Protein AF-0000000083136007 (afdb_homodimer)

pLDDT: mean 96.98, std 3.47, range [63.69, 98.94]

Nearest PDB structures (foldseek):
  5hj5-assembly2_B  TM=8.263E-01  e=5.848E-16  Vibrio cholerae O1 biovar El Tor str. N16961
  3tx2-assembly1_A  TM=7.574E-01  e=5.713E-09  Mycobacteroides abscessus ATCC 19977
  3oc6-assembly1_A  TM=7.586E-01  e=1.350E-08  Mycolicibacterium smegmatis MC2 155
  4tm7-assembly1_A  TM=7.414E-01  e=1.726E-08  Mycolicibacterium smegmatis MC2 155
  3ico-assembly2_B  TM=7.366E-01  e=9.066E-08  Mycobacterium tuberculosis

Structure (mmCIF, N/CA/C/O backbone):
data_AF-0000000083136007-model_v1
#
loop_
_entity.id
_entity.type
_entity.pdbx_description
1 polymer 'Glucosamine-6-phosphate deaminase'
#
loop_
_atom_site.group_PDB
_atom_site.id
_atom_site.type_symbol
_atom_site.label_atom_id
_atom_site.label_alt_id
_atom_site.label_comp_id
_atom_site.label_asym_id
_atom_site.label_entity_id
_atom_site.label_seq_id
_atom_site.pdbx_PDB_ins_code
_atom_site.Cartn_x
_atom_site.Cartn_y
_atom_site.Cartn_z
_atom_site.occupancy
_atom_site.B_iso_or_equiv
_atom_site.auth_seq_id
_atom_site.auth_comp_id
_atom_site.auth_asym_id
_atom_site.auth_atom_id
_atom_site.pdbx_PDB_model_num
ATOM 1 N N . MET A 1 1 ? -23.75 17.188 -3.98 1 63.69 1 MET A N 1
ATOM 2 C CA . MET A 1 1 ? -22.906 16.594 -5.008 1 63.69 1 MET A CA 1
ATOM 3 C C . MET A 1 1 ? -21.891 15.641 -4.387 1 63.69 1 MET A C 1
ATOM 5 O O . MET A 1 1 ? -21.359 15.914 -3.311 1 63.69 1 MET A O 1
ATOM 9 N N . SER A 1 2 ? -21.688 14.328 -4.996 1 85.81 2 SER A N 1
ATOM 10 C CA . SER A 1 2 ? -20.75 13.336 -4.457 1 85.81 2 SER A CA 1
ATOM 11 C C . SER A 1 2 ? -19.312 13.68 -4.797 1 85.81 2 SER A C 1
ATOM 13 O O . SER A 1 2 ? -19.047 14.312 -5.82 1 85.81 2 SER A O 1
ATOM 15 N N . ILE A 1 3 ? -18.438 13.625 -3.889 1 94.31 3 ILE A N 1
ATOM 16 C CA . ILE A 1 3 ? -17.016 13.789 -4.109 1 94.31 3 ILE A CA 1
ATOM 17 C C . ILE A 1 3 ? -16.297 12.469 -3.865 1 94.31 3 ILE A C 1
ATOM 19 O O . ILE A 1 3 ? -16.031 12.102 -2.719 1 94.31 3 ILE A O 1
ATOM 23 N N . ASP A 1 4 ? -16.172 11.781 -4.945 1 95.19 4 ASP A N 1
ATOM 24 C CA . ASP A 1 4 ? -15.539 10.469 -4.957 1 95.19 4 ASP A CA 1
ATOM 25 C C . ASP A 1 4 ? -14.703 10.273 -6.219 1 95.19 4 ASP A C 1
ATOM 27 O O . ASP A 1 4 ? -14.398 11.234 -6.922 1 95.19 4 ASP A O 1
ATOM 31 N N . PHE A 1 5 ? -14.219 9.117 -6.523 1 96.81 5 PHE A N 1
ATOM 32 C CA . PHE A 1 5 ? -13.344 8.844 -7.66 1 96.81 5 PHE A CA 1
ATOM 33 C C . PHE A 1 5 ? -14.023 9.234 -8.969 1 96.81 5 PHE A C 1
ATOM 35 O O . PHE A 1 5 ? -13.469 10.008 -9.75 1 96.81 5 PHE A O 1
ATOM 42 N N . ASN A 1 6 ? -15.227 8.734 -9.172 1 94.44 6 ASN A N 1
ATOM 43 C CA . ASN A 1 6 ? -15.914 8.906 -10.445 1 94.44 6 ASN A CA 1
ATOM 44 C C . ASN A 1 6 ? -16.219 10.375 -10.727 1 94.44 6 ASN A C 1
ATOM 46 O O . ASN A 1 6 ? -16.172 10.812 -11.875 1 94.44 6 ASN A O 1
ATOM 50 N N . SER A 1 7 ? -16.5 11.102 -9.672 1 96.06 7 SER A N 1
ATOM 51 C CA . SER A 1 7 ? -16.859 12.5 -9.859 1 96.06 7 SER A CA 1
ATOM 52 C C . SER A 1 7 ? -15.625 13.375 -10.023 1 96.06 7 SER A C 1
ATOM 54 O O . SER A 1 7 ? -15.719 14.523 -10.453 1 96.06 7 SER A O 1
ATOM 56 N N . THR A 1 8 ? -14.414 12.852 -9.742 1 97.75 8 THR A N 1
ATOM 57 C CA . THR A 1 8 ? -13.25 13.742 -9.711 1 97.75 8 THR A CA 1
ATOM 58 C C . THR A 1 8 ? -12.164 13.234 -10.648 1 97.75 8 THR A C 1
ATOM 60 O O . THR A 1 8 ? -11.148 13.906 -10.852 1 97.75 8 THR A O 1
ATOM 63 N N . VAL A 1 9 ? -12.312 12.133 -11.336 1 97.5 9 VAL A N 1
ATOM 64 C CA . VAL A 1 9 ? -11.25 11.484 -12.094 1 97.5 9 VAL A CA 1
ATOM 65 C C . VAL A 1 9 ? -10.984 12.273 -13.375 1 97.5 9 VAL A C 1
ATOM 67 O O . VAL A 1 9 ? -9.836 12.375 -13.82 1 97.5 9 VAL A O 1
ATOM 70 N N . LYS A 1 10 ? -12.016 12.828 -14.016 1 96 10 LYS A N 1
ATOM 71 C CA . LYS A 1 10 ? -11.805 13.562 -15.266 1 96 10 LYS A CA 1
ATOM 72 C C . LYS A 1 10 ? -10.891 14.766 -15.047 1 96 10 LYS A C 1
ATOM 74 O O . LYS A 1 10 ? -11.156 15.602 -14.18 1 96 10 LYS A O 1
ATOM 79 N N . GLY A 1 11 ? -9.781 14.828 -15.781 1 95.31 11 GLY A N 1
ATOM 80 C CA . GLY A 1 11 ? -8.828 15.922 -15.664 1 95.31 11 GLY A CA 1
ATOM 81 C C . GLY A 1 11 ? -7.82 15.719 -14.555 1 95.31 11 GLY A C 1
ATOM 82 O O . GLY A 1 11 ? -6.914 16.531 -14.375 1 95.31 11 GLY A O 1
ATOM 83 N N . SER A 1 12 ? -7.992 14.641 -13.75 1 96.94 12 SER A N 1
ATOM 84 C CA . SER A 1 12 ? -7.047 14.336 -12.688 1 96.94 12 SER A CA 1
ATOM 85 C C . SER A 1 12 ? -5.836 13.578 -13.219 1 96.94 12 SER A C 1
ATOM 87 O O . SER A 1 12 ? -5.746 13.305 -14.422 1 96.94 12 SER A O 1
ATOM 89 N N . LEU A 1 13 ? -4.855 13.234 -12.367 1 96.19 13 LEU A N 1
ATOM 90 C CA . LEU A 1 13 ? -3.68 12.461 -12.75 1 96.19 13 LEU A CA 1
ATOM 91 C C . LEU A 1 13 ? -4.02 10.977 -12.867 1 96.19 13 LEU A C 1
ATOM 93 O O . LEU A 1 13 ? -3.203 10.18 -13.336 1 96.19 13 LEU A O 1
ATOM 97 N N . LEU A 1 14 ? -5.266 10.602 -12.492 1 97 14 LEU A N 1
ATOM 98 C CA . LEU A 1 14 ? -5.695 9.211 -12.531 1 97 14 LEU A CA 1
ATOM 99 C C . LEU A 1 14 ? -6.477 8.914 -13.805 1 97 14 LEU A C 1
ATOM 101 O O . LEU A 1 14 ? -6.863 7.77 -14.047 1 97 14 LEU A O 1
ATOM 105 N N . GLU A 1 15 ? -6.746 10 -14.523 1 96 15 GLU A N 1
ATOM 106 C CA . GLU A 1 15 ? -7.457 9.766 -15.773 1 96 15 GLU A CA 1
ATOM 107 C C . GLU A 1 15 ? -6.672 8.828 -16.688 1 96 15 GLU A C 1
ATOM 109 O O . GLU A 1 15 ? -5.555 9.156 -17.109 1 96 15 GLU A O 1
ATOM 114 N N . GLY A 1 16 ? -7.207 7.637 -16.953 1 94.38 16 GLY A N 1
ATOM 115 C CA . GLY A 1 16 ? -6.543 6.652 -17.797 1 94.38 16 GLY A CA 1
ATOM 116 C C . GLY A 1 16 ? -5.547 5.797 -17.031 1 94.38 16 GLY A C 1
ATOM 117 O O . GLY A 1 16 ? -4.793 5.031 -17.641 1 94.38 16 GLY A O 1
ATOM 118 N N . PHE A 1 17 ? -5.477 5.98 -15.711 1 96.56 17 PHE A N 1
ATOM 119 C CA . PHE A 1 17 ? -4.484 5.277 -14.906 1 96.56 17 PHE A CA 1
ATOM 120 C C . PHE A 1 17 ? -4.844 3.805 -14.758 1 96.56 17 PHE A C 1
ATOM 122 O O . PHE A 1 17 ? -3.969 2.938 -14.82 1 96.56 17 PHE A O 1
ATOM 129 N N . TYR A 1 18 ? -6.141 3.512 -14.516 1 96.5 18 TYR A N 1
ATOM 130 C CA . TYR A 1 18 ? -6.609 2.139 -14.359 1 96.5 18 TYR A CA 1
ATOM 131 C C . TYR A 1 18 ? -6.941 1.52 -15.719 1 96.5 18 TYR A C 1
ATOM 133 O O . TYR A 1 18 ? -7.07 2.23 -16.719 1 96.5 18 TYR A O 1
ATOM 141 N N . PRO A 1 19 ? -7.023 0.145 -15.688 1 95.5 19 PRO A N 1
ATOM 142 C CA . PRO A 1 19 ? -7.32 -0.5 -16.969 1 95.5 19 PRO A CA 1
ATOM 143 C C . PRO A 1 19 ? -8.586 0.046 -17.625 1 95.5 19 PRO A C 1
ATOM 145 O O . PRO A 1 19 ? -9.586 0.279 -16.938 1 95.5 19 PRO A O 1
ATOM 148 N N . LYS A 1 20 ? -8.492 0.293 -18.922 1 93.06 20 LYS A N 1
ATOM 149 C CA . LYS A 1 20 ? -9.609 0.854 -19.672 1 93.06 20 LYS A CA 1
ATOM 150 C C . LYS A 1 20 ? -10.867 -0.002 -19.531 1 93.06 20 LYS A C 1
ATOM 152 O O . LYS A 1 20 ? -11.984 0.517 -19.531 1 93.06 20 LYS A O 1
ATOM 157 N N . GLY A 1 21 ? -10.719 -1.283 -19.312 1 94.56 21 GLY A N 1
ATOM 158 C CA . GLY A 1 21 ? -11.844 -2.193 -19.234 1 94.56 21 GLY A CA 1
ATOM 159 C C . GLY A 1 21 ? -12.484 -2.217 -17.844 1 94.56 21 GLY A C 1
ATOM 160 O O . GLY A 1 21 ? -13.531 -2.842 -17.656 1 94.56 21 GLY A O 1
ATOM 161 N N . TRP A 1 22 ? -11.898 -1.516 -16.875 1 96.81 22 TRP A N 1
ATOM 162 C CA . TRP A 1 22 ? -12.508 -1.455 -15.547 1 96.81 22 TRP A CA 1
ATOM 163 C C . TRP A 1 22 ? -13.727 -0.542 -15.547 1 96.81 22 TRP A C 1
ATOM 165 O O . TRP A 1 22 ? -13.648 0.615 -15.969 1 96.81 22 TRP A O 1
ATOM 175 N N . ASP A 1 23 ? -14.852 -1.101 -15.195 1 97 23 ASP A N 1
ATOM 176 C CA . ASP A 1 23 ? -16.062 -0.332 -14.93 1 97 23 ASP A CA 1
ATOM 177 C C . ASP A 1 23 ? -16.156 0.044 -13.445 1 97 23 ASP A C 1
ATOM 179 O O . ASP A 1 23 ? -16.594 -0.761 -12.625 1 97 23 ASP A O 1
ATOM 183 N N . MET A 1 24 ? -15.859 1.274 -13.125 1 96.69 24 MET A N 1
ATOM 184 C CA . MET A 1 24 ? -15.727 1.709 -11.742 1 96.69 24 MET A CA 1
ATOM 185 C C . MET A 1 24 ? -17.078 1.669 -11.023 1 96.69 24 MET A C 1
ATOM 187 O O . MET A 1 24 ? -17.125 1.413 -9.82 1 96.69 24 MET A O 1
ATOM 191 N N . ALA A 1 25 ? -18.094 1.902 -11.703 1 96.69 25 ALA A N 1
ATOM 192 C CA . ALA A 1 25 ? -19.422 1.815 -11.094 1 96.69 25 ALA A CA 1
ATOM 193 C C . ALA A 1 25 ? -19.766 0.375 -10.719 1 96.69 25 ALA A C 1
ATOM 195 O O . ALA A 1 25 ? -20.281 0.116 -9.625 1 96.69 25 ALA A O 1
ATOM 196 N N . LYS A 1 26 ? -19.5 -0.576 -11.617 1 97.88 26 LYS A N 1
ATOM 197 C CA . LYS A 1 26 ? -19.75 -1.989 -11.344 1 97.88 26 LYS A CA 1
ATOM 198 C C . LYS A 1 26 ? -18.859 -2.49 -10.211 1 97.88 26 LYS A C 1
ATOM 200 O O . LYS A 1 26 ? -19.297 -3.258 -9.359 1 97.88 26 LYS A O 1
ATOM 205 N N . ILE A 1 27 ? -17.625 -2.059 -10.219 1 98.19 27 ILE A N 1
ATOM 206 C CA . ILE A 1 27 ? -16.688 -2.408 -9.156 1 98.19 27 ILE A CA 1
ATOM 207 C C . ILE A 1 27 ? -17.219 -1.921 -7.812 1 98.19 27 ILE A C 1
ATOM 209 O O . ILE A 1 27 ? -17.219 -2.668 -6.832 1 98.19 27 ILE A O 1
ATOM 213 N N . ASP A 1 28 ? -17.734 -0.685 -7.793 1 97.56 28 ASP A N 1
ATOM 214 C CA . ASP A 1 28 ? -18.297 -0.128 -6.566 1 97.56 28 ASP A CA 1
ATOM 215 C C . ASP A 1 28 ? -19.516 -0.934 -6.102 1 97.56 28 ASP A C 1
ATOM 217 O O . ASP A 1 28 ? -19.688 -1.161 -4.902 1 97.56 28 ASP A O 1
ATOM 221 N N . GLU A 1 29 ? -20.281 -1.333 -7.023 1 97.81 29 GLU A N 1
ATOM 222 C CA . GLU A 1 29 ? -21.438 -2.156 -6.703 1 97.81 29 GLU A CA 1
ATOM 223 C C . GLU A 1 29 ? -21.031 -3.482 -6.074 1 97.81 29 GLU A C 1
ATOM 225 O O . GLU A 1 29 ? -21.625 -3.926 -5.094 1 97.81 29 GLU A O 1
ATOM 230 N N . CYS A 1 30 ? -20 -4.086 -6.562 1 98.19 30 CYS A N 1
ATOM 231 C CA . CYS A 1 30 ? -19.5 -5.332 -6 1 98.19 30 CYS A CA 1
ATOM 232 C C . CYS A 1 30 ? -19.109 -5.152 -4.535 1 98.19 30 CYS A C 1
ATOM 234 O O . CYS A 1 30 ? -19.328 -6.047 -3.717 1 98.19 30 CYS A O 1
ATOM 236 N N . CYS A 1 31 ? -18.609 -3.998 -4.203 1 97.88 31 CYS A N 1
ATOM 237 C CA . CYS A 1 31 ? -18.031 -3.748 -2.883 1 97.88 31 CYS A CA 1
ATOM 238 C C . CYS A 1 31 ? -19.094 -3.219 -1.926 1 97.88 31 CYS A C 1
ATOM 240 O O . CYS A 1 31 ? -18.797 -2.914 -0.77 1 97.88 31 CYS A O 1
ATOM 242 N N . SER A 1 32 ? -20.312 -3.045 -2.396 1 97.38 32 SER A N 1
ATOM 243 C CA . SER A 1 32 ? -21.344 -2.361 -1.617 1 97.38 32 SER A CA 1
ATOM 244 C C . SER A 1 32 ? -22.188 -3.354 -0.837 1 97.38 32 SER A C 1
ATOM 246 O O . SER A 1 32 ? -23.125 -2.959 -0.132 1 97.38 32 SER A O 1
ATOM 248 N N . HIS A 1 33 ? -21.891 -4.594 -0.897 1 97.62 33 HIS A N 1
ATOM 249 C CA . HIS A 1 33 ? -22.672 -5.633 -0.236 1 97.62 33 HIS A CA 1
ATOM 250 C C . HIS A 1 33 ? -22.234 -5.816 1.213 1 97.62 33 HIS A C 1
ATOM 252 O O . HIS A 1 33 ? -21.141 -5.398 1.591 1 97.62 33 HIS A O 1
ATOM 258 N N . ALA A 1 34 ? -23.125 -6.441 1.997 1 97.69 34 ALA A N 1
ATOM 259 C CA . ALA A 1 34 ? -22.781 -6.793 3.371 1 97.69 34 ALA A CA 1
ATOM 260 C C . ALA A 1 34 ? -21.719 -7.883 3.402 1 97.69 34 ALA A C 1
ATOM 262 O O . ALA A 1 34 ? -21.719 -8.789 2.561 1 97.69 34 ALA A O 1
ATOM 263 N N . PRO A 1 35 ? -20.828 -7.777 4.395 1 97.69 35 PRO A N 1
ATOM 264 C CA . PRO A 1 35 ? -19.719 -8.734 4.461 1 97.69 35 PRO A CA 1
ATOM 265 C C . PRO A 1 35 ? -20.188 -10.18 4.395 1 97.69 35 PRO A C 1
ATOM 267 O O . PRO A 1 35 ? -19.531 -11.016 3.766 1 97.69 35 PRO A O 1
ATOM 270 N N . GLU A 1 36 ? -21.344 -10.523 4.922 1 97.12 36 GLU A N 1
ATOM 271 C CA . GLU A 1 36 ? -21.828 -11.891 4.996 1 97.12 36 GLU A CA 1
ATOM 272 C C . GLU A 1 36 ? -22.234 -12.414 3.619 1 97.12 36 GLU A C 1
ATOM 274 O O . GLU A 1 36 ? -22.406 -13.617 3.432 1 97.12 36 GLU A O 1
ATOM 279 N N . GLU A 1 37 ? -22.312 -11.523 2.68 1 98.12 37 GLU A N 1
ATOM 280 C CA . GLU A 1 37 ? -22.797 -11.898 1.351 1 98.12 37 GLU A CA 1
ATOM 281 C C . GLU A 1 37 ? -21.625 -12.297 0.445 1 98.12 37 GLU A C 1
ATOM 283 O O . GLU A 1 37 ? -21.844 -12.711 -0.697 1 98.12 37 GLU A O 1
ATOM 288 N N . ILE A 1 38 ? -20.453 -12.234 0.93 1 98.25 38 ILE A N 1
ATOM 289 C CA . ILE A 1 38 ? -19.266 -12.422 0.101 1 98.25 38 ILE A CA 1
ATOM 290 C C . ILE A 1 38 ? -19.25 -13.844 -0.455 1 98.25 38 ILE A C 1
ATOM 292 O O . ILE A 1 38 ? -18.719 -14.078 -1.546 1 98.25 38 ILE A O 1
ATOM 296 N N . THR A 1 39 ? -19.859 -14.82 0.212 1 97.81 39 THR A N 1
ATOM 297 C CA . THR A 1 39 ? -19.781 -16.203 -0.219 1 97.81 39 THR A CA 1
ATOM 298 C C . THR A 1 39 ? -21.094 -16.625 -0.899 1 97.81 39 THR A C 1
ATOM 300 O O . THR A 1 39 ? -21.328 -17.812 -1.114 1 97.81 39 THR A O 1
ATOM 303 N N . GLU A 1 40 ? -21.969 -15.648 -1.095 1 97.94 40 GLU A N 1
ATOM 304 C CA . GLU A 1 40 ? -23.172 -15.984 -1.854 1 97.94 40 GLU A CA 1
ATOM 305 C C . GLU A 1 40 ? -22.828 -16.453 -3.266 1 97.94 40 GLU A C 1
ATOM 307 O O . GLU A 1 40 ? -22.203 -15.703 -4.035 1 97.94 40 GLU A O 1
ATOM 312 N N . LYS A 1 41 ? -23.281 -17.609 -3.555 1 97.81 41 LYS A N 1
ATOM 313 C CA . LYS A 1 41 ? -22.938 -18.203 -4.84 1 97.81 41 LYS A CA 1
ATOM 314 C C . LYS A 1 41 ? -23.422 -17.344 -6 1 97.81 41 LYS A C 1
ATOM 316 O O . LYS A 1 41 ? -24.547 -16.844 -5.969 1 97.81 41 LYS A O 1
ATOM 321 N N . GLN A 1 42 ? -22.562 -17.141 -6.91 1 98.31 42 GLN A N 1
ATOM 322 C CA . GLN A 1 42 ? -22.891 -16.469 -8.156 1 98.31 42 GLN A CA 1
ATOM 323 C C . GLN A 1 42 ? -23.094 -17.453 -9.289 1 98.31 42 GLN A C 1
ATOM 325 O O . GLN A 1 42 ? -22.609 -18.578 -9.234 1 98.31 42 GLN A O 1
ATOM 330 N N . ASP A 1 43 ? -23.703 -17.078 -10.383 1 98.25 43 ASP A N 1
ATOM 331 C CA . ASP A 1 43 ? -24.078 -17.953 -11.492 1 98.25 43 ASP A CA 1
ATOM 332 C C . ASP A 1 43 ? -22.844 -18.453 -12.227 1 98.25 43 ASP A C 1
ATOM 334 O O . ASP A 1 43 ? -22.875 -19.547 -12.805 1 98.25 43 ASP A O 1
ATOM 338 N N . PHE A 1 44 ? -21.781 -17.688 -12.148 1 98.31 44 PHE A N 1
ATOM 339 C CA . PHE A 1 44 ? -20.625 -18.031 -12.961 1 98.31 44 PHE A CA 1
ATOM 340 C C . PHE A 1 44 ? -19.656 -18.906 -12.164 1 98.31 44 PHE A C 1
ATOM 342 O O . PHE A 1 44 ? -18.641 -19.359 -12.695 1 98.31 44 PHE A O 1
ATOM 349 N N . TRP A 1 45 ? -19.969 -19.203 -10.93 1 98.75 45 TRP A N 1
ATOM 350 C CA . TRP A 1 45 ? -19.109 -20.078 -10.133 1 98.75 45 TRP A CA 1
ATOM 351 C C . TRP A 1 45 ? -19.234 -21.516 -10.594 1 98.75 45 TRP A C 1
ATOM 353 O O . TRP A 1 45 ? -20.344 -22.016 -10.844 1 98.75 45 TRP A O 1
ATOM 363 N N . ASN A 1 46 ? -18.078 -22.125 -10.75 1 98.81 46 ASN A N 1
ATOM 364 C CA . ASN A 1 46 ? -18.125 -23.578 -10.875 1 98.81 46 ASN A CA 1
ATOM 365 C C . ASN A 1 46 ? -18.766 -24.219 -9.648 1 98.81 46 ASN A C 1
ATOM 367 O O . ASN A 1 46 ? -18.562 -23.781 -8.523 1 98.81 46 ASN A O 1
ATOM 371 N N . ASP A 1 47 ? -19.469 -25.359 -9.805 1 98.38 47 ASP A N 1
ATOM 372 C CA . ASP A 1 47 ? -20.156 -26.031 -8.711 1 98.38 47 ASP A CA 1
ATOM 373 C C . ASP A 1 47 ? -19.172 -26.516 -7.652 1 98.38 47 ASP A C 1
ATOM 375 O O . ASP A 1 47 ? -19.516 -26.625 -6.477 1 98.38 47 ASP A O 1
ATOM 379 N N . ASP A 1 48 ? -17.953 -26.719 -8.055 1 98.44 48 ASP A N 1
ATOM 380 C CA . ASP A 1 48 ? -16.953 -27.266 -7.148 1 98.44 48 ASP A CA 1
ATOM 381 C C . ASP A 1 48 ? -15.992 -26.188 -6.664 1 98.44 48 ASP A C 1
ATOM 383 O O . ASP A 1 48 ? -14.891 -26.484 -6.211 1 98.44 48 ASP A O 1
ATOM 387 N N . PHE A 1 49 ? -16.359 -24.938 -6.91 1 98.62 49 PHE A N 1
ATOM 388 C CA . PHE A 1 49 ? -15.609 -23.812 -6.348 1 98.62 49 PHE A CA 1
ATOM 389 C C . PHE A 1 49 ? -16.172 -23.422 -4.988 1 98.62 49 PHE A C 1
ATOM 391 O O . PHE A 1 49 ? -17.391 -23.297 -4.832 1 98.62 49 PHE A O 1
ATOM 398 N N . HIS A 1 50 ? -15.203 -23.203 -3.996 1 97.56 50 HIS A N 1
ATOM 399 C CA . HIS A 1 50 ? -15.648 -22.859 -2.648 1 97.56 50 HIS A CA 1
ATOM 400 C C . HIS A 1 50 ? -14.758 -21.797 -2.027 1 97.56 50 HIS A C 1
ATOM 402 O O . HIS A 1 50 ? -13.562 -22.016 -1.811 1 97.56 50 HIS A O 1
ATOM 408 N N . PRO A 1 51 ? -15.367 -20.609 -1.708 1 98.62 51 PRO A N 1
ATOM 409 C CA . PRO A 1 51 ? -14.641 -19.672 -0.856 1 98.62 51 PRO A CA 1
ATOM 410 C C . PRO A 1 51 ? -14.688 -20.062 0.622 1 98.62 51 PRO A C 1
ATOM 412 O O . PRO A 1 51 ? -15.711 -20.547 1.103 1 98.62 51 PRO A O 1
ATOM 415 N N . VAL A 1 52 ? -13.57 -19.875 1.303 1 98.62 52 VAL A N 1
ATOM 416 C CA . VAL A 1 52 ? -13.469 -20.234 2.711 1 98.62 52 VAL A CA 1
ATOM 417 C C . VAL A 1 52 ? -12.867 -19.078 3.502 1 98.62 52 VAL A C 1
ATOM 419 O O . VAL A 1 52 ? -11.75 -18.641 3.229 1 98.62 52 VAL A O 1
ATOM 422 N N . SER A 1 53 ? -13.586 -18.625 4.469 1 98.25 53 SER A N 1
ATOM 423 C CA . SER A 1 53 ? -13.102 -17.531 5.305 1 98.25 53 SER A CA 1
ATOM 424 C C . SER A 1 53 ? -12.156 -18.047 6.387 1 98.25 53 SER A C 1
ATOM 426 O O . SER A 1 53 ? -12.32 -19.156 6.891 1 98.25 53 SER A O 1
ATOM 428 N N . CYS A 1 54 ? -11.148 -17.297 6.676 1 98.62 54 CYS A N 1
ATOM 429 C CA . CYS A 1 54 ? -10.211 -17.531 7.766 1 98.62 54 CYS A CA 1
ATOM 430 C C . CYS A 1 54 ? -10.195 -16.344 8.734 1 98.62 54 CYS A C 1
ATOM 432 O O . CYS A 1 54 ? -10.148 -15.195 8.312 1 98.62 54 CYS A O 1
ATOM 434 N N . LYS A 1 55 ? -10.172 -16.609 10.016 1 97.44 55 LYS A N 1
ATOM 435 C CA . LYS A 1 55 ? -10.25 -15.57 11.039 1 97.44 55 LYS A CA 1
ATOM 436 C C . LYS A 1 55 ? -8.898 -14.891 11.242 1 97.44 55 LYS A C 1
ATOM 438 O O . LYS A 1 55 ? -8.828 -13.719 11.609 1 97.44 55 LYS A O 1
ATOM 443 N N . THR A 1 56 ? -7.828 -15.703 11.102 1 97.31 56 THR A N 1
ATOM 444 C CA . THR A 1 56 ? -6.48 -15.203 11.344 1 97.31 56 THR A CA 1
ATOM 445 C C . THR A 1 56 ? -5.547 -15.594 10.203 1 97.31 56 THR A C 1
ATOM 447 O O . THR A 1 56 ? -5.848 -16.5 9.43 1 97.31 56 THR A O 1
ATOM 450 N N . ILE A 1 57 ? -4.457 -14.883 10.164 1 96.94 57 ILE A N 1
ATOM 451 C CA . ILE A 1 57 ? -3.445 -15.18 9.156 1 96.94 57 ILE A CA 1
ATOM 452 C C . ILE A 1 57 ? -2.893 -16.578 9.375 1 96.94 57 ILE A C 1
ATOM 454 O O . ILE A 1 57 ? -2.561 -17.281 8.422 1 96.94 57 ILE A O 1
ATOM 458 N N . GLU A 1 58 ? -2.811 -17.016 10.578 1 97.75 58 GLU A N 1
ATOM 459 C CA . GLU A 1 58 ? -2.352 -18.359 10.883 1 97.75 58 GLU A CA 1
ATOM 460 C C . GLU A 1 58 ? -3.318 -19.406 10.344 1 97.75 58 GLU A C 1
ATOM 462 O O . GLU A 1 58 ? -2.895 -20.391 9.727 1 97.75 58 GLU A O 1
ATOM 467 N N . GLU A 1 59 ? -4.562 -19.219 10.594 1 98.75 59 GLU A N 1
ATOM 468 C CA . GLU A 1 59 ? -5.57 -20.125 10.055 1 98.75 59 GLU A CA 1
ATOM 469 C C . GLU A 1 59 ? -5.5 -20.188 8.531 1 98.75 59 GLU A C 1
ATOM 471 O O . GLU A 1 59 ? -5.562 -21.266 7.945 1 98.75 59 GLU A O 1
ATOM 476 N N . PHE A 1 60 ? -5.352 -19.016 7.945 1 98.69 60 PHE A N 1
ATOM 477 C CA . PHE A 1 60 ? -5.215 -18.906 6.5 1 98.69 60 PHE A CA 1
ATOM 478 C C . PHE A 1 60 ? -4.039 -19.75 6 1 98.69 60 PHE A C 1
ATOM 480 O O . PHE A 1 60 ? -4.195 -20.562 5.09 1 98.69 60 PHE A O 1
ATOM 487 N N . ASN A 1 61 ? -2.893 -19.578 6.625 1 98.44 61 ASN A N 1
ATOM 488 C CA . ASN A 1 61 ? -1.681 -20.281 6.227 1 98.44 61 ASN A CA 1
ATOM 489 C C . ASN A 1 61 ? -1.826 -21.781 6.402 1 98.44 61 ASN A C 1
ATOM 491 O O . ASN A 1 61 ? -1.456 -22.562 5.516 1 98.44 61 ASN A O 1
ATOM 495 N N . VAL A 1 62 ? -2.404 -22.203 7.457 1 98.81 62 VAL A N 1
ATOM 496 C CA . VAL A 1 62 ? -2.545 -23.625 7.77 1 98.81 62 VAL A CA 1
ATOM 497 C C . VAL A 1 62 ? -3.514 -24.266 6.789 1 98.81 62 VAL A C 1
ATOM 499 O O . VAL A 1 62 ? -3.203 -25.312 6.195 1 98.81 62 VAL A O 1
ATOM 502 N N . LYS A 1 63 ? -4.68 -23.688 6.613 1 98.88 63 LYS A N 1
ATOM 503 C CA . LYS A 1 63 ? -5.695 -24.281 5.742 1 98.88 63 LYS A CA 1
ATOM 504 C C . LYS A 1 63 ? -5.207 -24.344 4.297 1 98.88 63 LYS A C 1
ATOM 506 O O . LYS A 1 63 ? -5.355 -25.375 3.639 1 98.88 63 LYS A O 1
ATOM 511 N N . LEU A 1 64 ? -4.652 -23.297 3.867 1 98.75 64 LEU A N 1
ATOM 512 C CA . LEU A 1 64 ? -4.145 -23.266 2.5 1 98.75 64 LEU A CA 1
ATOM 513 C C . LEU A 1 64 ? -3.004 -24.266 2.324 1 98.75 64 LEU A C 1
ATOM 515 O O . LEU A 1 64 ? -2.984 -25.031 1.356 1 98.75 64 LEU A O 1
ATOM 519 N N . GLY A 1 65 ? -2.08 -24.234 3.242 1 98.81 65 GLY A N 1
ATOM 520 C CA . GLY A 1 65 ? -0.987 -25.188 3.199 1 98.81 65 GLY A CA 1
ATOM 521 C C . GLY A 1 65 ? -1.455 -26.625 3.23 1 98.81 65 GLY A C 1
ATOM 522 O O . GLY A 1 65 ? -0.937 -27.469 2.496 1 98.81 65 GLY A O 1
ATOM 523 N N . HIS A 1 66 ? -2.424 -26.906 4.09 1 98.88 66 HIS A N 1
ATOM 524 C CA . HIS A 1 66 ? -2.99 -28.234 4.188 1 98.88 66 HIS A CA 1
ATOM 525 C C . HIS A 1 66 ? -3.596 -28.688 2.861 1 98.88 66 HIS A C 1
ATOM 527 O O . HIS A 1 66 ? -3.379 -29.812 2.42 1 98.88 66 HIS A O 1
ATOM 533 N N . GLU A 1 67 ? -4.328 -27.828 2.287 1 98.69 67 GLU A N 1
ATOM 534 C CA . GLU A 1 67 ? -4.996 -28.172 1.037 1 98.69 67 GLU A CA 1
ATOM 535 C C . GLU A 1 67 ? -3.982 -28.5 -0.057 1 98.69 67 GLU A C 1
ATOM 537 O O . GLU A 1 67 ? -4.176 -29.438 -0.826 1 98.69 67 GLU A O 1
ATOM 542 N N . ILE A 1 68 ? -2.949 -27.719 -0.167 1 98.81 68 ILE A N 1
ATOM 543 C CA . ILE A 1 68 ? -1.898 -27.953 -1.149 1 98.81 68 ILE A CA 1
ATOM 544 C C . ILE A 1 68 ? -1.228 -29.297 -0.869 1 98.81 68 ILE A C 1
ATOM 546 O O . ILE A 1 68 ? -1.057 -30.125 -1.776 1 98.81 68 ILE A O 1
ATOM 550 N N . ALA A 1 69 ? -0.878 -29.531 0.385 1 98.88 69 ALA A N 1
ATOM 551 C CA . ALA A 1 69 ? -0.243 -30.797 0.775 1 98.88 69 ALA A CA 1
ATOM 552 C C . ALA A 1 69 ? -1.149 -31.984 0.475 1 98.88 69 ALA A C 1
ATOM 554 O O . ALA A 1 69 ? -0.68 -33.031 0.031 1 98.88 69 ALA A O 1
ATOM 555 N N . LEU A 1 70 ? -2.391 -31.781 0.73 1 98.81 70 LEU A N 1
ATOM 556 C CA . LEU A 1 70 ? -3.355 -32.844 0.484 1 98.81 70 LEU A CA 1
ATOM 557 C C . LEU A 1 70 ? -3.428 -33.188 -1.002 1 98.81 70 LEU A C 1
ATOM 559 O O . LEU A 1 70 ? -3.559 -34.344 -1.374 1 98.81 70 LEU A O 1
ATOM 563 N N . GLU A 1 71 ? -3.402 -32.219 -1.845 1 98.62 71 GLU A N 1
ATOM 564 C CA . GLU A 1 71 ? -3.365 -32.438 -3.285 1 98.62 71 GLU A CA 1
ATOM 565 C C . GLU A 1 71 ? -2.162 -33.312 -3.678 1 98.62 71 GLU A C 1
ATOM 567 O O . GLU A 1 71 ? -2.285 -34.219 -4.488 1 98.62 71 GLU A O 1
ATOM 572 N N . ILE A 1 72 ? -1.035 -32.938 -3.17 1 98.88 72 ILE A N 1
ATOM 573 C CA . ILE A 1 72 ? 0.203 -33.656 -3.461 1 98.88 72 ILE A CA 1
ATOM 574 C C . ILE A 1 72 ? 0.087 -35.094 -2.98 1 98.88 72 ILE A C 1
ATOM 576 O O . ILE A 1 72 ? 0.407 -36.031 -3.721 1 98.88 72 ILE A O 1
ATOM 580 N N . LYS A 1 73 ? -0.407 -35.281 -1.808 1 98.88 73 LYS A N 1
ATOM 581 C CA . LYS A 1 73 ? -0.554 -36.625 -1.23 1 98.88 73 LYS A CA 1
ATOM 582 C C . LYS A 1 73 ? -1.553 -37.469 -2.025 1 98.88 73 LYS A C 1
ATOM 584 O O . LYS A 1 73 ? -1.315 -38.625 -2.279 1 98.88 73 LYS A O 1
ATOM 589 N N . THR A 1 74 ? -2.648 -36.844 -2.307 1 98.56 74 THR A N 1
ATOM 590 C CA . THR A 1 74 ? -3.691 -37.562 -3.033 1 98.56 74 THR A CA 1
ATOM 591 C C . THR A 1 74 ? -3.174 -38.031 -4.383 1 98.56 74 THR A C 1
ATOM 593 O O . THR A 1 74 ? -3.441 -39.188 -4.781 1 98.56 74 THR A O 1
ATOM 596 N N . ALA A 1 75 ? -2.453 -37.219 -5.082 1 98.5 75 ALA A N 1
ATOM 597 C CA . ALA A 1 75 ? -1.863 -37.625 -6.355 1 98.5 75 ALA A CA 1
ATOM 598 C C . ALA A 1 75 ? -0.921 -38.812 -6.172 1 98.5 75 ALA A C 1
ATOM 600 O O . ALA A 1 75 ? -0.958 -39.75 -6.949 1 98.5 75 ALA A O 1
ATOM 601 N N . ARG A 1 76 ? -0.073 -38.75 -5.152 1 98 76 ARG A N 1
ATOM 602 C CA . ARG A 1 76 ? 0.832 -39.844 -4.844 1 98 76 ARG A CA 1
ATOM 603 C C . ARG A 1 76 ? 0.057 -41.125 -4.566 1 98 76 ARG A C 1
ATOM 605 O O . ARG A 1 76 ? 0.362 -42.188 -5.137 1 98 76 ARG A O 1
ATOM 612 N N . ASP A 1 77 ? -0.934 -41 -3.764 1 98.12 77 ASP A N 1
ATOM 613 C CA . ASP A 1 77 ? -1.687 -42.156 -3.311 1 98.12 77 ASP A CA 1
ATOM 614 C C . ASP A 1 77 ? -2.463 -42.812 -4.461 1 98.12 77 ASP A C 1
ATOM 616 O O . ASP A 1 77 ? -2.791 -44 -4.414 1 98.12 77 ASP A O 1
ATOM 620 N N . THR A 1 78 ? -2.713 -42.125 -5.453 1 97.81 78 THR A N 1
ATOM 621 C CA . THR A 1 78 ? -3.471 -42.625 -6.582 1 97.81 78 THR A CA 1
ATOM 622 C C . THR A 1 78 ? -2.553 -42.875 -7.777 1 97.81 78 THR A C 1
ATOM 624 O O . THR A 1 78 ? -3.025 -43.062 -8.898 1 97.81 78 THR A O 1
ATOM 627 N N . ASP A 1 79 ? -1.321 -42.812 -7.617 1 97.19 79 ASP A N 1
ATOM 628 C CA . ASP A 1 79 ? -0.296 -43.062 -8.625 1 97.19 79 ASP A CA 1
ATOM 629 C C . ASP A 1 79 ? -0.49 -42.156 -9.844 1 97.19 79 ASP A C 1
ATOM 631 O O . ASP A 1 79 ? -0.479 -42.625 -10.977 1 97.19 79 ASP A O 1
ATOM 635 N N . GLN A 1 80 ? -0.721 -40.938 -9.609 1 97.94 80 GLN A N 1
ATOM 636 C CA . GLN A 1 80 ? -0.91 -39.906 -10.633 1 97.94 80 GLN A CA 1
ATOM 637 C C . GLN A 1 80 ? 0.189 -38.844 -10.57 1 97.94 80 GLN A C 1
ATOM 639 O O . GLN A 1 80 ? 0.607 -38.438 -9.484 1 97.94 80 GLN A O 1
ATOM 644 N N . LYS A 1 81 ? 0.629 -38.375 -11.711 1 98.44 81 LYS A N 1
ATOM 645 C CA . LYS A 1 81 ? 1.534 -37.25 -11.75 1 98.44 81 LYS A CA 1
ATOM 646 C C . LYS A 1 81 ? 0.787 -35.938 -11.469 1 98.44 81 LYS A C 1
ATOM 648 O O . LYS A 1 81 ? -0.405 -35.844 -11.766 1 98.44 81 LYS A O 1
ATOM 653 N N . LEU A 1 82 ? 1.503 -35.031 -10.859 1 98.81 82 LEU A N 1
ATOM 654 C CA . LEU A 1 82 ? 0.912 -33.75 -10.516 1 98.81 82 LEU A CA 1
ATOM 655 C C . LEU A 1 82 ? 1.773 -32.594 -11.031 1 98.81 82 LEU A C 1
ATOM 657 O O . LEU A 1 82 ? 2.971 -32.562 -10.734 1 98.81 82 LEU A O 1
ATOM 661 N N . ALA A 1 83 ? 1.219 -31.781 -11.891 1 98.88 83 ALA A N 1
ATOM 662 C CA . ALA A 1 83 ? 1.81 -30.5 -12.242 1 98.88 83 ALA A CA 1
ATOM 663 C C . ALA A 1 83 ? 1.258 -29.391 -11.352 1 98.88 83 ALA A C 1
ATOM 665 O O . ALA A 1 83 ? 0.041 -29.219 -11.227 1 98.88 83 ALA A O 1
ATOM 666 N N . LEU A 1 84 ? 2.154 -28.641 -10.719 1 98.88 84 LEU A N 1
ATOM 667 C CA . LEU A 1 84 ? 1.767 -27.531 -9.852 1 98.88 84 LEU A CA 1
ATOM 668 C C . LEU A 1 84 ? 2.307 -26.203 -10.383 1 98.88 84 LEU A C 1
ATOM 670 O O . LEU A 1 84 ? 3.508 -26.078 -10.633 1 98.88 84 LEU A O 1
ATOM 674 N N . ILE A 1 85 ? 1.435 -25.266 -10.633 1 98.88 85 ILE A N 1
ATOM 675 C CA . ILE A 1 85 ? 1.854 -23.875 -10.797 1 98.88 85 ILE A CA 1
ATOM 676 C C . ILE A 1 85 ? 1.884 -23.188 -9.438 1 98.88 85 ILE A C 1
ATOM 678 O O . ILE A 1 85 ? 0.9 -23.219 -8.695 1 98.88 85 ILE A O 1
ATOM 682 N N . LEU A 1 86 ? 3.004 -22.547 -9.102 1 98.62 86 LEU A N 1
ATOM 683 C CA . LEU A 1 86 ? 3.199 -22.047 -7.746 1 98.62 86 LEU A CA 1
ATOM 684 C C . LEU A 1 86 ? 3.5 -20.562 -7.75 1 98.62 86 LEU A C 1
ATOM 686 O O . LEU A 1 86 ? 4.254 -20.078 -8.602 1 98.62 86 LEU A O 1
ATOM 690 N N . PRO A 1 87 ? 2.922 -19.875 -6.832 1 97.62 87 PRO A N 1
ATOM 691 C CA . PRO A 1 87 ? 3.203 -18.438 -6.668 1 97.62 87 PRO A CA 1
ATOM 692 C C . PRO A 1 87 ? 4.293 -18.172 -5.629 1 97.62 87 PRO A C 1
ATOM 694 O O . PRO A 1 87 ? 4.66 -19.078 -4.871 1 97.62 87 PRO A O 1
ATOM 697 N N . VAL A 1 88 ? 4.938 -16.953 -5.668 1 94.31 88 VAL A N 1
ATOM 698 C CA . VAL A 1 88 ? 5.676 -16.375 -4.547 1 94.31 88 VAL A CA 1
ATOM 699 C C . VAL A 1 88 ? 4.863 -15.242 -3.924 1 94.31 88 VAL A C 1
ATOM 701 O O . VAL A 1 88 ? 5.219 -14.07 -4.062 1 94.31 88 VAL A O 1
ATOM 704 N N . GLY A 1 89 ? 3.814 -15.367 -3.395 1 90.94 89 GLY A N 1
ATOM 705 C CA . GLY A 1 89 ? 2.781 -14.586 -2.73 1 90.94 89 GLY A CA 1
ATOM 706 C C . GLY A 1 89 ? 1.387 -15.141 -2.938 1 90.94 89 GLY A C 1
ATOM 707 O O . GLY A 1 89 ? 0.898 -15.203 -4.066 1 90.94 89 GLY A O 1
ATOM 708 N N . PRO A 1 90 ? 0.812 -15.734 -1.905 1 93.62 90 PRO A N 1
ATOM 709 C CA . PRO A 1 90 ? 1.188 -15.766 -0.49 1 93.62 90 PRO A CA 1
ATOM 710 C C . PRO A 1 90 ? 2.348 -16.719 -0.205 1 93.62 90 PRO A C 1
ATOM 712 O O . PRO A 1 90 ? 2.6 -17.641 -0.984 1 93.62 90 PRO A O 1
ATOM 715 N N . MET A 1 91 ? 3.039 -16.5 0.916 1 94.38 91 MET A N 1
ATOM 716 C CA . MET A 1 91 ? 4.23 -17.297 1.197 1 94.38 91 MET A CA 1
ATOM 717 C C . MET A 1 91 ? 4.074 -18.062 2.504 1 94.38 91 MET A C 1
ATOM 719 O O . MET A 1 91 ? 4.703 -19.109 2.691 1 94.38 91 MET A O 1
ATOM 723 N N . GLY A 1 92 ? 3.24 -17.625 3.371 1 95.19 92 GLY A N 1
ATOM 724 C CA . GLY A 1 92 ? 3.137 -18.203 4.703 1 95.19 92 GLY A CA 1
ATOM 725 C C . GLY A 1 92 ? 2.672 -19.641 4.691 1 95.19 92 GLY A C 1
ATOM 726 O O . GLY A 1 92 ? 3.031 -20.422 5.578 1 95.19 92 GLY A O 1
ATOM 727 N N . MET A 1 93 ? 1.948 -20.062 3.721 1 97.69 93 MET A N 1
ATOM 728 C CA . MET A 1 93 ? 1.37 -21.406 3.65 1 97.69 93 MET A CA 1
ATOM 729 C C . MET A 1 93 ? 2.451 -22.453 3.404 1 97.69 93 MET A C 1
ATOM 731 O O . MET A 1 93 ? 2.27 -23.625 3.729 1 97.69 93 MET A O 1
ATOM 735 N N . TYR A 1 94 ? 3.592 -22.109 2.838 1 98.19 94 TYR A N 1
ATOM 736 C CA . TYR A 1 94 ? 4.594 -23.094 2.426 1 98.19 94 TYR A CA 1
ATOM 737 C C . TYR A 1 94 ? 5.176 -23.812 3.635 1 98.19 94 TYR A C 1
ATOM 739 O O . TYR A 1 94 ? 5.504 -25 3.557 1 98.19 94 TYR A O 1
ATOM 747 N N . GLU A 1 95 ? 5.316 -23.062 4.77 1 98.06 95 GLU A N 1
ATOM 748 C CA . GLU A 1 95 ? 5.805 -23.734 5.969 1 98.06 95 GLU A CA 1
ATOM 749 C C . GLU A 1 95 ? 4.879 -24.875 6.367 1 98.06 95 GLU A C 1
ATOM 751 O O . GLU A 1 95 ? 5.344 -25.906 6.863 1 98.06 95 GLU A O 1
ATOM 756 N N . TRP A 1 96 ? 3.6 -24.672 6.109 1 98.75 96 TRP A N 1
ATOM 757 C CA . TRP A 1 96 ? 2.623 -25.688 6.484 1 98.75 96 TRP A CA 1
ATOM 758 C C . TRP A 1 96 ? 2.561 -26.797 5.445 1 98.75 96 TRP A C 1
ATOM 760 O O . TRP A 1 96 ? 2.324 -27.969 5.781 1 98.75 96 TRP A O 1
ATOM 770 N N . VAL A 1 97 ? 2.723 -26.516 4.172 1 98.81 97 VAL A N 1
ATOM 771 C CA . VAL A 1 97 ? 2.879 -27.562 3.168 1 98.81 97 VAL A CA 1
ATOM 772 C C . VAL A 1 97 ? 4.008 -28.5 3.578 1 98.81 97 VAL A C 1
ATOM 774 O O . VAL A 1 97 ? 3.826 -29.719 3.602 1 98.81 97 VAL A O 1
ATOM 777 N N . VAL A 1 98 ? 5.133 -27.922 3.887 1 98.88 98 VAL A N 1
ATOM 778 C CA . VAL A 1 98 ? 6.32 -28.672 4.285 1 98.88 98 VAL A CA 1
ATOM 779 C C . VAL A 1 98 ? 6.012 -29.5 5.527 1 98.88 98 VAL A C 1
ATOM 781 O O . VAL A 1 98 ? 6.32 -30.703 5.574 1 98.88 98 VAL A O 1
ATOM 784 N N . TYR A 1 99 ? 5.395 -28.859 6.508 1 98.88 99 TYR A N 1
ATOM 785 C CA . TYR A 1 99 ? 5.055 -29.547 7.75 1 98.88 99 TYR A CA 1
ATOM 786 C C . TYR A 1 99 ? 4.223 -30.797 7.477 1 98.88 99 TYR A C 1
ATOM 788 O O . TYR A 1 99 ? 4.566 -31.891 7.934 1 98.88 99 TYR A O 1
ATOM 796 N N . PHE A 1 100 ? 3.156 -30.656 6.715 1 98.88 100 PHE A N 1
ATOM 797 C CA . PHE A 1 100 ? 2.246 -31.766 6.469 1 98.88 100 PHE A CA 1
ATOM 798 C C . PHE A 1 100 ? 2.932 -32.875 5.652 1 98.88 100 PHE A C 1
ATOM 800 O O . PHE A 1 100 ? 2.818 -34.031 5.969 1 98.88 100 PHE A O 1
ATOM 807 N N . LEU A 1 101 ? 3.611 -32.5 4.637 1 98.88 101 LEU A N 1
ATOM 808 C CA . LEU A 1 101 ? 4.258 -33.5 3.791 1 98.88 101 LEU A CA 1
ATOM 809 C C . LEU A 1 101 ? 5.281 -34.312 4.586 1 98.88 101 LEU A C 1
ATOM 811 O O . LEU A 1 101 ? 5.387 -35.531 4.422 1 98.88 101 LEU A O 1
ATOM 815 N N . LYS A 1 102 ? 6.07 -33.656 5.363 1 98.81 102 LYS A N 1
ATOM 816 C CA . LYS A 1 102 ? 7.043 -34.344 6.199 1 98.81 102 LYS A CA 1
ATOM 817 C C . LYS A 1 102 ? 6.352 -35.25 7.219 1 98.81 102 LYS A C 1
ATOM 819 O O . LYS A 1 102 ? 6.746 -36.406 7.402 1 98.81 102 LYS A O 1
ATOM 824 N N . LYS A 1 103 ? 5.332 -34.719 7.852 1 98.69 103 LYS A N 1
ATOM 825 C CA . LYS A 1 103 ? 4.594 -35.5 8.852 1 98.69 103 LYS A CA 1
ATOM 826 C C . LYS A 1 103 ? 3.955 -36.719 8.227 1 98.69 103 LYS A C 1
ATOM 828 O O . LYS A 1 103 ? 3.912 -37.781 8.852 1 98.69 103 LYS A O 1
ATOM 833 N N . TRP A 1 104 ? 3.463 -36.562 7.016 1 98.69 104 TRP A N 1
ATOM 834 C CA . TRP A 1 104 ? 2.787 -37.656 6.32 1 98.69 104 TRP A CA 1
ATOM 835 C C . TRP A 1 104 ? 3.787 -38.531 5.566 1 98.69 104 TRP A C 1
ATOM 837 O O . TRP A 1 104 ? 3.416 -39.562 4.977 1 98.69 104 TRP A O 1
ATOM 847 N N . ASN A 1 105 ? 4.988 -38.156 5.566 1 98.44 105 ASN A N 1
ATOM 848 C CA . ASN A 1 105 ? 6.051 -38.844 4.844 1 98.44 105 ASN A CA 1
ATOM 849 C C . ASN A 1 105 ? 5.703 -39 3.367 1 98.44 105 ASN A C 1
ATOM 851 O O . ASN A 1 105 ? 5.742 -40.125 2.844 1 98.44 105 ASN A O 1
ATOM 855 N N . VAL A 1 106 ? 5.406 -37.938 2.77 1 98.62 106 VAL A N 1
ATOM 856 C CA . VAL A 1 106 ? 5.023 -37.938 1.361 1 98.62 106 VAL A CA 1
ATOM 857 C C . VAL A 1 106 ? 6.16 -37.375 0.513 1 98.62 106 VAL A C 1
ATOM 859 O O . VAL A 1 106 ? 6.531 -36.219 0.652 1 98.62 106 VAL A O 1
ATOM 862 N N . SER A 1 107 ? 6.676 -38.219 -0.335 1 98.12 107 SER A N 1
ATOM 863 C CA . SER A 1 107 ? 7.664 -37.781 -1.315 1 98.12 107 SER A CA 1
ATOM 864 C C . SER A 1 107 ? 7.008 -37 -2.463 1 98.12 107 SER A C 1
ATOM 866 O O . SER A 1 107 ? 5.898 -37.344 -2.881 1 98.12 107 SER A O 1
ATOM 868 N N . CYS A 1 108 ? 7.789 -36.062 -3.031 1 98.81 108 CYS A N 1
ATOM 869 C CA . CYS A 1 108 ? 7.262 -35.25 -4.121 1 98.81 108 CYS A CA 1
ATOM 870 C C . CYS A 1 108 ? 7.879 -35.656 -5.453 1 98.81 108 CYS A C 1
ATOM 872 O O . CYS A 1 108 ? 7.93 -34.844 -6.391 1 98.81 108 CYS A O 1
ATOM 874 N N . LYS A 1 109 ? 8.305 -36.812 -5.566 1 98.44 109 LYS A N 1
ATOM 875 C CA . LYS A 1 109 ? 8.961 -37.312 -6.781 1 98.44 109 LYS A CA 1
ATOM 876 C C . LYS A 1 109 ? 8.008 -37.25 -7.969 1 98.44 109 LYS A C 1
ATOM 878 O O . LYS A 1 109 ? 8.438 -37.125 -9.117 1 98.44 109 LYS A O 1
ATOM 883 N N . HIS A 1 110 ? 6.715 -37.406 -7.727 1 98.62 110 HIS A N 1
ATOM 884 C CA . HIS A 1 110 ? 5.723 -37.438 -8.797 1 98.62 110 HIS A CA 1
ATOM 885 C C . HIS A 1 110 ? 5.273 -36.062 -9.188 1 98.62 110 HIS A C 1
ATOM 887 O O . HIS A 1 110 ? 4.441 -35.875 -10.078 1 98.62 110 HIS A O 1
ATOM 893 N N . VAL A 1 111 ? 5.801 -35 -8.57 1 98.88 111 VAL A N 1
ATOM 894 C CA . VAL A 1 111 ? 5.344 -33.594 -8.727 1 98.88 111 VAL A CA 1
ATOM 895 C C . VAL A 1 111 ? 6.301 -32.844 -9.648 1 98.88 111 VAL A C 1
ATOM 897 O O . VAL A 1 111 ? 7.52 -33 -9.539 1 98.88 111 VAL A O 1
ATOM 900 N N . THR A 1 112 ? 5.785 -32.125 -10.625 1 98.94 112 THR A N 1
ATOM 901 C CA . THR A 1 112 ? 6.516 -31.141 -11.398 1 98.94 112 THR A CA 1
ATOM 902 C C . THR A 1 112 ? 5.977 -29.734 -11.125 1 98.94 112 THR A C 1
ATOM 904 O O . THR A 1 112 ? 4.773 -29.5 -11.242 1 98.94 112 THR A O 1
AT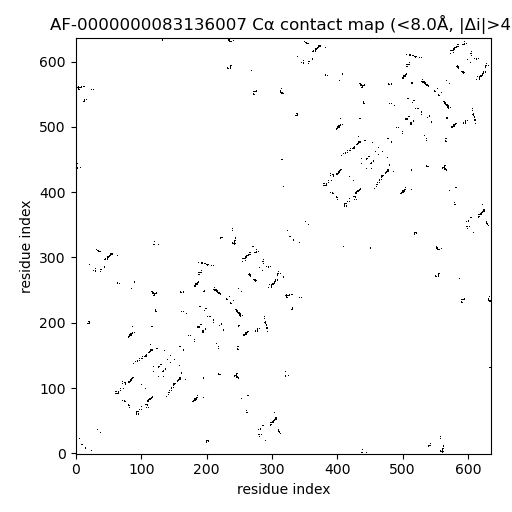OM 907 N N . CYS A 1 113 ? 6.863 -28.859 -10.734 1 98.88 113 CYS A N 1
ATOM 908 C CA . CYS A 1 113 ? 6.449 -27.531 -10.32 1 98.88 113 CYS A CA 1
ATOM 909 C C . CYS A 1 113 ? 6.812 -26.484 -11.383 1 98.88 113 CYS A C 1
ATOM 911 O O . CYS A 1 113 ? 7.875 -26.578 -12 1 98.88 113 CYS A O 1
ATOM 913 N N . PHE A 1 114 ? 5.945 -25.547 -11.57 1 98.88 114 PHE A N 1
ATOM 914 C CA . PHE A 1 114 ? 6.121 -24.406 -12.453 1 98.88 114 PHE A CA 1
ATOM 915 C C . PHE A 1 114 ? 5.891 -23.094 -11.688 1 98.88 114 PHE A C 1
ATOM 917 O O . PHE A 1 114 ? 4.75 -22.703 -11.461 1 98.88 114 PHE A O 1
ATOM 924 N N . ASN A 1 115 ? 6.969 -22.406 -11.336 1 98.38 115 ASN A N 1
ATOM 925 C CA . ASN A 1 115 ? 6.816 -21.094 -10.695 1 98.38 115 ASN A CA 1
ATOM 926 C C . ASN A 1 115 ? 6.281 -20.047 -11.672 1 98.38 115 ASN A C 1
ATOM 928 O O . ASN A 1 115 ? 6.773 -19.938 -12.797 1 98.38 115 ASN A O 1
ATOM 932 N N . MET A 1 116 ? 5.344 -19.266 -11.242 1 98.38 116 MET A N 1
ATOM 933 C CA . MET A 1 116 ? 4.457 -18.594 -12.195 1 98.38 116 MET A CA 1
ATOM 934 C C . MET A 1 116 ? 5.086 -17.297 -12.703 1 98.38 116 MET A C 1
ATOM 936 O O . MET A 1 116 ? 4.656 -16.75 -13.719 1 98.38 116 MET A O 1
ATOM 940 N N . ASP A 1 117 ? 6.074 -16.703 -11.938 1 98.06 117 ASP A N 1
ATOM 941 C CA . ASP A 1 117 ? 6.652 -15.445 -12.391 1 98.06 117 ASP A CA 1
ATOM 942 C C . ASP A 1 117 ? 8.047 -15.242 -11.797 1 98.06 117 ASP A C 1
ATOM 944 O O . ASP A 1 117 ? 8.469 -16 -10.922 1 98.06 117 ASP A O 1
ATOM 948 N N . GLU A 1 118 ? 8.812 -14.328 -12.383 1 97.88 118 GLU A N 1
ATOM 949 C CA . GLU A 1 118 ? 10.148 -13.93 -11.945 1 97.88 118 GLU A CA 1
ATOM 950 C C . GLU A 1 118 ? 10.461 -12.5 -12.359 1 97.88 118 GLU A C 1
ATOM 952 O O . GLU A 1 118 ? 10.109 -12.07 -13.461 1 97.88 118 GLU A O 1
ATOM 957 N N . TRP A 1 119 ? 11.07 -11.742 -11.391 1 97.19 119 TRP A N 1
ATOM 958 C CA . TRP A 1 119 ? 11.555 -10.43 -11.789 1 97.19 119 TRP A CA 1
ATOM 959 C C . TRP A 1 119 ? 12.461 -10.531 -13.016 1 97.19 119 TRP A C 1
ATOM 961 O O . TRP A 1 119 ? 13.289 -11.445 -13.109 1 97.19 119 TRP A O 1
ATOM 971 N N . ALA A 1 120 ? 12.297 -9.594 -13.961 1 98.06 120 ALA A N 1
ATOM 972 C CA . ALA A 1 120 ? 13.078 -9.625 -15.195 1 98.06 120 ALA A CA 1
ATOM 973 C C . ALA A 1 120 ? 13.188 -8.227 -15.805 1 98.06 120 ALA A C 1
ATOM 975 O O . ALA A 1 120 ? 12.43 -7.324 -15.453 1 98.06 120 ALA A O 1
ATOM 976 N N . ASP A 1 121 ? 14.172 -8.047 -16.672 1 97.81 121 ASP A N 1
ATOM 977 C CA . ASP A 1 121 ? 14.203 -6.844 -17.5 1 97.81 121 ASP A CA 1
ATOM 978 C C . ASP A 1 121 ? 13.32 -7 -18.734 1 97.81 121 ASP A C 1
ATOM 980 O O . ASP A 1 121 ? 12.633 -8.016 -18.891 1 97.81 121 ASP A O 1
ATOM 984 N N . GLY A 1 122 ? 13.242 -6 -19.562 1 96.75 122 GLY A N 1
ATOM 985 C CA . GLY A 1 122 ? 12.359 -5.961 -20.719 1 96.75 122 GLY A CA 1
ATOM 986 C C . GLY A 1 122 ? 12.633 -7.066 -21.719 1 96.75 122 GLY A C 1
ATOM 987 O O . GLY A 1 122 ? 11.766 -7.414 -22.531 1 96.75 122 GLY A O 1
ATOM 988 N N . GLU A 1 123 ? 13.828 -7.703 -21.656 1 97 123 GLU A N 1
ATOM 989 C CA . GLU A 1 123 ? 14.219 -8.758 -22.578 1 97 123 GLU A CA 1
ATOM 990 C C . GLU A 1 123 ? 13.992 -10.141 -21.969 1 97 123 GLU A C 1
ATOM 992 O O . GLU A 1 123 ? 14.203 -11.164 -22.625 1 97 123 GLU A O 1
ATOM 997 N N . GLY A 1 124 ? 13.602 -10.172 -20.75 1 98.06 124 GLY A N 1
ATOM 998 C CA . GLY A 1 124 ? 13.258 -11.422 -20.078 1 98.06 124 GLY A CA 1
ATOM 999 C C . GLY A 1 124 ? 14.398 -11.992 -19.266 1 98.06 124 GLY A C 1
ATOM 1000 O O . GLY A 1 124 ? 14.281 -13.086 -18.703 1 98.06 124 GLY A O 1
ATOM 1001 N N . ASN A 1 125 ? 15.516 -11.258 -19.188 1 98.19 125 ASN A N 1
ATOM 1002 C CA . ASN A 1 125 ? 16.578 -11.695 -18.281 1 98.19 125 ASN A CA 1
ATOM 1003 C C . ASN A 1 125 ? 16.156 -11.57 -16.812 1 98.19 125 ASN A C 1
ATOM 1005 O O . ASN A 1 125 ? 15.625 -10.539 -16.406 1 98.19 125 ASN A O 1
ATOM 1009 N N . THR A 1 126 ? 16.438 -12.617 -16.078 1 98 126 THR A N 1
ATOM 1010 C CA . THR A 1 126 ? 15.938 -12.641 -14.711 1 98 126 THR A CA 1
ATOM 1011 C C . THR A 1 126 ? 17.062 -12.398 -13.719 1 98 126 THR A C 1
ATOM 1013 O O . THR A 1 126 ? 18.234 -12.398 -14.094 1 98 126 THR A O 1
ATOM 1016 N N . LEU A 1 127 ? 16.734 -12.18 -12.461 1 95.25 127 LEU A N 1
ATOM 1017 C CA . LEU A 1 127 ? 17.688 -12.031 -11.367 1 95.25 127 LEU A CA 1
ATOM 1018 C C . LEU A 1 127 ? 18.469 -13.32 -11.156 1 95.25 127 LEU A C 1
ATOM 1020 O O . LEU A 1 127 ? 17.984 -14.406 -11.461 1 95.25 127 LEU A O 1
ATOM 1024 N N . ASP A 1 128 ? 19.656 -13.07 -10.625 1 93.38 128 ASP A N 1
ATOM 1025 C CA . ASP A 1 128 ? 20.406 -14.242 -10.188 1 93.38 128 ASP A CA 1
ATOM 1026 C C . ASP A 1 128 ? 19.641 -15.047 -9.148 1 93.38 128 ASP A C 1
ATOM 1028 O O . ASP A 1 128 ? 19.016 -14.469 -8.258 1 93.38 128 ASP A O 1
ATOM 1032 N N . PRO A 1 129 ? 19.641 -16.328 -9.289 1 92.19 129 PRO A N 1
ATOM 1033 C CA . PRO A 1 129 ? 18.891 -17.156 -8.359 1 92.19 129 PRO A CA 1
ATOM 1034 C C . PRO A 1 129 ? 19.359 -17 -6.914 1 92.19 129 PRO A C 1
ATOM 1036 O O . PRO A 1 129 ? 18.625 -17.359 -5.984 1 92.19 129 PRO A O 1
ATOM 1039 N N . SER A 1 130 ? 20.531 -16.531 -6.688 1 92 130 SER A N 1
ATOM 1040 C CA . SER A 1 130 ? 21.047 -16.344 -5.336 1 92 130 SER A CA 1
ATOM 1041 C C . SER A 1 130 ? 20.625 -14.992 -4.766 1 92 130 SER A C 1
ATOM 1043 O O . SER A 1 130 ? 20.797 -14.727 -3.574 1 92 130 SER A O 1
ATOM 1045 N N . ASN A 1 131 ? 20.094 -14.109 -5.617 1 92.31 131 ASN A N 1
ATOM 1046 C CA . ASN A 1 131 ? 19.578 -12.836 -5.133 1 92.31 131 ASN A CA 1
ATOM 1047 C C . ASN A 1 131 ? 18.375 -13.031 -4.215 1 92.31 131 ASN A C 1
ATOM 1049 O O . ASN A 1 131 ? 17.391 -13.664 -4.605 1 92.31 131 ASN A O 1
ATOM 1053 N N . PRO A 1 132 ? 18.375 -12.43 -3.041 1 91.12 132 PRO A N 1
ATOM 1054 C CA . PRO A 1 132 ? 17.281 -12.633 -2.096 1 91.12 132 PRO A CA 1
ATOM 1055 C C . PRO A 1 132 ? 15.953 -12.07 -2.6 1 91.12 132 PRO A C 1
ATOM 1057 O O . PRO A 1 132 ? 14.891 -12.43 -2.086 1 91.12 132 PRO A O 1
ATOM 1060 N N . ALA A 1 133 ? 16.047 -11.266 -3.568 1 92.31 133 ALA A N 1
ATOM 1061 C CA . ALA A 1 133 ? 14.828 -10.664 -4.113 1 92.31 133 ALA A CA 1
ATOM 1062 C C . ALA A 1 133 ? 14.18 -11.594 -5.137 1 92.31 133 ALA A C 1
ATOM 1064 O O . ALA A 1 133 ? 13.023 -11.391 -5.523 1 92.31 133 ALA A O 1
ATOM 1065 N N . SER A 1 134 ? 14.898 -12.586 -5.605 1 94.38 134 SER A N 1
ATOM 1066 C CA . SER A 1 134 ? 14.367 -13.438 -6.668 1 94.38 134 SER A CA 1
ATOM 1067 C C . SER A 1 134 ? 13.312 -14.398 -6.133 1 94.38 134 SER A C 1
ATOM 1069 O O . SER A 1 134 ? 13.398 -14.844 -4.988 1 94.38 134 SER A O 1
ATOM 1071 N N . PHE A 1 135 ? 12.367 -14.688 -6.973 1 96.19 135 PHE A N 1
ATOM 1072 C CA . PHE A 1 135 ? 11.336 -15.648 -6.602 1 96.19 135 PHE A CA 1
ATOM 1073 C C . PHE A 1 135 ? 11.906 -17.062 -6.516 1 96.19 135 PHE A C 1
ATOM 1075 O O . PHE A 1 135 ? 11.477 -17.859 -5.691 1 96.19 135 PHE A O 1
ATOM 1082 N N . GLN A 1 136 ? 12.852 -17.344 -7.355 1 96.62 136 GLN A N 1
ATOM 1083 C CA . GLN A 1 136 ? 13.523 -18.625 -7.273 1 96.62 136 GLN A CA 1
ATOM 1084 C C . GLN A 1 136 ? 14.172 -18.828 -5.906 1 96.62 136 GLN A C 1
ATOM 1086 O O . GLN A 1 136 ? 14.023 -19.891 -5.297 1 96.62 136 GLN A O 1
ATOM 1091 N N . TYR A 1 137 ? 14.867 -17.812 -5.445 1 95.62 137 TYR A N 1
ATOM 1092 C CA . TYR A 1 137 ? 15.469 -17.875 -4.117 1 95.62 137 TYR A CA 1
ATOM 1093 C C . TYR A 1 137 ? 14.414 -18.125 -3.051 1 95.62 137 TYR A C 1
ATOM 1095 O O . TYR A 1 137 ? 14.602 -18.969 -2.17 1 95.62 137 TYR A O 1
ATOM 1103 N N . ALA A 1 138 ? 13.344 -17.438 -3.135 1 96.44 138 ALA A N 1
ATOM 1104 C CA . ALA A 1 138 ? 12.258 -17.562 -2.162 1 96.44 138 ALA A CA 1
ATOM 1105 C C . ALA A 1 138 ? 11.719 -18.984 -2.121 1 96.44 138 ALA A C 1
ATOM 1107 O O . ALA A 1 138 ? 11.516 -19.547 -1.043 1 96.44 138 ALA A O 1
ATOM 1108 N N . MET A 1 139 ? 11.5 -19.609 -3.242 1 97.62 139 MET A N 1
ATOM 1109 C CA . MET A 1 139 ? 10.938 -20.953 -3.314 1 97.62 139 MET A CA 1
ATOM 1110 C C . MET A 1 139 ? 11.938 -21.984 -2.801 1 97.62 139 MET A C 1
ATOM 1112 O O . MET A 1 139 ? 11.547 -22.938 -2.133 1 97.62 139 MET A O 1
ATOM 1116 N N . GLU A 1 140 ? 13.164 -21.781 -3.154 1 96.94 140 GLU A N 1
ATOM 1117 C CA . GLU A 1 140 ? 14.195 -22.688 -2.639 1 96.94 140 GLU A CA 1
ATOM 1118 C C . GLU A 1 140 ? 14.219 -22.672 -1.113 1 96.94 140 GLU A C 1
ATOM 1120 O O . GLU A 1 140 ? 14.312 -23.719 -0.48 1 96.94 140 GLU A O 1
ATOM 1125 N N . GLN A 1 141 ? 14.055 -21.516 -0.564 1 96.12 141 GLN A N 1
ATOM 1126 C CA . GLN A 1 141 ? 14.172 -21.359 0.882 1 96.12 141 GLN A CA 1
ATOM 1127 C C . GLN A 1 141 ? 12.891 -21.797 1.589 1 96.12 141 GLN A C 1
ATOM 1129 O O . GLN A 1 141 ? 12.938 -22.328 2.693 1 96.12 141 GLN A O 1
ATOM 1134 N N . ALA A 1 142 ? 11.781 -21.609 0.967 1 97.06 142 ALA A N 1
ATOM 1135 C CA . ALA A 1 142 ? 10.508 -21.75 1.672 1 97.06 142 ALA A CA 1
ATOM 1136 C C . ALA A 1 142 ? 9.906 -23.141 1.444 1 97.06 142 ALA A C 1
ATOM 1138 O O . ALA A 1 142 ? 9.164 -23.641 2.289 1 97.06 142 ALA A O 1
ATOM 1139 N N . PHE A 1 143 ? 10.203 -23.734 0.314 1 98.25 143 PHE A N 1
ATOM 1140 C CA . PHE A 1 143 ? 9.477 -24.938 -0.064 1 98.25 143 PHE A CA 1
ATOM 1141 C C . PHE A 1 143 ? 10.438 -26.094 -0.35 1 98.25 143 PHE A C 1
ATOM 1143 O O . PHE A 1 143 ? 10.477 -27.078 0.386 1 98.25 143 PHE A O 1
ATOM 1150 N N . TYR A 1 144 ? 11.391 -25.969 -1.281 1 98.44 144 TYR A N 1
ATOM 1151 C CA . TYR A 1 144 ? 12.164 -27.078 -1.807 1 98.44 144 TYR A CA 1
ATOM 1152 C C . TYR A 1 144 ? 13.188 -27.562 -0.789 1 98.44 144 TYR A C 1
ATOM 1154 O O . TYR A 1 144 ? 13.266 -28.766 -0.49 1 98.44 144 TYR A O 1
ATOM 1162 N N . ASN A 1 145 ? 13.969 -26.625 -0.245 1 98.25 145 ASN A N 1
ATOM 1163 C CA . ASN A 1 145 ? 15.047 -27 0.659 1 98.25 145 ASN A CA 1
ATOM 1164 C C . ASN A 1 145 ? 14.516 -27.609 1.955 1 98.25 145 ASN A C 1
ATOM 1166 O O . ASN A 1 145 ? 14.984 -28.656 2.396 1 98.25 145 ASN A O 1
ATOM 1170 N N . PRO A 1 146 ? 13.555 -27.047 2.518 1 98.5 146 PRO A N 1
ATOM 1171 C CA . PRO A 1 146 ? 13.078 -27.562 3.805 1 98.5 146 PRO A CA 1
ATOM 1172 C C . PRO A 1 146 ? 12.5 -28.969 3.703 1 98.5 146 PRO A C 1
ATOM 1174 O O . PRO A 1 146 ? 12.391 -29.672 4.711 1 98.5 146 PRO A O 1
ATOM 1177 N N . LEU A 1 147 ? 12.125 -29.438 2.557 1 98.56 147 LEU A N 1
ATOM 1178 C CA . LEU A 1 147 ? 11.531 -30.766 2.373 1 98.56 147 LEU A CA 1
ATOM 1179 C C . LEU A 1 147 ? 12.594 -31.859 2.434 1 98.56 147 LEU A C 1
ATOM 1181 O O . LEU A 1 147 ? 12.273 -33.031 2.586 1 98.56 147 LEU A O 1
ATOM 1185 N N . GLY A 1 148 ? 13.875 -31.5 2.234 1 97.94 148 GLY A N 1
ATOM 1186 C CA . GLY A 1 148 ? 14.961 -32.469 2.293 1 97.94 148 GLY A CA 1
ATOM 1187 C C . GLY A 1 148 ? 14.844 -33.562 1.24 1 97.94 148 GLY A C 1
ATOM 1188 O O . GLY A 1 148 ? 14.695 -33.25 0.052 1 97.94 148 GLY A O 1
ATOM 1189 N N . GLU A 1 149 ? 14.836 -34.812 1.63 1 97.94 149 GLU A N 1
ATOM 1190 C CA . GLU A 1 149 ? 14.836 -35.938 0.718 1 97.94 149 GLU A CA 1
ATOM 1191 C C . GLU A 1 149 ? 13.461 -36.125 0.069 1 97.94 149 GLU A C 1
ATOM 1193 O O . GLU A 1 149 ? 13.336 -36.844 -0.934 1 97.94 149 GLU A O 1
ATOM 1198 N N . LEU A 1 150 ? 12.469 -35.531 0.634 1 98.69 150 LEU A N 1
ATOM 1199 C CA . LEU A 1 150 ? 11.109 -35.656 0.132 1 98.69 150 LEU A CA 1
ATOM 1200 C C . LEU A 1 150 ? 10.828 -34.656 -0.978 1 98.69 150 LEU A C 1
ATOM 1202 O O . LEU A 1 150 ? 9.758 -34.688 -1.583 1 98.69 150 LEU A O 1
ATOM 1206 N N . THR A 1 151 ? 11.758 -33.844 -1.287 1 98.75 151 THR A N 1
ATOM 1207 C CA . THR A 1 151 ? 11.555 -32.656 -2.1 1 98.75 151 THR A CA 1
ATOM 1208 C C . THR A 1 151 ? 11.312 -33.031 -3.559 1 98.75 151 THR A C 1
ATOM 1210 O O . THR A 1 151 ? 11.453 -34.188 -3.939 1 98.75 151 THR A O 1
ATOM 1213 N N . VAL A 1 152 ? 10.828 -32.062 -4.312 1 98.81 152 VAL A N 1
ATOM 1214 C CA . VAL A 1 152 ? 10.68 -32.156 -5.762 1 98.81 152 VAL A CA 1
ATOM 1215 C C . VAL A 1 152 ? 12.062 -32.281 -6.414 1 98.81 152 VAL A C 1
ATOM 1217 O O . VAL A 1 152 ? 12.938 -31.453 -6.16 1 98.81 152 VAL A O 1
ATOM 1220 N N . PRO A 1 153 ? 12.289 -33.25 -7.254 1 98.56 153 PRO A N 1
ATOM 1221 C CA . PRO A 1 153 ? 13.578 -33.344 -7.934 1 98.56 153 PRO A CA 1
ATOM 1222 C C . PRO A 1 153 ? 13.945 -32.094 -8.703 1 98.56 153 PRO A C 1
ATOM 1224 O O . PRO A 1 153 ? 13.062 -31.438 -9.273 1 98.56 153 PRO A O 1
ATOM 1227 N N . LYS A 1 154 ? 15.195 -31.766 -8.789 1 98 154 LYS A N 1
ATOM 1228 C CA . LYS A 1 154 ? 15.672 -30.516 -9.375 1 98 154 LYS A CA 1
ATOM 1229 C C . LYS A 1 154 ? 15.219 -30.375 -10.82 1 98 154 LYS A C 1
ATOM 12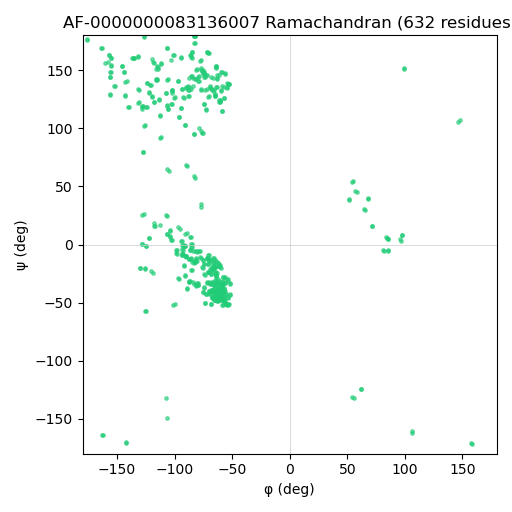31 O O . LYS A 1 154 ? 14.852 -29.281 -11.266 1 98 154 LYS A O 1
ATOM 1236 N N . GLU A 1 155 ? 15.227 -31.422 -11.547 1 98 155 GLU A N 1
ATOM 1237 C CA . GLU A 1 155 ? 14.883 -31.406 -12.969 1 98 155 GLU A CA 1
ATOM 1238 C C . GLU A 1 155 ? 13.391 -31.125 -13.164 1 98 155 GLU A C 1
ATOM 1240 O O . GLU A 1 155 ? 12.953 -30.828 -14.281 1 98 155 GLU A O 1
ATOM 1245 N N . GLN A 1 156 ? 12.57 -31.25 -12.078 1 98.75 156 GLN A N 1
ATOM 1246 C CA . GLN A 1 156 ? 11.125 -31.031 -12.133 1 98.75 156 GLN A CA 1
ATOM 1247 C C . GLN A 1 156 ? 10.75 -29.672 -11.562 1 98.75 156 GLN A C 1
ATOM 1249 O O . GLN A 1 156 ? 9.57 -29.375 -11.383 1 98.75 156 GLN A O 1
ATOM 1254 N N . ARG A 1 157 ? 11.75 -28.906 -11.203 1 98.75 157 ARG A N 1
ATOM 1255 C CA . ARG A 1 157 ? 11.547 -27.547 -10.711 1 98.75 157 ARG A CA 1
ATOM 1256 C C . ARG A 1 157 ? 11.711 -26.516 -11.836 1 98.75 157 ARG A C 1
ATOM 1258 O O . ARG A 1 157 ? 12.828 -26.297 -12.305 1 98.75 157 ARG A O 1
ATOM 1265 N N . ASN A 1 158 ? 10.648 -25.906 -12.258 1 98.81 158 ASN A N 1
ATOM 1266 C CA . ASN A 1 158 ? 10.719 -24.922 -13.344 1 98.81 158 ASN A CA 1
ATOM 1267 C C . ASN A 1 158 ? 10.531 -23.5 -12.828 1 98.81 158 ASN A C 1
ATOM 1269 O O . ASN A 1 158 ? 9.586 -23.219 -12.086 1 98.81 158 ASN A O 1
ATOM 1273 N N . PHE A 1 159 ? 11.43 -22.656 -13.227 1 98.62 159 PHE A N 1
ATOM 1274 C CA . PHE A 1 159 ? 11.359 -21.234 -12.906 1 98.62 159 PHE A CA 1
ATOM 1275 C C . PHE A 1 159 ? 11.164 -20.406 -14.164 1 98.62 159 PHE A C 1
ATOM 1277 O O . PHE A 1 159 ? 11.594 -20.797 -15.25 1 98.62 159 PHE A O 1
ATOM 1284 N N . ALA A 1 160 ? 10.555 -19.25 -14.023 1 98.62 160 ALA A N 1
ATOM 1285 C CA . ALA A 1 160 ? 10.117 -18.453 -15.156 1 98.62 160 ALA A CA 1
ATOM 1286 C C . ALA A 1 160 ? 11.266 -17.609 -15.719 1 98.62 160 ALA A C 1
ATOM 1288 O O . ALA A 1 160 ? 11.133 -16.391 -15.875 1 98.62 160 ALA A O 1
ATOM 1289 N N . THR A 1 161 ? 12.305 -18.281 -16.125 1 98.5 161 THR A N 1
ATOM 1290 C CA . THR A 1 161 ? 13.438 -17.625 -16.766 1 98.5 161 THR A CA 1
ATOM 1291 C C . THR A 1 161 ? 13.203 -17.453 -18.25 1 98.5 161 THR A C 1
ATOM 1293 O O . THR A 1 161 ? 12.281 -18.047 -18.812 1 98.5 161 THR A O 1
ATOM 1296 N N . LYS A 1 162 ? 14.008 -16.641 -18.812 1 98.25 162 LYS A N 1
ATOM 1297 C CA . LYS A 1 162 ? 13.883 -16.281 -20.219 1 98.25 162 LYS A CA 1
ATOM 1298 C C . LYS A 1 162 ? 13.812 -17.531 -21.109 1 98.25 162 LYS A C 1
ATOM 1300 O O . LYS A 1 162 ? 13.008 -17.594 -22.047 1 98.25 162 LYS A O 1
ATOM 1305 N N . ASN A 1 163 ? 14.594 -18.484 -20.859 1 98.44 163 ASN A N 1
ATOM 1306 C CA . ASN A 1 163 ? 14.695 -19.656 -21.734 1 98.44 163 ASN A CA 1
ATOM 1307 C C . ASN A 1 163 ? 13.734 -20.766 -21.312 1 98.44 163 ASN A C 1
ATOM 1309 O O . ASN A 1 163 ? 13.305 -21.562 -22.141 1 98.44 163 ASN A O 1
ATOM 1313 N N . ASN A 1 164 ? 13.383 -20.828 -20.078 1 98.75 164 ASN A N 1
ATOM 1314 C CA . ASN A 1 164 ? 12.555 -21.922 -19.578 1 98.75 164 ASN A CA 1
ATOM 1315 C C . ASN A 1 164 ? 11.07 -21.609 -19.703 1 98.75 164 ASN A C 1
ATOM 1317 O O . ASN A 1 164 ? 10.273 -22.484 -20.047 1 98.75 164 ASN A O 1
ATOM 1321 N N . LEU A 1 165 ? 10.672 -20.391 -19.484 1 98.88 165 LEU A N 1
ATOM 1322 C CA . LEU A 1 165 ? 9.273 -19.984 -19.469 1 98.88 165 LEU A CA 1
ATOM 1323 C C . LEU A 1 165 ? 8.586 -20.375 -20.781 1 98.88 165 LEU A C 1
ATOM 1325 O O . LEU A 1 165 ? 7.484 -20.922 -20.766 1 98.88 165 LEU A O 1
ATOM 1329 N N . PRO A 1 166 ? 9.266 -20.172 -21.938 1 98.75 166 PRO A N 1
ATOM 1330 C CA . PRO A 1 166 ? 8.617 -20.5 -23.203 1 98.75 166 PRO A CA 1
ATOM 1331 C C . PRO A 1 166 ? 8.383 -22 -23.359 1 98.75 166 PRO A C 1
ATOM 1333 O O . PRO A 1 166 ? 7.641 -22.422 -24.25 1 98.75 166 PRO A O 1
ATOM 1336 N N . THR A 1 167 ? 8.953 -22.828 -22.531 1 98.88 167 THR A N 1
ATOM 1337 C CA . THR A 1 167 ? 8.812 -24.266 -22.641 1 98.88 167 THR A CA 1
ATOM 1338 C C . THR A 1 167 ? 7.656 -24.766 -21.766 1 98.88 167 THR A C 1
ATOM 1340 O O . THR A 1 167 ? 7.254 -25.938 -21.875 1 98.88 167 THR A O 1
ATOM 1343 N N . TYR A 1 168 ? 7.078 -23.906 -20.922 1 98.88 168 TYR A N 1
ATOM 1344 C CA . TYR A 1 168 ? 6.043 -24.297 -19.969 1 98.88 168 TYR A CA 1
ATOM 1345 C C . TYR A 1 168 ? 4.859 -24.938 -20.672 1 98.88 168 TYR A C 1
ATOM 1347 O O . TYR A 1 168 ? 4.379 -26 -20.266 1 98.88 168 TYR A O 1
ATOM 1355 N N . PRO A 1 169 ? 4.371 -24.297 -21.797 1 98.75 169 PRO A N 1
ATOM 1356 C CA . PRO A 1 169 ? 3.195 -24.859 -22.453 1 98.75 169 PRO A CA 1
ATOM 1357 C C . PRO A 1 169 ? 3.414 -26.312 -22.906 1 98.75 169 PRO A C 1
ATOM 1359 O O . PRO A 1 169 ? 2.572 -27.172 -22.641 1 98.75 169 PRO A O 1
ATOM 1362 N N . ASP A 1 170 ? 4.527 -26.562 -23.469 1 98.75 170 ASP A N 1
ATOM 1363 C CA . ASP A 1 170 ? 4.812 -27.906 -23.984 1 98.75 170 ASP A CA 1
ATOM 1364 C C . ASP A 1 170 ? 5.012 -28.891 -22.828 1 98.75 170 ASP A C 1
ATOM 1366 O O . ASP A 1 170 ? 4.555 -30.047 -22.906 1 98.75 170 ASP A O 1
ATOM 1370 N N . LYS A 1 171 ? 5.734 -28.453 -21.812 1 98.81 171 LYS A N 1
ATOM 1371 C CA . LYS A 1 171 ? 5.965 -29.312 -20.656 1 98.81 171 LYS A CA 1
ATOM 1372 C C . LYS A 1 171 ? 4.648 -29.703 -19.984 1 98.81 171 LYS A C 1
ATOM 1374 O O . LYS A 1 171 ? 4.418 -30.875 -19.688 1 98.81 171 LYS A O 1
ATOM 1379 N N . ILE A 1 172 ? 3.773 -28.75 -19.781 1 98.75 172 ILE A N 1
ATOM 1380 C CA . ILE A 1 172 ? 2.498 -29 -19.109 1 98.75 172 ILE A CA 1
ATOM 1381 C C . ILE A 1 172 ? 1.606 -29.859 -20 1 98.75 172 ILE A C 1
ATOM 1383 O O . ILE A 1 172 ? 0.962 -30.797 -19.516 1 98.75 172 ILE A O 1
ATOM 1387 N N . ALA A 1 173 ? 1.619 -29.609 -21.297 1 98.56 173 ALA A N 1
ATOM 1388 C CA . ALA A 1 173 ? 0.84 -30.422 -22.234 1 98.56 173 ALA A CA 1
ATOM 1389 C C . ALA A 1 173 ? 1.29 -31.875 -22.188 1 98.56 173 ALA A C 1
ATOM 1391 O O . ALA A 1 173 ? 0.462 -32.781 -22.219 1 98.56 173 ALA A O 1
ATOM 1392 N N . ALA A 1 174 ? 2.566 -32.062 -22.203 1 98.69 174 ALA A N 1
ATOM 1393 C CA . ALA A 1 174 ? 3.113 -33.406 -22.156 1 98.69 174 ALA A CA 1
ATOM 1394 C C . ALA A 1 174 ? 2.697 -34.125 -20.875 1 98.69 174 ALA A C 1
ATOM 1396 O O . ALA A 1 174 ? 2.334 -35.312 -20.922 1 98.69 174 ALA A O 1
ATOM 1397 N N . LEU A 1 175 ? 2.752 -33.438 -19.766 1 98.69 175 LEU A N 1
ATOM 1398 C CA . LEU A 1 175 ? 2.346 -34.031 -18.484 1 98.69 175 LEU A CA 1
ATOM 1399 C C . LEU A 1 175 ? 0.867 -34.406 -18.5 1 98.69 175 LEU A C 1
ATOM 1401 O O . LEU A 1 175 ? 0.492 -35.5 -18.062 1 98.69 175 LEU A O 1
ATOM 1405 N N . LYS A 1 176 ? 0.114 -33.531 -19 1 98.12 176 LYS A N 1
ATOM 1406 C CA . LYS A 1 176 ? -1.323 -33.781 -19.047 1 98.12 176 LYS A CA 1
ATOM 1407 C C . LYS A 1 176 ? -1.643 -34.938 -19.969 1 98.12 176 LYS A C 1
ATOM 1409 O O . LYS A 1 176 ? -2.535 -35.75 -19.672 1 98.12 176 LYS A O 1
ATOM 1414 N N . LYS A 1 177 ? -0.981 -35.031 -21.047 1 98 177 LYS A N 1
ATOM 1415 C CA . LYS A 1 177 ? -1.149 -36.156 -21.969 1 98 177 LYS A CA 1
ATOM 1416 C C . LYS A 1 177 ? -0.851 -37.469 -21.266 1 98 177 LYS A C 1
ATOM 1418 O O . LYS A 1 177 ? -1.477 -38.5 -21.578 1 98 177 LYS A O 1
ATOM 1423 N N . ASP A 1 178 ? 0.027 -37.375 -20.359 1 97.5 178 ASP A N 1
ATOM 1424 C CA . ASP A 1 178 ? 0.422 -38.562 -19.625 1 97.5 178 ASP A CA 1
ATOM 1425 C C . ASP A 1 178 ? -0.492 -38.812 -18.422 1 97.5 178 ASP A C 1
ATOM 1427 O O . ASP A 1 178 ? -0.209 -39.656 -17.578 1 97.5 178 ASP A O 1
ATOM 1431 N N . GLY A 1 179 ? -1.547 -38.031 -18.297 1 97.5 179 GLY A N 1
ATOM 1432 C CA . GLY A 1 179 ? -2.561 -38.281 -17.281 1 97.5 179 GLY A CA 1
ATOM 1433 C C . GLY A 1 179 ? -2.371 -37.438 -16.047 1 97.5 179 GLY A C 1
ATOM 1434 O O . GLY A 1 179 ? -3.076 -37.625 -15.047 1 97.5 179 GLY A O 1
ATOM 1435 N N . ALA A 1 180 ? -1.486 -36.5 -16.062 1 98.5 180 ALA A N 1
ATOM 1436 C CA . ALA A 1 180 ? -1.246 -35.656 -14.898 1 98.5 180 ALA A CA 1
ATOM 1437 C C . ALA A 1 180 ? -2.396 -34.688 -14.695 1 98.5 180 ALA A C 1
ATOM 1439 O O . ALA A 1 180 ? -3.029 -34.25 -15.656 1 98.5 180 ALA A O 1
ATOM 1440 N N . ARG A 1 181 ? -2.697 -34.375 -13.43 1 98.19 181 ARG A N 1
ATOM 1441 C CA . ARG A 1 181 ? -3.541 -33.219 -13.102 1 98.19 181 ARG A CA 1
ATOM 1442 C C . ARG A 1 181 ? -2.717 -31.953 -13.023 1 98.19 181 ARG A C 1
ATOM 1444 O O . ARG A 1 181 ? -1.544 -31.984 -12.641 1 98.19 181 ARG A O 1
ATOM 1451 N N . LEU A 1 182 ? -3.334 -30.859 -13.453 1 98.81 182 LEU A N 1
ATOM 1452 C CA . LEU A 1 182 ? -2.746 -29.531 -13.289 1 98.81 182 LEU A CA 1
ATOM 1453 C C . LEU A 1 182 ? -3.479 -28.75 -12.211 1 98.81 182 LEU A C 1
ATOM 1455 O O . LEU A 1 182 ? -4.688 -28.531 -12.305 1 98.81 182 LEU A O 1
ATOM 1459 N N . VAL A 1 183 ? -2.752 -28.359 -11.172 1 98.88 183 VAL A N 1
ATOM 1460 C CA . VAL A 1 183 ? -3.301 -27.562 -10.086 1 98.88 183 VAL A CA 1
ATOM 1461 C C . VAL A 1 183 ? -2.537 -26.234 -9.992 1 98.88 183 VAL A C 1
ATOM 1463 O O . VAL A 1 183 ? -1.305 -26.219 -9.969 1 98.88 183 VAL A O 1
ATOM 1466 N N . THR A 1 184 ? -3.271 -25.141 -10.008 1 98.88 184 THR A N 1
ATOM 1467 C CA . THR A 1 184 ? -2.676 -23.812 -9.852 1 98.88 184 THR A CA 1
ATOM 1468 C C . THR A 1 184 ? -2.902 -23.281 -8.438 1 98.88 184 THR A C 1
ATOM 14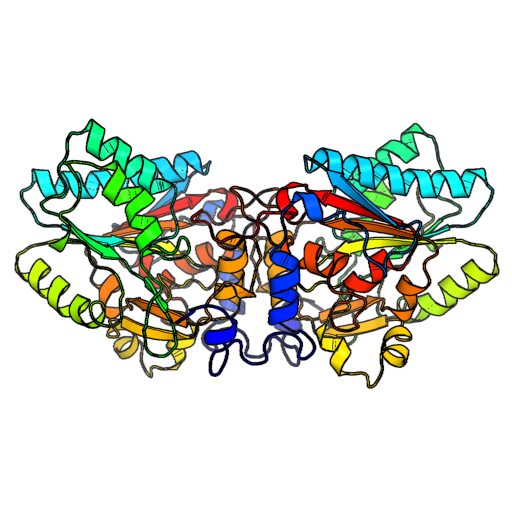70 O O . THR A 1 184 ? -4.039 -23.219 -7.969 1 98.88 184 THR A O 1
ATOM 1473 N N . VAL A 1 185 ? -1.816 -23.016 -7.777 1 98.88 185 VAL A N 1
ATOM 1474 C CA . VAL A 1 185 ? -1.854 -22.266 -6.523 1 98.88 185 VAL A CA 1
ATOM 1475 C C . VAL A 1 185 ? -1.64 -20.766 -6.805 1 98.88 185 VAL A C 1
ATOM 1477 O O . VAL A 1 185 ? -0.77 -20.406 -7.598 1 98.88 185 VAL A O 1
ATOM 1480 N N . TYR A 1 186 ? -2.492 -19.922 -6.176 1 98.5 186 TYR A N 1
ATOM 1481 C CA . TYR A 1 186 ? -2.432 -18.516 -6.602 1 98.5 186 TYR A CA 1
ATOM 1482 C C . TYR A 1 186 ? -2.691 -17.594 -5.426 1 98.5 186 TYR A C 1
ATOM 1484 O O . TYR A 1 186 ? -3.229 -18 -4.398 1 98.5 186 TYR A O 1
ATOM 1492 N N . GLY A 1 187 ? -2.18 -16.453 -5.527 1 97.81 187 GLY A N 1
ATOM 1493 C CA . GLY A 1 187 ? -2.623 -15.273 -4.797 1 97.81 187 GLY A CA 1
ATOM 1494 C C . GLY A 1 187 ? -3.258 -14.219 -5.688 1 97.81 187 GLY A C 1
ATOM 1495 O O . GLY A 1 187 ? -2.992 -14.18 -6.891 1 97.81 187 GLY A O 1
ATOM 1496 N N . ILE A 1 188 ? -4.094 -13.43 -5.086 1 97.81 188 ILE A N 1
ATOM 1497 C CA . ILE A 1 188 ? -4.75 -12.352 -5.816 1 97.81 188 ILE A CA 1
ATOM 1498 C C . ILE A 1 188 ? -4.035 -11.031 -5.539 1 97.81 188 ILE A C 1
ATOM 1500 O O . ILE A 1 188 ? -3.822 -10.664 -4.379 1 97.81 188 ILE A O 1
ATOM 1504 N N . GLY A 1 189 ? -3.635 -10.32 -6.598 1 97 189 GLY A N 1
ATOM 1505 C CA . GLY A 1 189 ? -2.982 -9.031 -6.434 1 97 189 GLY A CA 1
ATOM 1506 C C . GLY A 1 189 ? -3.961 -7.891 -6.242 1 97 189 GLY A C 1
ATOM 1507 O O . GLY A 1 189 ? -5.164 -8.047 -6.465 1 97 189 GLY A O 1
ATOM 1508 N N . ARG A 1 190 ? -3.412 -6.734 -5.949 1 96.12 190 ARG A N 1
ATOM 1509 C CA . ARG A 1 190 ? -4.18 -5.504 -5.801 1 96.12 190 ARG A CA 1
ATOM 1510 C C . ARG A 1 190 ? -4.949 -5.18 -7.074 1 96.12 190 ARG A C 1
ATOM 1512 O O . ARG A 1 190 ? -6.098 -4.734 -7.02 1 96.12 190 ARG A O 1
ATOM 1519 N N . MET A 1 191 ? -4.371 -5.477 -8.219 1 96.19 191 MET A N 1
ATOM 1520 C CA . MET A 1 191 ? -4.973 -5.188 -9.523 1 96.19 191 MET A CA 1
ATOM 1521 C C . MET A 1 191 ? -5.727 -6.402 -10.055 1 96.19 191 MET A C 1
ATOM 1523 O O . MET A 1 191 ? -5.973 -6.508 -11.258 1 96.19 191 MET A O 1
ATOM 1527 N N . CYS A 1 192 ? -5.973 -7.406 -9.188 1 97.62 192 CYS A N 1
ATOM 1528 C CA . CYS A 1 192 ? -6.738 -8.602 -9.531 1 97.62 192 CYS A CA 1
ATOM 1529 C C . CYS A 1 192 ? -5.949 -9.5 -10.469 1 97.62 192 CYS A C 1
ATOM 1531 O O . CYS A 1 192 ? -6.531 -10.328 -11.18 1 97.62 192 CYS A O 1
ATOM 1533 N N . HIS A 1 193 ? -4.672 -9.234 -10.539 1 97.69 193 HIS A N 1
ATOM 1534 C CA . HIS A 1 193 ? -3.867 -10.109 -11.391 1 97.69 193 HIS A CA 1
ATOM 1535 C C . HIS A 1 193 ? -3.592 -11.445 -10.711 1 97.69 193 HIS A C 1
ATOM 1537 O O . HIS A 1 193 ? -3.607 -11.531 -9.477 1 97.69 193 HIS A O 1
ATOM 1543 N N . ILE A 1 194 ? -3.418 -12.422 -11.414 1 97.5 194 ILE A N 1
ATOM 1544 C CA . ILE A 1 194 ? -2.773 -13.68 -11.055 1 97.5 194 ILE A CA 1
ATOM 1545 C C . ILE A 1 194 ? -1.356 -13.711 -11.625 1 97.5 194 ILE A C 1
ATOM 1547 O O . ILE A 1 194 ? -1.144 -13.391 -12.797 1 97.5 194 ILE A O 1
ATOM 1551 N N . ALA A 1 195 ? -0.42 -14.039 -10.82 1 97.19 195 ALA A N 1
ATOM 1552 C CA . ALA A 1 195 ? 0.972 -13.812 -11.203 1 97.19 195 ALA A CA 1
ATOM 1553 C C . ALA A 1 195 ? 1.215 -12.352 -11.555 1 97.19 195 ALA A C 1
ATOM 1555 O O . ALA A 1 195 ? 0.883 -11.453 -10.781 1 97.19 195 ALA A O 1
ATOM 1556 N N . PHE A 1 196 ? 1.85 -12.031 -12.641 1 97.81 196 PHE A N 1
ATOM 1557 C CA . PHE A 1 196 ? 2.037 -10.664 -13.117 1 97.81 196 PHE A CA 1
ATOM 1558 C C . PHE A 1 196 ? 1.271 -10.43 -14.414 1 97.81 196 PHE A C 1
ATOM 1560 O O . PHE A 1 196 ? 1.593 -9.516 -15.18 1 97.81 196 PHE A O 1
ATOM 1567 N N . TRP A 1 197 ? 0.323 -11.375 -14.656 1 96.5 197 TRP A N 1
ATOM 1568 C CA . TRP A 1 197 ? -0.499 -11.102 -15.836 1 96.5 197 TRP A CA 1
ATOM 1569 C C . TRP A 1 197 ? -1.523 -10.016 -15.547 1 96.5 197 TRP A C 1
ATOM 1571 O O . TRP A 1 197 ? -2.648 -10.305 -15.133 1 96.5 197 TRP A O 1
ATOM 1581 N N . GLU A 1 198 ? -1.234 -8.805 -15.867 1 96.5 198 GLU A N 1
ATOM 1582 C CA . GLU A 1 198 ? -1.89 -7.578 -15.414 1 96.5 198 GLU A CA 1
ATOM 1583 C C . GLU A 1 198 ? -3.17 -7.316 -16.203 1 96.5 198 GLU A C 1
ATOM 1585 O O . GLU A 1 198 ? -3.236 -7.594 -17.406 1 96.5 198 GLU A O 1
ATOM 1590 N N . PRO A 1 199 ? -4.117 -6.664 -15.57 1 95.5 199 PRO A N 1
ATOM 1591 C CA . PRO A 1 199 ? -5.422 -6.438 -16.188 1 95.5 199 PRO A CA 1
ATOM 1592 C C . PRO A 1 199 ? -5.34 -5.527 -17.422 1 95.5 199 PRO A C 1
ATOM 1594 O O . PRO A 1 199 ? -6.137 -5.656 -18.344 1 95.5 199 PRO A O 1
ATOM 1597 N N . MET A 1 200 ? -4.406 -4.625 -17.422 1 94.88 200 MET A N 1
ATOM 1598 C CA . MET A 1 200 ? -4.363 -3.684 -18.547 1 94.88 200 MET A CA 1
ATOM 1599 C C . MET A 1 200 ? -4.016 -4.398 -19.844 1 94.88 200 MET A C 1
ATOM 1601 O O . MET A 1 200 ? -4.297 -3.889 -20.922 1 94.88 200 MET A O 1
ATOM 1605 N N . MET A 1 201 ? -3.455 -5.609 -19.766 1 95.75 201 MET A N 1
ATOM 1606 C CA . MET A 1 201 ? -3.092 -6.379 -20.953 1 95.75 201 MET A CA 1
ATOM 1607 C C . MET A 1 201 ? -4.336 -6.836 -21.719 1 95.75 201 MET A C 1
ATOM 1609 O O . MET A 1 201 ? -4.254 -7.207 -22.891 1 95.75 201 MET A O 1
ATOM 1613 N N . GLY A 1 202 ? -5.477 -6.859 -20.969 1 96.81 202 GLY A N 1
ATOM 1614 C CA . GLY A 1 202 ? -6.723 -7.227 -21.625 1 96.81 202 GLY A CA 1
ATOM 1615 C C . GLY A 1 202 ? -7.023 -6.387 -22.859 1 96.81 202 GLY A C 1
ATOM 1616 O O . GLY A 1 202 ? -7.59 -6.883 -23.828 1 96.81 202 GLY A O 1
ATOM 1617 N N . ALA A 1 203 ? -6.586 -5.141 -22.859 1 96.25 203 ALA A N 1
ATOM 1618 C CA . ALA A 1 203 ? -6.879 -4.199 -23.938 1 96.25 203 ALA A CA 1
ATOM 1619 C C . ALA A 1 203 ? -6.035 -4.504 -25.172 1 96.25 203 ALA A C 1
ATOM 1621 O O . ALA A 1 203 ? -6.305 -3.982 -26.25 1 96.25 203 ALA A O 1
ATOM 1622 N N . GLU A 1 204 ? -5.012 -5.336 -25.047 1 96.5 204 GLU A N 1
ATOM 1623 C CA . GLU A 1 204 ? -4.141 -5.684 -26.172 1 96.5 204 GLU A CA 1
ATOM 1624 C C . GLU A 1 204 ? -4.805 -6.703 -27.094 1 96.5 204 GLU A C 1
ATOM 1626 O O . GLU A 1 204 ? -4.32 -6.957 -28.188 1 96.5 204 GLU A O 1
ATOM 1631 N N . PHE A 1 205 ? -5.898 -7.258 -26.656 1 97.12 205 PHE A N 1
ATOM 1632 C CA . PHE A 1 205 ? -6.547 -8.328 -27.391 1 97.12 205 PHE A CA 1
ATOM 1633 C C . PHE A 1 205 ? -7.93 -7.902 -27.875 1 97.12 205 PHE A C 1
ATOM 1635 O O . PHE A 1 205 ? -8.609 -7.129 -27.188 1 97.12 205 PHE A O 1
ATOM 1642 N N . ASP A 1 206 ? -8.344 -8.453 -28.938 1 95.69 206 ASP A N 1
ATOM 1643 C CA . ASP A 1 206 ? -9.633 -8.094 -29.516 1 95.69 206 ASP A CA 1
ATOM 1644 C C . ASP A 1 206 ? -10.773 -8.875 -28.844 1 95.69 206 ASP A C 1
ATOM 1646 O O . ASP A 1 206 ? -11.891 -8.375 -28.734 1 95.69 206 ASP A O 1
ATOM 1650 N N . THR A 1 207 ? -10.398 -10.078 -28.453 1 94.69 207 THR A N 1
ATOM 1651 C CA . THR A 1 207 ? -11.438 -10.93 -27.875 1 94.69 207 THR A CA 1
ATOM 1652 C C . THR A 1 207 ? -10.914 -11.648 -26.641 1 94.69 207 THR A C 1
ATOM 1654 O O . THR A 1 207 ? -9.703 -11.766 -26.438 1 94.69 207 THR A O 1
ATOM 1657 N N . ASP A 1 208 ? -11.867 -12.117 -25.812 1 93.19 208 ASP A N 1
ATOM 1658 C CA . ASP A 1 208 ? -11.531 -12.93 -24.656 1 93.19 208 ASP A CA 1
ATOM 1659 C C . ASP A 1 208 ? -10.836 -14.227 -25.078 1 93.19 208 ASP A C 1
ATOM 1661 O O . ASP A 1 208 ? -9.922 -14.695 -24.391 1 93.19 208 ASP A O 1
ATOM 1665 N N . GLU A 1 209 ? -11.281 -14.742 -26.188 1 95.62 209 GLU A N 1
ATOM 1666 C CA . GLU A 1 209 ? -10.719 -16 -26.656 1 95.62 209 GLU A CA 1
ATOM 1667 C C . GLU A 1 209 ? -9.234 -15.859 -26.984 1 95.62 209 GLU A C 1
ATOM 1669 O O . GLU A 1 209 ? -8.438 -16.75 -26.656 1 95.62 209 GLU A O 1
ATOM 1674 N N . GLU A 1 210 ? -8.914 -14.766 -27.594 1 97.31 210 GLU A N 1
ATOM 1675 C CA . GLU A 1 210 ? -7.512 -14.508 -27.891 1 97.31 210 GLU A CA 1
ATOM 1676 C C . GLU A 1 210 ? -6.699 -14.305 -26.609 1 97.31 210 GLU A C 1
ATOM 1678 O O . GLU A 1 210 ? -5.586 -14.82 -26.484 1 97.31 210 GLU A O 1
ATOM 1683 N N . TRP A 1 211 ? -7.262 -13.57 -25.703 1 97.81 211 TRP A N 1
ATOM 1684 C CA . TRP A 1 211 ? -6.633 -13.312 -24.406 1 97.81 211 TRP A CA 1
ATOM 1685 C C . TRP A 1 211 ? -6.391 -14.625 -23.656 1 97.81 211 TRP A C 1
ATOM 1687 O O . TRP A 1 211 ? -5.289 -14.867 -23.156 1 97.81 211 TRP A O 1
ATOM 1697 N N . LYS A 1 212 ? -7.297 -15.539 -23.734 1 97.56 212 LYS A N 1
ATOM 1698 C CA . LYS A 1 212 ? -7.266 -16.781 -22.984 1 97.56 212 LYS A CA 1
ATOM 1699 C C . LYS A 1 212 ? -6.184 -17.719 -23.5 1 97.56 212 LYS A C 1
ATOM 1701 O O . LYS A 1 212 ? -5.785 -18.672 -22.828 1 97.56 212 LYS A O 1
ATOM 1706 N N . LYS A 1 213 ? -5.695 -17.453 -24.703 1 97.38 213 LYS A N 1
ATOM 1707 C CA . LYS A 1 213 ? -4.738 -18.359 -25.328 1 97.38 213 LYS A CA 1
ATOM 1708 C C . LYS A 1 213 ? -3.305 -17.969 -24.969 1 97.38 213 LYS A C 1
ATOM 1710 O O . LYS A 1 213 ? -2.371 -18.75 -25.219 1 97.38 213 LYS A O 1
ATOM 1715 N N . GLN A 1 214 ? -3.133 -16.797 -24.359 1 98.12 214 GLN A N 1
ATOM 1716 C CA . GLN A 1 214 ? -1.789 -16.297 -24.094 1 98.12 214 GLN A CA 1
ATOM 1717 C C . GLN A 1 214 ? -1.127 -17.094 -22.953 1 98.12 214 GLN A C 1
ATOM 1719 O O . GLN A 1 214 ? -1.56 -17.016 -21.812 1 98.12 214 GLN A O 1
ATOM 1724 N N . PRO A 1 215 ? -0.047 -17.797 -23.25 1 98.38 215 PRO A N 1
ATOM 1725 C CA . PRO A 1 215 ? 0.491 -18.719 -22.234 1 98.38 215 PRO A CA 1
ATOM 1726 C C . PRO A 1 215 ? 1.475 -18.031 -21.281 1 98.38 215 PRO A C 1
ATOM 1728 O O . PRO A 1 215 ? 1.621 -18.438 -20.141 1 98.38 215 PRO A O 1
ATOM 1731 N N . TYR A 1 216 ? 2.223 -17 -21.812 1 98.5 216 TYR A N 1
ATOM 1732 C CA . TYR A 1 216 ? 3.232 -16.344 -21 1 98.5 216 TYR A CA 1
ATOM 1733 C C . TYR A 1 216 ? 3.65 -15.008 -21.625 1 98.5 216 TYR A C 1
ATOM 1735 O O . TYR A 1 216 ? 3.262 -14.703 -22.75 1 98.5 216 TYR A O 1
ATOM 1743 N N . ARG A 1 217 ? 4.34 -14.266 -20.938 1 98.31 217 ARG A N 1
ATOM 1744 C CA . ARG A 1 217 ? 4.988 -13.047 -21.422 1 98.31 217 ARG A CA 1
ATOM 1745 C C . ARG A 1 217 ? 6.355 -12.867 -20.766 1 98.31 217 ARG A C 1
ATOM 1747 O O . ARG A 1 217 ? 6.496 -13.008 -19.547 1 98.31 217 ARG A O 1
ATOM 1754 N N . LYS A 1 218 ? 7.363 -12.656 -21.625 1 98.25 218 LYS A N 1
ATOM 1755 C CA . LYS A 1 218 ? 8.672 -12.219 -21.141 1 98.25 218 LYS A CA 1
ATOM 1756 C C . LYS A 1 218 ? 8.742 -10.695 -21.062 1 98.25 218 LYS A C 1
ATOM 1758 O O . LYS A 1 218 ? 8.273 -9.992 -21.969 1 98.25 218 LYS A O 1
ATOM 1763 N N . GLY A 1 219 ? 9.25 -10.258 -19.906 1 98 219 GLY A N 1
ATOM 1764 C CA . GLY A 1 219 ? 9.445 -8.82 -19.781 1 98 219 GLY A CA 1
ATOM 1765 C C . GLY A 1 219 ? 8.141 -8.047 -19.734 1 98 219 GLY A C 1
ATOM 1766 O O . GLY A 1 219 ? 8.023 -6.973 -20.328 1 98 219 GLY A O 1
ATOM 1767 N N . MET A 1 220 ? 7.164 -8.578 -19.047 1 98 220 MET A N 1
ATOM 1768 C CA . MET A 1 220 ? 5.871 -7.926 -18.875 1 98 220 MET A CA 1
ATOM 1769 C C . MET A 1 220 ? 6.027 -6.594 -18.141 1 98 220 MET A C 1
ATOM 1771 O O . MET A 1 220 ? 6.629 -6.539 -17.078 1 98 220 MET A O 1
ATOM 1775 N N . LYS A 1 221 ? 5.535 -5.504 -18.781 1 97.94 221 LYS A N 1
ATOM 1776 C CA . LYS A 1 221 ? 5.496 -4.215 -18.094 1 97.94 221 LYS A CA 1
ATOM 1777 C C . LYS A 1 221 ? 4.453 -4.219 -16.984 1 97.94 221 LYS A C 1
ATOM 1779 O O . LYS A 1 221 ? 3.289 -4.551 -17.203 1 97.94 221 LYS A O 1
ATOM 1784 N N . LEU A 1 222 ? 4.855 -3.844 -15.805 1 98.31 222 LEU A N 1
ATOM 1785 C CA . LEU A 1 222 ? 3.979 -3.934 -14.641 1 98.31 222 LEU A CA 1
ATOM 1786 C C . LEU A 1 222 ? 3.312 -2.592 -14.359 1 98.31 222 LEU A C 1
ATOM 1788 O O . LEU A 1 222 ? 3.934 -1.539 -14.516 1 98.31 222 LEU A O 1
ATOM 1792 N N . HIS A 1 223 ? 2.064 -2.65 -13.984 1 97.75 223 HIS A N 1
ATOM 1793 C CA . HIS A 1 223 ? 1.323 -1.458 -13.586 1 97.75 223 HIS A CA 1
ATOM 1794 C C . HIS A 1 223 ? 1.935 -0.819 -12.344 1 97.75 223 HIS A C 1
ATOM 1796 O O . HIS A 1 223 ? 2.395 -1.522 -11.445 1 97.75 223 HIS A O 1
ATOM 1802 N N . PRO A 1 224 ? 1.907 0.533 -12.195 1 97.12 224 PRO A N 1
ATOM 1803 C CA . PRO A 1 224 ? 2.48 1.194 -11.016 1 97.12 224 PRO A CA 1
ATOM 1804 C C . PRO A 1 224 ? 1.896 0.678 -9.703 1 97.12 224 PRO A C 1
ATOM 1806 O O . PRO A 1 224 ? 2.611 0.578 -8.703 1 97.12 224 PRO A O 1
ATOM 1809 N N . MET A 1 225 ? 0.658 0.29 -9.664 1 96.12 225 MET A N 1
ATOM 1810 C CA . MET A 1 225 ? 0.041 -0.215 -8.438 1 96.12 225 MET A CA 1
ATOM 1811 C C . MET A 1 225 ? 0.636 -1.563 -8.047 1 96.12 225 MET A C 1
ATOM 1813 O O . MET A 1 225 ? 0.76 -1.87 -6.859 1 96.12 225 MET A O 1
ATOM 1817 N N . THR A 1 226 ? 0.998 -2.359 -9.031 1 97.06 226 THR A N 1
ATOM 1818 C CA . THR A 1 226 ? 1.671 -3.625 -8.758 1 97.06 226 THR A CA 1
ATOM 1819 C C . THR A 1 226 ? 3.064 -3.383 -8.188 1 97.06 226 THR A C 1
ATOM 1821 O O . THR A 1 226 ? 3.482 -4.066 -7.25 1 97.06 226 THR A O 1
ATOM 1824 N N . ILE A 1 227 ? 3.727 -2.406 -8.734 1 96.31 227 ILE A N 1
ATOM 1825 C CA . ILE A 1 227 ? 5.043 -2.039 -8.234 1 96.31 227 ILE A CA 1
ATOM 1826 C C . ILE A 1 227 ? 4.926 -1.544 -6.793 1 96.31 227 ILE A C 1
ATOM 1828 O O . ILE A 1 227 ? 5.707 -1.948 -5.926 1 96.31 227 ILE A O 1
ATOM 1832 N N . GLU A 1 228 ? 3.92 -0.732 -6.551 1 95.19 228 GLU A N 1
ATOM 1833 C CA . GLU A 1 228 ? 3.707 -0.202 -5.207 1 95.19 228 GLU A CA 1
ATOM 1834 C C . GLU A 1 228 ? 3.402 -1.321 -4.215 1 95.19 228 GLU A C 1
ATOM 1836 O O . GLU A 1 228 ? 3.959 -1.351 -3.115 1 95.19 228 GLU A O 1
ATOM 1841 N N . GLN A 1 229 ? 2.52 -2.203 -4.578 1 95 229 GLN A N 1
ATOM 1842 C CA . GLN A 1 229 ? 2.213 -3.34 -3.717 1 95 229 GLN A CA 1
ATOM 1843 C C . GLN A 1 229 ? 3.48 -4.102 -3.34 1 95 229 GLN A C 1
ATOM 1845 O O . GLN A 1 229 ? 3.688 -4.43 -2.17 1 95 229 GLN A O 1
ATOM 1850 N N . ASN A 1 230 ? 4.324 -4.355 -4.293 1 95.19 230 ASN A N 1
ATOM 1851 C CA . ASN A 1 230 ? 5.531 -5.129 -4.035 1 95.19 230 ASN A CA 1
ATOM 1852 C C . 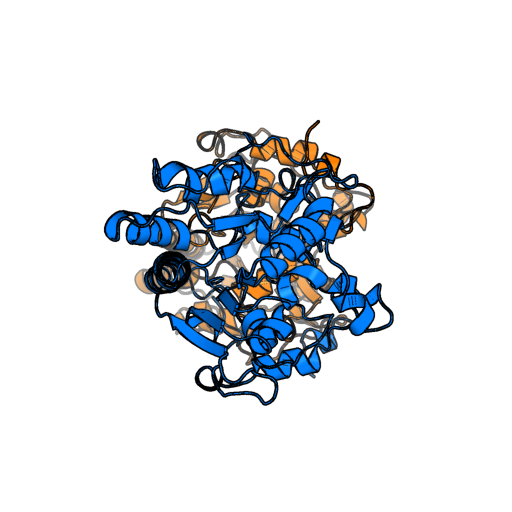ASN A 1 230 ? 6.551 -4.328 -3.23 1 95.19 230 ASN A C 1
ATOM 1854 O O . ASN A 1 230 ? 7.289 -4.891 -2.418 1 95.19 230 ASN A O 1
ATOM 1858 N N . ALA A 1 231 ? 6.586 -3.023 -3.459 1 95.25 231 ALA A N 1
ATOM 1859 C CA . ALA A 1 231 ? 7.438 -2.17 -2.635 1 95.25 231 ALA A CA 1
ATOM 1860 C C . ALA A 1 231 ? 7.074 -2.297 -1.157 1 95.25 231 ALA A C 1
ATOM 1862 O O . ALA A 1 231 ? 7.953 -2.406 -0.302 1 95.25 231 ALA A O 1
ATOM 1863 N N . ILE A 1 232 ? 5.805 -2.355 -0.862 1 94.06 232 ILE A N 1
ATOM 1864 C CA . ILE A 1 232 ? 5.293 -2.406 0.503 1 94.06 232 ILE A CA 1
ATOM 1865 C C . ILE A 1 232 ? 5.516 -3.801 1.086 1 94.06 232 ILE A C 1
ATOM 1867 O O . ILE A 1 232 ? 5.98 -3.939 2.221 1 94.06 232 ILE A O 1
ATOM 1871 N N . THR A 1 233 ? 5.293 -4.812 0.308 1 92.88 233 THR A N 1
ATOM 1872 C CA . THR A 1 233 ? 5.219 -6.164 0.851 1 92.88 233 THR A CA 1
ATOM 1873 C C . THR A 1 233 ? 6.605 -6.801 0.903 1 92.88 233 THR A C 1
ATOM 1875 O O . THR A 1 233 ? 6.91 -7.559 1.828 1 92.88 233 THR A O 1
ATOM 1878 N N . SER A 1 234 ? 7.484 -6.426 -0.093 1 93.44 234 SER A N 1
ATOM 1879 C CA . SER A 1 234 ? 8.695 -7.238 -0.207 1 93.44 234 SER A CA 1
ATOM 1880 C C . SER A 1 234 ? 9.945 -6.371 -0.141 1 93.44 234 SER A C 1
ATOM 1882 O O . SER A 1 234 ? 11.039 -6.871 0.148 1 93.44 234 SER A O 1
ATOM 1884 N N . PHE A 1 235 ? 9.789 -5.086 -0.422 1 95.56 235 PHE A N 1
ATOM 1885 C CA . PHE A 1 235 ? 10.992 -4.285 -0.593 1 95.56 235 PHE A CA 1
ATOM 1886 C C . PHE A 1 235 ? 11.07 -3.184 0.458 1 95.56 235 PHE A C 1
ATOM 1888 O O . PHE A 1 235 ? 11.805 -2.209 0.292 1 95.56 235 PHE A O 1
ATOM 1895 N N . LYS A 1 236 ? 10.281 -3.307 1.517 1 95.19 236 LYS A N 1
ATOM 1896 C CA . LYS A 1 236 ? 10.32 -2.43 2.684 1 95.19 236 LYS A CA 1
ATOM 1897 C C . LYS A 1 236 ? 10.234 -0.963 2.273 1 95.19 236 LYS A C 1
ATOM 1899 O O . LYS A 1 236 ? 11.016 -0.133 2.746 1 95.19 236 LYS A O 1
ATOM 1904 N N . SER A 1 237 ? 9.406 -0.71 1.279 1 96.44 237 SER A N 1
ATOM 1905 C CA . SER A 1 237 ? 9.039 0.606 0.767 1 96.44 237 SER A CA 1
ATOM 1906 C C . SER A 1 237 ? 10.102 1.139 -0.193 1 96.44 237 SER A C 1
ATOM 1908 O O . SER A 1 237 ? 9.922 2.203 -0.791 1 96.44 237 SER A O 1
ATOM 1910 N N . ARG A 1 238 ? 11.234 0.512 -0.407 1 97.12 238 ARG A N 1
ATOM 1911 C CA . ARG A 1 238 ? 12.367 1.017 -1.171 1 97.12 238 ARG A CA 1
ATOM 1912 C C . ARG A 1 238 ? 12.172 0.786 -2.666 1 97.12 238 ARG A C 1
ATOM 1914 O O . ARG A 1 238 ? 12.672 -0.196 -3.219 1 97.12 238 ARG A O 1
ATOM 1921 N N . ILE A 1 239 ? 11.672 1.761 -3.383 1 97.12 239 ILE A N 1
ATOM 1922 C CA . ILE A 1 239 ? 11.219 1.708 -4.77 1 97.12 239 ILE A CA 1
ATOM 1923 C C . ILE A 1 239 ? 12.406 1.428 -5.688 1 97.12 239 ILE A C 1
ATOM 1925 O O . ILE A 1 239 ? 12.305 0.623 -6.617 1 97.12 239 ILE A O 1
ATOM 1929 N N . PRO A 1 240 ? 13.555 1.937 -5.453 1 97 240 PRO A N 1
ATOM 1930 C CA . PRO A 1 240 ? 14.672 1.748 -6.375 1 97 240 PRO A CA 1
ATOM 1931 C C . PRO A 1 240 ? 15.078 0.283 -6.52 1 97 240 PRO A C 1
ATOM 1933 O O . PRO A 1 240 ? 15.773 -0.078 -7.477 1 97 240 PRO A O 1
ATOM 1936 N N . LEU A 1 241 ? 14.641 -0.554 -5.629 1 96.19 241 LEU A N 1
ATOM 1937 C CA . LEU A 1 241 ? 15.016 -1.963 -5.684 1 96.19 241 LEU A CA 1
ATOM 1938 C C . LEU A 1 241 ? 14.016 -2.758 -6.512 1 96.19 241 LEU A C 1
ATOM 1940 O O . LEU A 1 241 ? 14.273 -3.906 -6.879 1 96.19 241 LEU A O 1
ATOM 1944 N N . VAL A 1 242 ? 12.906 -2.205 -6.883 1 96.44 242 VAL A N 1
ATOM 1945 C CA . VAL A 1 242 ? 11.812 -2.953 -7.488 1 96.44 242 VAL A CA 1
ATOM 1946 C C . VAL A 1 242 ? 11.914 -2.885 -9.016 1 96.44 242 VAL A C 1
ATOM 1948 O O . VAL A 1 242 ? 11.789 -1.808 -9.602 1 96.44 242 VAL A O 1
ATOM 1951 N N . PRO A 1 243 ? 12.086 -3.99 -9.672 1 97.19 243 PRO A N 1
ATOM 1952 C CA . PRO A 1 243 ? 12.055 -3.957 -11.133 1 97.19 243 PRO A CA 1
ATOM 1953 C C . PRO A 1 243 ? 10.695 -3.543 -11.688 1 97.19 243 PRO A C 1
ATOM 1955 O O . PRO A 1 243 ? 9.664 -3.859 -11.094 1 97.19 243 PRO A O 1
ATOM 1958 N N . CYS A 1 244 ? 10.688 -2.943 -12.891 1 98.19 244 CYS A N 1
ATOM 1959 C CA . CYS A 1 244 ? 9.453 -2.451 -13.492 1 98.19 244 CYS A CA 1
ATOM 1960 C C . CYS A 1 244 ? 8.836 -3.502 -14.414 1 98.19 244 CYS A C 1
ATOM 1962 O O . CYS A 1 244 ? 7.719 -3.332 -14.891 1 98.19 244 CYS A O 1
ATOM 1964 N N . THR A 1 245 ? 9.578 -4.613 -14.648 1 98.31 245 THR A N 1
ATOM 1965 C CA . THR A 1 245 ? 9.141 -5.672 -15.555 1 98.31 245 THR A CA 1
ATOM 1966 C C . THR A 1 245 ? 9.398 -7.047 -14.945 1 98.31 245 THR A C 1
ATOM 1968 O O . THR A 1 245 ? 10.156 -7.172 -13.984 1 98.31 245 THR A O 1
ATOM 1971 N N . ALA A 1 246 ? 8.703 -8.031 -15.461 1 98.44 246 ALA A N 1
ATOM 1972 C CA . ALA A 1 246 ? 8.828 -9.398 -14.969 1 98.44 246 ALA A CA 1
ATOM 1973 C C . ALA A 1 246 ? 8.43 -10.406 -16.047 1 98.44 246 ALA A C 1
ATOM 1975 O O . ALA A 1 246 ? 7.746 -10.062 -17.016 1 98.44 246 ALA A O 1
ATOM 1976 N N . ASN A 1 247 ? 8.969 -11.609 -15.938 1 98.75 247 ASN A N 1
ATOM 1977 C CA . ASN A 1 247 ? 8.406 -12.742 -16.656 1 98.75 247 ASN A CA 1
ATOM 1978 C C . ASN A 1 247 ? 7.184 -13.312 -15.945 1 98.75 247 ASN A C 1
ATOM 1980 O O . ASN A 1 247 ? 7.129 -13.32 -14.711 1 98.75 247 ASN A O 1
ATOM 1984 N N . THR A 1 248 ? 6.203 -13.773 -16.703 1 98.81 248 THR A N 1
ATOM 1985 C CA . THR A 1 248 ? 5 -14.281 -16.062 1 98.81 248 THR A CA 1
ATOM 1986 C C . THR A 1 248 ? 4.273 -15.273 -16.953 1 98.81 248 THR A C 1
ATOM 1988 O O . THR A 1 248 ? 4.289 -15.133 -18.188 1 98.81 248 THR A O 1
ATOM 1991 N N . ILE A 1 249 ? 3.637 -16.219 -16.297 1 98.81 249 ILE A N 1
ATOM 1992 C CA . ILE A 1 249 ? 2.688 -17.062 -17.016 1 98.81 249 ILE A CA 1
ATOM 1993 C C . ILE A 1 249 ? 1.447 -16.25 -17.375 1 98.81 249 ILE A C 1
ATOM 1995 O O . ILE A 1 249 ? 1.269 -15.125 -16.891 1 98.81 249 ILE A O 1
ATOM 1999 N N . GLY A 1 250 ? 0.651 -16.828 -18.312 1 98.25 250 GLY A N 1
ATOM 2000 C CA . GLY A 1 250 ? -0.581 -16.188 -18.734 1 98.25 250 GLY A CA 1
ATOM 2001 C C . GLY A 1 250 ? -1.798 -17.078 -18.625 1 98.25 250 GLY A C 1
ATOM 2002 O O . GLY A 1 250 ? -1.695 -18.219 -18.172 1 98.25 250 GLY A O 1
ATOM 2003 N N . PRO A 1 251 ? -2.943 -16.531 -18.969 1 98.19 251 PRO A N 1
ATOM 2004 C CA . PRO A 1 251 ? -4.203 -17.266 -18.844 1 98.19 251 PRO A CA 1
ATOM 2005 C C . PRO A 1 251 ? -4.207 -18.578 -19.641 1 98.19 251 PRO A C 1
ATOM 2007 O O . PRO A 1 251 ? -4.891 -19.531 -19.266 1 98.19 251 PRO A O 1
ATOM 2010 N N . GLY A 1 252 ? -3.453 -18.656 -20.703 1 97.94 252 GLY A N 1
ATOM 2011 C CA . GLY A 1 252 ? -3.381 -19.875 -21.5 1 97.94 252 GLY A CA 1
ATOM 2012 C C . GLY A 1 252 ? -2.842 -21.062 -20.734 1 97.94 252 GLY A C 1
ATOM 2013 O O . GLY A 1 252 ? -3.025 -22.219 -21.141 1 97.94 252 GLY A O 1
ATOM 2014 N N . LEU A 1 253 ? -2.188 -20.766 -19.641 1 98.06 253 LEU A N 1
ATOM 2015 C CA . LEU A 1 253 ? -1.646 -21.828 -18.797 1 98.06 253 LEU A CA 1
ATOM 2016 C C . LEU A 1 253 ? -2.535 -22.062 -17.578 1 98.06 253 LEU A C 1
ATOM 2018 O O . LEU A 1 253 ? -3.021 -23.172 -17.375 1 98.06 253 LEU A O 1
ATOM 2022 N N . PHE A 1 254 ? -2.881 -21.016 -16.797 1 96.12 254 PHE A N 1
ATOM 2023 C CA . PHE A 1 254 ? -3.5 -21.297 -15.5 1 96.12 254 PHE A CA 1
ATOM 2024 C C . PHE A 1 254 ? -4.996 -21.547 -15.664 1 96.12 254 PHE A C 1
ATOM 2026 O O . PHE A 1 254 ? -5.621 -22.156 -14.789 1 96.12 254 PHE A O 1
ATOM 2033 N N . LEU A 1 255 ? -5.59 -21.219 -16.812 1 97.44 255 LEU A N 1
ATOM 2034 C CA . LEU A 1 255 ? -7.02 -21.438 -16.969 1 97.44 255 LEU A CA 1
ATOM 2035 C C . LEU A 1 255 ? -7.305 -22.891 -17.344 1 97.44 255 LEU A C 1
ATOM 2037 O O . LEU A 1 255 ? -8.453 -23.344 -17.281 1 97.44 255 LEU A O 1
ATOM 2041 N N . GLN A 1 256 ? -6.367 -23.656 -17.75 1 97 256 GLN A N 1
ATOM 2042 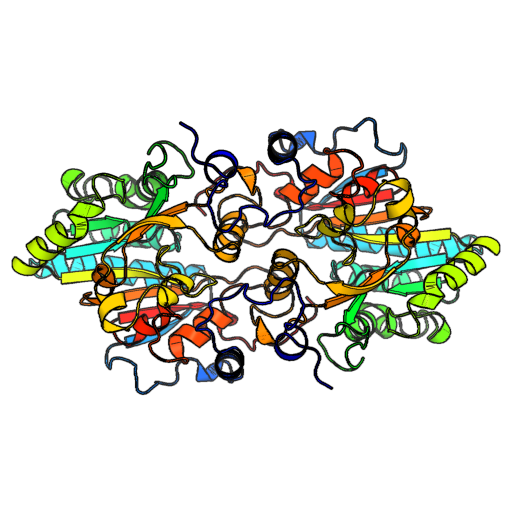C CA . GLN A 1 256 ? -6.602 -25.062 -18.078 1 97 256 GLN A CA 1
ATOM 2043 C C . GLN A 1 256 ? -6.414 -25.953 -16.844 1 97 256 GLN A C 1
ATOM 2045 O O . GLN A 1 256 ? -6.375 -27.188 -16.953 1 97 256 GLN A O 1
ATOM 2050 N N . SER A 1 257 ? -6.277 -25.375 -15.688 1 98.5 257 SER A N 1
ATOM 2051 C CA . SER A 1 257 ? -6.086 -26.125 -14.453 1 98.5 257 SER A CA 1
ATOM 2052 C C . SER A 1 257 ? -7.297 -27 -14.141 1 98.5 257 SER A C 1
ATOM 2054 O O . SER A 1 257 ? -8.438 -26.609 -14.383 1 98.5 257 SER A O 1
ATOM 2056 N N . ASP A 1 258 ? -7.008 -28.172 -13.602 1 98.44 258 ASP A N 1
ATOM 2057 C CA . ASP A 1 258 ? -8.07 -29.047 -13.117 1 98.44 258 ASP A CA 1
ATOM 2058 C C . ASP A 1 258 ? -8.641 -28.531 -11.797 1 98.44 258 ASP A C 1
ATOM 2060 O O . ASP A 1 258 ? -9.789 -28.812 -11.453 1 98.44 258 ASP A O 1
ATOM 2064 N N . ARG A 1 259 ? -7.867 -27.812 -11.094 1 98.56 259 ARG A N 1
ATOM 2065 C CA . ARG A 1 259 ? -8.219 -27.234 -9.805 1 98.56 259 ARG A CA 1
ATOM 2066 C C . ARG A 1 259 ? -7.359 -26 -9.508 1 98.56 259 ARG A C 1
ATOM 2068 O O . ARG A 1 259 ? -6.191 -25.953 -9.898 1 98.56 259 ARG A O 1
ATOM 2075 N N . MET A 1 260 ? -7.965 -25.016 -8.859 1 98.69 260 MET A N 1
ATOM 2076 C CA . MET A 1 260 ? -7.219 -23.859 -8.383 1 98.69 260 MET A CA 1
ATOM 2077 C C . MET A 1 260 ? -7.379 -23.688 -6.871 1 98.69 260 MET A C 1
ATOM 2079 O O . MET A 1 260 ? -8.492 -23.797 -6.348 1 98.69 260 MET A O 1
ATOM 2083 N N . ILE A 1 261 ? -6.25 -23.5 -6.191 1 98.81 261 ILE A N 1
ATOM 2084 C CA . ILE A 1 261 ? -6.219 -23.297 -4.75 1 98.81 261 ILE A CA 1
ATOM 2085 C C . ILE A 1 261 ? -5.477 -22 -4.422 1 98.81 261 ILE A C 1
ATOM 2087 O O . ILE A 1 261 ? -4.32 -21.828 -4.82 1 98.81 261 ILE A O 1
ATOM 2091 N N . GLY A 1 262 ? -6.113 -21.094 -3.826 1 98.12 262 GLY A N 1
ATOM 2092 C CA . GLY A 1 262 ? -5.398 -19.859 -3.561 1 98.12 262 GLY A CA 1
ATOM 2093 C C . GLY A 1 262 ? -6.074 -18.984 -2.508 1 98.12 262 GLY A C 1
ATOM 2094 O O . GLY A 1 262 ? -6.797 -19.5 -1.649 1 98.12 262 GLY A O 1
ATOM 2095 N N . GLY A 1 263 ? -5.648 -17.75 -2.504 1 97.12 263 GLY A N 1
ATOM 2096 C CA . GLY A 1 263 ? -6.285 -16.953 -1.467 1 97.12 263 GLY A CA 1
ATOM 2097 C C . GLY A 1 263 ? -5.879 -15.492 -1.499 1 97.12 263 GLY A C 1
ATOM 2098 O O . GLY A 1 263 ? -5.16 -15.062 -2.404 1 97.12 263 GLY A O 1
ATOM 2099 N N . ALA A 1 264 ? -6.477 -14.734 -0.636 1 98 264 ALA A N 1
ATOM 2100 C CA . ALA A 1 264 ? -6.27 -13.312 -0.377 1 98 264 ALA A CA 1
ATOM 2101 C C . ALA A 1 264 ? -6.043 -13.055 1.109 1 98 264 ALA A C 1
ATOM 2103 O O . ALA A 1 264 ? -6.922 -13.312 1.933 1 98 264 ALA A O 1
ATOM 2104 N N . ASP A 1 265 ? -4.84 -12.523 1.406 1 97 265 ASP A N 1
ATOM 2105 C CA . ASP A 1 265 ? -4.496 -12.273 2.803 1 97 265 ASP A CA 1
ATOM 2106 C C . ASP A 1 265 ? -4.012 -10.836 2.996 1 97 265 ASP A C 1
ATOM 2108 O O . ASP A 1 265 ? -3.229 -10.555 3.906 1 97 265 ASP A O 1
ATOM 2112 N N . GLY A 1 266 ? -4.438 -9.922 2.125 1 96.38 266 GLY A N 1
ATOM 2113 C CA . GLY A 1 266 ? -3.918 -8.57 2.062 1 96.38 266 GLY A CA 1
ATOM 2114 C C . GLY A 1 266 ? -4.453 -7.672 3.166 1 96.38 266 GLY A C 1
ATOM 2115 O O . GLY A 1 266 ? -4.766 -6.504 2.93 1 96.38 266 GLY A O 1
ATOM 2116 N N . ALA A 1 267 ? -4.684 -8.258 4.402 1 94.5 267 ALA A N 1
ATOM 2117 C CA . ALA A 1 267 ? -4.969 -7.469 5.598 1 94.5 267 ALA A CA 1
ATOM 2118 C C . ALA A 1 267 ? -3.68 -7.027 6.281 1 94.5 267 ALA A C 1
ATOM 2120 O O . ALA A 1 267 ? -2.717 -7.793 6.359 1 94.5 267 ALA A O 1
ATOM 2121 N N . LEU A 1 268 ? -3.699 -5.855 6.594 1 91.38 268 LEU A N 1
ATOM 2122 C CA . LEU A 1 268 ? -2.562 -5.281 7.305 1 91.38 268 LEU A CA 1
ATOM 2123 C C . LEU A 1 268 ? -2.908 -5.027 8.773 1 91.38 268 LEU A C 1
ATOM 2125 O O . LEU A 1 268 ? -3.666 -5.793 9.375 1 91.38 268 LEU A O 1
ATOM 2129 N N . SER A 1 269 ? -2.404 -4.074 9.516 1 87.56 269 SER A N 1
ATOM 2130 C CA . SER A 1 269 ? -2.742 -3.762 10.898 1 87.56 269 SER A CA 1
ATOM 2131 C C . SER A 1 269 ? -3.641 -2.533 10.984 1 87.56 269 SER A C 1
ATOM 2133 O O . SER A 1 269 ? -3.805 -1.808 10 1 87.56 269 SER A O 1
ATOM 2135 N N . ARG A 1 270 ? -4.375 -2.355 12.062 1 89.38 270 ARG A N 1
ATOM 2136 C CA . ARG A 1 270 ? -5.113 -1.143 12.398 1 89.38 270 ARG A CA 1
ATOM 2137 C C . ARG A 1 270 ? -6.238 -0.889 11.406 1 89.38 270 ARG A C 1
ATOM 2139 O O . ARG A 1 270 ? -6.473 0.253 11 1 89.38 270 ARG A O 1
ATOM 2146 N N . GLY A 1 271 ? -6.758 -2.023 10.852 1 90.5 271 GLY A N 1
ATOM 2147 C CA . GLY A 1 271 ? -7.895 -1.903 9.953 1 90.5 271 GLY A CA 1
ATOM 2148 C C . GLY A 1 271 ? -7.496 -1.606 8.523 1 90.5 271 GLY A C 1
ATOM 2149 O O . GLY A 1 271 ? -8.359 -1.454 7.652 1 90.5 271 GLY A O 1
ATOM 2150 N N . MET A 1 272 ? -6.227 -1.577 8.219 1 93.62 272 MET A N 1
ATOM 2151 C CA . MET A 1 272 ? -5.727 -1.326 6.871 1 93.62 272 MET A CA 1
ATOM 2152 C C . MET A 1 272 ? -5.703 -2.613 6.051 1 93.62 272 MET A C 1
ATOM 2154 O O . MET A 1 272 ? -5.453 -3.691 6.59 1 93.62 272 MET A O 1
ATOM 2158 N N . GLN A 1 273 ? -6.016 -2.482 4.746 1 95.81 273 GLN A N 1
ATOM 2159 C CA . GLN A 1 273 ? -5.98 -3.635 3.854 1 95.81 273 GLN A CA 1
ATOM 2160 C C . GLN A 1 273 ? -5.883 -3.197 2.395 1 95.81 273 GLN A C 1
ATOM 2162 O O . GLN A 1 273 ? -6.281 -2.084 2.047 1 95.81 273 GLN A O 1
ATOM 2167 N N . TRP A 1 274 ? -5.371 -4.086 1.557 1 95.88 274 TRP A N 1
ATOM 2168 C CA . TRP A 1 274 ? -5.223 -3.693 0.159 1 95.88 274 TRP A CA 1
ATOM 2169 C C . TRP A 1 274 ? -5.977 -4.652 -0.759 1 95.88 274 TRP A C 1
ATOM 2171 O O . TRP A 1 274 ? -5.941 -4.504 -1.982 1 95.88 274 TRP A O 1
ATOM 2181 N N . GLN A 1 275 ? -6.781 -5.652 -0.199 1 97.75 275 GLN A N 1
ATOM 2182 C CA . GLN A 1 275 ? -7.305 -6.668 -1.107 1 97.75 275 GLN A CA 1
ATOM 2183 C C . GLN A 1 275 ? -8.812 -6.816 -0.959 1 97.75 275 GLN A C 1
ATOM 2185 O O . GLN A 1 275 ? -9.438 -7.629 -1.648 1 97.75 275 GLN A O 1
ATOM 2190 N N . GLY A 1 276 ? -9.469 -6.07 -0.097 1 98.38 276 GLY A N 1
ATOM 2191 C CA . GLY A 1 276 ? -10.914 -6.18 0.005 1 98.38 276 GLY A CA 1
ATOM 2192 C C . GLY A 1 276 ? -11.625 -5.988 -1.322 1 98.38 276 GLY A C 1
ATOM 2193 O O . GLY A 1 276 ? -12.398 -6.848 -1.748 1 98.38 276 GLY A O 1
ATOM 2194 N N . MET A 1 277 ? -11.352 -4.941 -2.012 1 98.5 277 MET A N 1
ATOM 2195 C CA . MET A 1 277 ? -11.961 -4.652 -3.307 1 98.5 277 MET A CA 1
ATOM 2196 C C . MET A 1 277 ? -11.633 -5.742 -4.32 1 98.5 277 MET A C 1
ATOM 2198 O O . MET A 1 277 ? -12.516 -6.234 -5.02 1 98.5 277 MET A O 1
ATOM 2202 N N . SER A 1 278 ? -10.383 -6.199 -4.34 1 98.56 278 SER A N 1
ATOM 2203 C CA . SER A 1 278 ? -9.961 -7.246 -5.27 1 98.56 278 SER A CA 1
ATOM 2204 C C . SER A 1 278 ? -10.727 -8.547 -5.02 1 98.56 278 SER A C 1
ATOM 2206 O O . SER A 1 278 ? -11.094 -9.25 -5.965 1 98.56 278 SER A O 1
ATOM 2208 N N . LEU A 1 279 ? -10.906 -8.82 -3.736 1 98.81 279 LEU A N 1
ATOM 2209 C CA . LEU A 1 279 ? -11.641 -10.023 -3.365 1 98.81 279 LEU A CA 1
ATOM 2210 C C . LEU A 1 279 ? -13.078 -9.961 -3.867 1 98.81 279 LEU A C 1
ATOM 2212 O O . LEU A 1 279 ? -13.562 -10.898 -4.504 1 98.81 279 LEU A O 1
ATOM 2216 N N . TRP A 1 280 ? -13.742 -8.875 -3.627 1 98.88 280 TRP A N 1
ATOM 2217 C CA . TRP A 1 280 ? -15.125 -8.695 -4.062 1 98.88 280 TRP A CA 1
ATOM 2218 C C . TRP A 1 280 ? -15.227 -8.734 -5.582 1 98.88 280 TRP A C 1
ATOM 2220 O O . TRP A 1 280 ? -16.156 -9.344 -6.133 1 98.88 280 TRP A O 1
ATOM 2230 N N . MET A 1 281 ? -14.312 -8.086 -6.246 1 98.75 281 MET A N 1
ATOM 2231 C CA . MET A 1 281 ? -14.289 -8.133 -7.707 1 98.75 281 MET A CA 1
ATOM 2232 C C . MET A 1 281 ? -14.148 -9.562 -8.203 1 98.75 281 MET A C 1
ATOM 2234 O O . MET A 1 281 ? -14.867 -9.984 -9.109 1 98.75 281 MET A O 1
ATOM 2238 N N . THR A 1 282 ? -13.258 -10.297 -7.578 1 98.75 282 THR A N 1
ATOM 2239 C CA . THR A 1 282 ? -12.992 -11.672 -7.973 1 98.75 282 THR A CA 1
ATOM 2240 C C . THR A 1 282 ? -14.258 -12.523 -7.852 1 98.75 282 THR A C 1
ATOM 2242 O O . THR A 1 282 ? -14.578 -13.305 -8.75 1 98.75 282 THR A O 1
ATOM 2245 N N . LEU A 1 283 ? -14.977 -12.328 -6.832 1 98.81 283 LEU A N 1
ATOM 2246 C CA . LEU A 1 283 ? -16.062 -13.242 -6.484 1 98.81 283 LEU A CA 1
ATOM 2247 C C . LEU A 1 283 ? -17.375 -12.789 -7.105 1 98.81 283 LEU A C 1
ATOM 2249 O O . LEU A 1 283 ? -18.297 -13.594 -7.277 1 98.81 283 LEU A O 1
ATOM 2253 N N . ARG A 1 284 ? -17.453 -11.477 -7.535 1 98.56 284 ARG A N 1
ATOM 2254 C CA . ARG A 1 284 ? -18.797 -11.008 -7.855 1 98.56 284 ARG A CA 1
ATOM 2255 C C . ARG A 1 284 ? -18.828 -10.328 -9.227 1 98.56 284 ARG A C 1
ATOM 2257 O O . ARG A 1 284 ? -19.891 -10.195 -9.828 1 98.56 284 ARG A O 1
ATOM 2264 N N . TYR A 1 285 ? -17.766 -9.883 -9.758 1 98.31 285 TYR A N 1
ATOM 2265 C CA . TYR A 1 285 ? -17.766 -9.062 -10.969 1 98.31 285 TYR A CA 1
ATOM 2266 C C . TYR A 1 285 ? -18.234 -9.867 -12.172 1 98.31 285 TYR A C 1
ATOM 2268 O O . TYR A 1 285 ? -18.984 -9.359 -13.008 1 98.31 285 TYR A O 1
ATOM 2276 N N . GLY A 1 286 ? -17.828 -11.094 -12.25 1 98.25 286 GLY A N 1
ATOM 2277 C CA . GLY A 1 286 ? -17.984 -11.93 -13.43 1 98.25 286 GLY A CA 1
ATOM 2278 C C . GLY A 1 286 ? -16.734 -12.008 -14.281 1 98.25 286 GLY A C 1
ATOM 2279 O O . GLY A 1 286 ? -15.906 -11.094 -14.273 1 98.25 286 GLY A O 1
ATOM 2280 N N . PRO A 1 287 ? -16.641 -13.156 -14.977 1 97.56 287 PRO A N 1
ATOM 2281 C CA . PRO A 1 287 ? -15.422 -13.359 -15.773 1 97.56 287 PRO A CA 1
ATOM 2282 C C . PRO A 1 287 ? -15.195 -12.234 -16.781 1 97.56 287 PRO A C 1
ATOM 2284 O O . PRO A 1 287 ? -16.094 -11.914 -17.562 1 97.56 287 PRO A O 1
ATOM 2287 N N . ASP A 1 288 ? -13.992 -11.641 -16.703 1 96.94 288 ASP A N 1
ATOM 2288 C CA . ASP A 1 288 ? -13.617 -10.492 -17.516 1 96.94 288 ASP A CA 1
ATOM 2289 C C . ASP A 1 288 ? -12.094 -10.398 -17.672 1 96.94 288 ASP A C 1
ATOM 2291 O O . ASP A 1 288 ? -11.367 -10.469 -16.672 1 96.94 288 ASP A O 1
ATOM 2295 N N . ARG A 1 289 ? -11.625 -10.273 -18.922 1 97.5 289 ARG A N 1
ATOM 2296 C CA . ARG A 1 289 ? -10.188 -10.273 -19.188 1 97.5 289 ARG A CA 1
ATOM 2297 C C . ARG A 1 289 ? -9.516 -9.07 -18.547 1 97.5 289 ARG A C 1
ATOM 2299 O O . ARG A 1 289 ? -8.289 -9.031 -18.438 1 97.5 289 ARG A O 1
ATOM 2306 N N . HIS A 1 290 ? -10.273 -8.039 -18.094 1 97.12 290 HIS A N 1
ATOM 2307 C CA . HIS A 1 290 ? -9.727 -6.879 -17.391 1 97.12 290 HIS A CA 1
ATOM 2308 C C . HIS A 1 290 ? -9.75 -7.078 -15.883 1 97.12 290 HIS A C 1
ATOM 2310 O O . HIS A 1 290 ? -9.328 -6.199 -15.133 1 97.12 290 HIS A O 1
ATOM 2316 N N . ILE A 1 291 ? -10.312 -8.141 -15.422 1 97.31 291 ILE A N 1
ATOM 2317 C CA . ILE A 1 291 ? -10.297 -8.625 -14.039 1 97.31 291 ILE A CA 1
ATOM 2318 C C . ILE A 1 291 ? -9.828 -10.078 -14.008 1 97.31 291 ILE A C 1
ATOM 2320 O O . ILE A 1 291 ? -10.641 -10.992 -13.836 1 97.31 291 ILE A O 1
ATOM 2324 N N . THR A 1 292 ? -8.57 -10.266 -14.094 1 97.62 292 THR A N 1
ATOM 2325 C CA . THR A 1 292 ? -7.98 -11.578 -14.328 1 97.62 292 THR A CA 1
ATOM 2326 C C . THR A 1 292 ? -8.438 -12.578 -13.266 1 97.62 292 THR A C 1
ATOM 2328 O O . THR A 1 292 ? -8.836 -13.695 -13.594 1 97.62 292 THR A O 1
ATOM 2331 N N . SER A 1 293 ? -8.523 -12.188 -12.039 1 98.31 293 SER A N 1
ATOM 2332 C CA . SER A 1 293 ? -8.859 -13.094 -10.945 1 98.31 293 SER A CA 1
ATOM 2333 C C . SER A 1 293 ? -10.328 -13.508 -11.008 1 98.31 293 SER A C 1
ATOM 2335 O O . SER A 1 293 ? -10.734 -14.461 -10.328 1 98.31 293 SER A O 1
ATOM 2337 N N . SER A 1 294 ? -11.141 -12.836 -11.805 1 98 294 SER A N 1
ATOM 2338 C CA . SER A 1 294 ? -12.562 -13.156 -11.898 1 98 294 SER A CA 1
ATOM 2339 C C . SER A 1 294 ? -12.781 -14.492 -12.594 1 98 294 SER A C 1
ATOM 2341 O O . SER A 1 294 ? -13.891 -15.039 -12.562 1 98 294 SER A O 1
ATOM 2343 N N . PHE A 1 295 ? -11.797 -15.086 -13.164 1 98.19 295 PHE A N 1
ATOM 2344 C CA . PHE A 1 295 ? -11.914 -16.391 -13.805 1 98.19 295 PHE A CA 1
ATOM 2345 C C . PHE A 1 295 ? -11.695 -17.5 -12.789 1 98.19 295 PHE A C 1
ATOM 2347 O O . PHE A 1 295 ? -12.016 -18.672 -13.062 1 98.19 295 PHE A O 1
ATOM 2354 N N . VAL A 1 296 ? -11.195 -17.219 -11.594 1 98.44 296 VAL A N 1
ATOM 2355 C CA . VAL A 1 296 ? -10.859 -18.203 -10.586 1 98.44 296 VAL A CA 1
ATOM 2356 C C . VAL A 1 296 ? -12.102 -19 -10.188 1 98.44 296 VAL A C 1
ATOM 2358 O O . VAL A 1 296 ? -12.094 -20.234 -10.203 1 98.44 296 VAL A O 1
ATOM 2361 N N . PRO A 1 297 ? -13.242 -18.328 -9.969 1 98.69 297 PRO A N 1
ATOM 2362 C CA . PRO A 1 297 ? -14.422 -19.078 -9.516 1 98.69 297 PRO A CA 1
ATOM 2363 C C . PRO A 1 297 ? -15.008 -19.969 -10.609 1 98.69 297 PRO A C 1
ATOM 2365 O O . PRO A 1 297 ? -15.875 -20.797 -10.328 1 98.69 297 PRO A O 1
ATOM 2368 N N . THR A 1 298 ? -14.578 -19.781 -11.82 1 98.56 298 THR A N 1
ATOM 2369 C CA . THR A 1 298 ? -15.109 -20.594 -12.914 1 98.56 298 THR A CA 1
ATOM 2370 C C . THR A 1 298 ? -14.43 -21.953 -12.961 1 98.56 298 THR A C 1
ATOM 2372 O O . THR A 1 298 ? -14.82 -22.812 -13.75 1 98.56 298 THR A O 1
ATOM 2375 N N . ILE A 1 299 ? -13.461 -22.203 -12.195 1 98.62 299 ILE A N 1
ATOM 2376 C CA . ILE A 1 299 ? -12.672 -23.438 -12.141 1 98.62 299 ILE A CA 1
ATOM 2377 C C . ILE A 1 299 ? -12.867 -24.109 -10.781 1 98.62 299 ILE A C 1
ATOM 2379 O O . ILE A 1 299 ? -12.969 -23.438 -9.758 1 98.62 299 ILE A O 1
ATOM 2383 N N . PRO A 1 300 ? -12.922 -25.484 -10.766 1 98.69 300 PRO A N 1
ATOM 2384 C CA . PRO A 1 300 ? -12.992 -26.141 -9.461 1 98.69 300 PRO A CA 1
ATOM 2385 C C . PRO A 1 300 ? -11.859 -25.719 -8.523 1 98.69 300 PRO A C 1
ATOM 2387 O O . PRO A 1 300 ? -10.727 -25.531 -8.969 1 98.69 300 PRO A O 1
ATOM 2390 N N . GLY A 1 301 ? -12.258 -25.531 -7.27 1 98.44 301 GLY A N 1
ATOM 2391 C CA . GLY A 1 301 ? -11.18 -25.188 -6.359 1 98.44 301 GLY A CA 1
ATOM 2392 C C . GLY A 1 301 ? -11.664 -24.469 -5.113 1 98.44 301 GLY A C 1
ATOM 2393 O O . GLY A 1 301 ? -12.859 -24.484 -4.801 1 98.44 301 GLY A O 1
ATOM 2394 N N . THR A 1 302 ? -10.719 -23.953 -4.336 1 98.69 302 THR A N 1
ATOM 2395 C CA . THR A 1 302 ? -10.984 -23.266 -3.072 1 98.69 302 THR A CA 1
ATOM 2396 C C . THR A 1 302 ? -10.234 -21.938 -3.008 1 98.69 302 THR A C 1
ATOM 2398 O O . THR A 1 302 ? -9.07 -21.859 -3.4 1 98.69 302 THR A O 1
ATOM 2401 N N . LEU A 1 303 ? -10.922 -20.938 -2.613 1 98.81 303 LEU A N 1
ATOM 2402 C CA . LEU A 1 303 ? -10.328 -19.641 -2.34 1 98.81 303 LEU A CA 1
ATOM 2403 C C . LEU A 1 303 ? -10.391 -19.312 -0.853 1 98.81 303 LEU A C 1
ATOM 2405 O O . LEU A 1 303 ? -11.477 -19.078 -0.312 1 98.81 303 LEU A O 1
ATOM 2409 N N . PHE A 1 304 ? -9.258 -19.281 -0.195 1 98.88 304 PHE A N 1
ATOM 2410 C CA . PHE A 1 304 ? -9.172 -18.875 1.204 1 98.88 304 PHE A CA 1
ATOM 2411 C C . PHE A 1 304 ? -8.977 -17.375 1.321 1 98.88 304 PHE A C 1
ATOM 2413 O O . PHE A 1 304 ? -8.195 -16.781 0.568 1 98.88 304 PHE A O 1
ATOM 2420 N N . PHE A 1 305 ? -9.703 -16.75 2.236 1 98.75 305 PHE A N 1
ATOM 2421 C CA . PHE A 1 305 ? -9.516 -15.32 2.426 1 98.75 305 PHE A CA 1
ATOM 2422 C C . PHE A 1 305 ? -9.664 -14.945 3.896 1 98.75 305 PHE A C 1
ATOM 2424 O O . PHE A 1 305 ? -10.352 -15.633 4.652 1 98.75 305 PHE A O 1
ATOM 2431 N N . LEU A 1 306 ? -8.945 -13.93 4.348 1 98.19 306 LEU A N 1
ATOM 2432 C CA . LEU A 1 306 ? -9.164 -13.391 5.688 1 98.19 306 LEU A CA 1
ATOM 2433 C C . LEU A 1 306 ? -10.531 -12.734 5.789 1 98.19 306 LEU A C 1
ATOM 2435 O O . LEU A 1 306 ? -10.891 -11.906 4.953 1 98.19 306 LEU A O 1
ATOM 2439 N N . GLU A 1 307 ? -11.18 -13.078 6.809 1 97.56 307 GLU A N 1
ATOM 2440 C CA . GLU A 1 307 ? -12.555 -12.641 7 1 97.56 307 GLU A CA 1
ATOM 2441 C C . GLU A 1 307 ? -12.656 -11.117 6.98 1 97.56 307 GLU A C 1
ATOM 2443 O O . GLU A 1 307 ? -13.633 -10.562 6.465 1 97.56 307 GLU A O 1
ATOM 2448 N N . GLU A 1 308 ? -11.734 -10.422 7.512 1 96.62 308 GLU A N 1
ATOM 2449 C CA . GLU A 1 308 ? -11.789 -8.961 7.613 1 96.62 308 GLU A CA 1
ATOM 2450 C C . GLU A 1 308 ? -11.75 -8.312 6.234 1 96.62 308 GLU A C 1
ATOM 2452 O O . GLU A 1 308 ? -12.148 -7.156 6.078 1 96.62 308 GLU A O 1
ATOM 2457 N N . LEU A 1 309 ? -11.289 -9.016 5.195 1 98.31 309 LEU A N 1
ATOM 2458 C CA . LEU A 1 309 ? -11.234 -8.461 3.85 1 98.31 309 LEU A CA 1
ATOM 2459 C C . LEU A 1 309 ? -12.641 -8.297 3.273 1 98.31 309 LEU A C 1
ATOM 2461 O O . LEU A 1 309 ? -12.844 -7.496 2.357 1 98.31 309 LEU A O 1
ATOM 2465 N N . ALA A 1 310 ? -13.562 -9.047 3.773 1 98 310 ALA A N 1
ATOM 2466 C CA . ALA A 1 310 ? -14.938 -8.93 3.293 1 98 310 ALA A CA 1
ATOM 2467 C C . ALA A 1 310 ? -15.547 -7.582 3.682 1 98 310 ALA A C 1
ATOM 2469 O O . ALA A 1 310 ? -16.516 -7.137 3.072 1 98 310 ALA A O 1
ATOM 2470 N N . GLY A 1 311 ? -14.992 -6.93 4.641 1 94.81 311 GLY A N 1
ATOM 2471 C CA . GLY A 1 311 ? -15.438 -5.582 4.977 1 94.81 311 GLY A CA 1
ATOM 2472 C C . GLY A 1 311 ? -16.25 -5.523 6.254 1 94.81 311 GLY A C 1
ATOM 2473 O O . GLY A 1 311 ? -16.109 -6.387 7.125 1 94.81 311 GLY A O 1
ATOM 2474 N N . PRO A 1 312 ? -17.047 -4.406 6.492 1 95.75 312 PRO A N 1
ATOM 2475 C CA . PRO A 1 312 ? -17.5 -3.553 5.387 1 95.75 312 PRO A CA 1
ATOM 2476 C C . PRO A 1 312 ? -16.375 -2.666 4.84 1 95.75 312 PRO A C 1
ATOM 2478 O O . PRO A 1 312 ? -15.523 -2.203 5.602 1 95.75 312 PRO A O 1
ATOM 2481 N N . LEU A 1 313 ? -16.406 -2.451 3.508 1 96.69 313 LEU A N 1
ATOM 2482 C CA . LEU A 1 313 ? -15.422 -1.6 2.84 1 96.69 313 LEU A CA 1
ATOM 2483 C C . LEU A 1 313 ? -15.906 -0.155 2.785 1 96.69 313 LEU A C 1
ATOM 2485 O O . LEU A 1 313 ? -16.172 0.377 1.703 1 96.69 313 LEU A O 1
ATOM 2489 N N . VAL A 1 314 ? -15.969 0.478 3.906 1 94.62 314 VAL A N 1
ATOM 2490 C CA . VAL A 1 314 ? -16.391 1.867 4.035 1 94.62 314 VAL A CA 1
ATOM 2491 C C . VAL A 1 314 ? -15.258 2.711 4.594 1 94.62 314 VAL A C 1
ATOM 2493 O O . VAL A 1 314 ? -14.352 2.188 5.25 1 94.62 314 VAL A O 1
ATOM 2496 N N . ALA A 1 315 ? -15.367 3.982 4.281 1 90.31 315 ALA A N 1
ATOM 2497 C CA . ALA A 1 315 ? -14.336 4.906 4.754 1 90.31 315 ALA A CA 1
ATOM 2498 C C . ALA A 1 315 ? -14.32 4.977 6.277 1 90.31 315 ALA A C 1
ATOM 2500 O O . ALA A 1 315 ? -15.375 5 6.914 1 90.31 315 ALA A O 1
ATOM 2501 N N . GLU A 1 316 ? -13.188 4.945 6.855 1 84.25 316 GLU A N 1
ATOM 2502 C CA . GLU A 1 316 ? -12.977 5.086 8.289 1 84.25 316 GLU A CA 1
ATOM 2503 C C . GLU A 1 316 ? -11.695 5.871 8.586 1 84.25 316 GLU A C 1
ATOM 2505 O O . GLU A 1 316 ? -10.719 5.77 7.852 1 84.25 316 GLU A O 1
ATOM 2510 N N . CYS A 1 317 ? -11.891 6.676 9.57 1 74.81 317 CYS A N 1
ATOM 2511 C CA . CYS A 1 317 ? -10.695 7.383 10.016 1 74.81 317 CYS A CA 1
ATOM 2512 C C . CYS A 1 317 ? -9.82 6.48 10.883 1 74.81 317 CYS A C 1
ATOM 2514 O O . CYS A 1 317 ? -10.211 6.117 11.992 1 74.81 317 CYS A O 1
ATOM 2516 N N . ASN A 1 318 ? -8.812 5.941 10.32 1 67 318 ASN A N 1
ATOM 2517 C CA . ASN A 1 318 ? -7.918 5.047 11.047 1 67 318 ASN A CA 1
ATOM 2518 C C . ASN A 1 318 ? -6.59 5.727 11.375 1 67 318 ASN A C 1
ATOM 2520 O O . ASN A 1 318 ? -6.145 6.613 10.641 1 67 318 ASN A O 1
ATOM 2524 N N . MET B 1 1 ? 24.453 -8.164 -14.719 1 64.62 1 MET B N 1
ATOM 2525 C CA . MET B 1 1 ? 23.625 -6.992 -14.938 1 64.62 1 MET B CA 1
ATOM 2526 C C . MET B 1 1 ? 22.562 -6.863 -13.852 1 64.62 1 MET B C 1
ATOM 2528 O O . MET B 1 1 ? 22.016 -7.863 -13.398 1 64.62 1 MET B O 1
ATOM 2532 N N . SER B 1 2 ? 22.359 -5.547 -13.227 1 85.94 2 SER B N 1
ATOM 2533 C CA . SER B 1 2 ? 21.391 -5.328 -12.156 1 85.94 2 SER B CA 1
ATOM 2534 C C . SER B 1 2 ? 19.969 -5.25 -12.695 1 85.94 2 SER B C 1
ATOM 2536 O O . SER B 1 2 ? 19.75 -4.84 -13.844 1 85.94 2 SER B O 1
ATOM 2538 N N . ILE B 1 3 ? 19.062 -5.895 -12.117 1 94.44 3 ILE B N 1
ATOM 2539 C CA . ILE B 1 3 ? 17.641 -5.801 -12.453 1 94.44 3 ILE B CA 1
ATOM 2540 C C . ILE B 1 3 ? 16.891 -5.148 -11.297 1 94.44 3 ILE B C 1
ATOM 2542 O O . ILE B 1 3 ? 16.547 -5.809 -10.312 1 94.44 3 ILE B O 1
ATOM 2546 N N . ASP B 1 4 ? 16.812 -3.879 -11.438 1 95.31 4 ASP B N 1
ATOM 2547 C CA . ASP B 1 4 ? 16.141 -3.031 -10.453 1 95.31 4 ASP B CA 1
ATOM 2548 C C . ASP B 1 4 ? 15.375 -1.899 -11.133 1 95.31 4 ASP B C 1
ATOM 2550 O O . ASP B 1 4 ? 15.148 -1.938 -12.344 1 95.31 4 ASP B O 1
ATOM 2554 N N . PHE B 1 5 ? 14.867 -0.936 -10.43 1 96.81 5 PHE B N 1
ATOM 2555 C CA . PHE B 1 5 ? 14.055 0.139 -10.977 1 96.81 5 PHE B CA 1
ATOM 2556 C C . PHE B 1 5 ? 14.812 0.905 -12.055 1 96.81 5 PHE B C 1
ATOM 2558 O O . PHE B 1 5 ? 14.328 1.048 -13.18 1 96.81 5 PHE B O 1
ATOM 2565 N N . ASN B 1 6 ? 16.016 1.348 -11.719 1 94.5 6 ASN B N 1
ATOM 2566 C CA . ASN B 1 6 ? 16.766 2.225 -12.602 1 94.5 6 ASN B CA 1
ATOM 2567 C C . ASN B 1 6 ? 17.141 1.522 -13.906 1 94.5 6 ASN B C 1
ATOM 2569 O O . ASN B 1 6 ? 17.156 2.146 -14.969 1 94.5 6 ASN B O 1
ATOM 2573 N N . SER B 1 7 ? 17.391 0.243 -13.812 1 96.06 7 SER B N 1
ATOM 2574 C CA . SER B 1 7 ? 17.797 -0.493 -15 1 96.06 7 SER B CA 1
ATOM 2575 C C . SER B 1 7 ? 16.594 -0.881 -15.859 1 96.06 7 SER B C 1
ATOM 2577 O O . SER B 1 7 ? 16.75 -1.265 -17.016 1 96.06 7 SER B O 1
ATOM 2579 N N . THR B 1 8 ? 15.352 -0.754 -15.344 1 97.75 8 THR B N 1
ATOM 2580 C CA . THR B 1 8 ? 14.219 -1.303 -16.078 1 97.75 8 THR B CA 1
ATOM 2581 C C . THR B 1 8 ? 13.164 -0.229 -16.328 1 97.75 8 THR B C 1
AT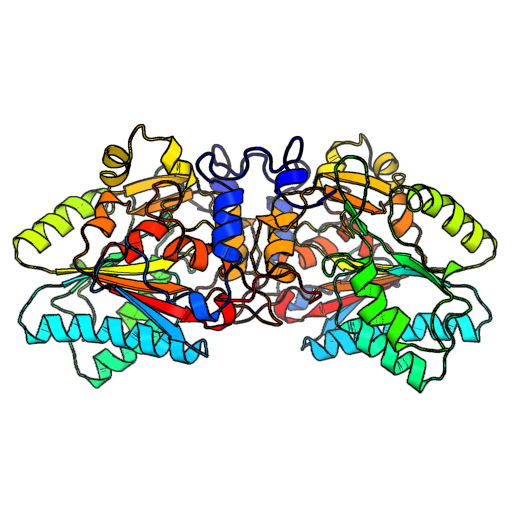OM 2583 O O . THR B 1 8 ? 12.18 -0.47 -17.031 1 97.75 8 THR B O 1
ATOM 2586 N N . VAL B 1 9 ? 13.32 0.979 -15.891 1 97.56 9 VAL B N 1
ATOM 2587 C CA . VAL B 1 9 ? 12.281 1.998 -15.914 1 97.56 9 VAL B CA 1
ATOM 2588 C C . VAL B 1 9 ? 12.102 2.512 -17.344 1 97.56 9 VAL B C 1
ATOM 2590 O O . VAL B 1 9 ? 10.984 2.828 -17.766 1 97.56 9 VAL B O 1
ATOM 2593 N N . LYS B 1 10 ? 13.188 2.633 -18.125 1 96 10 LYS B N 1
ATOM 2594 C CA . LYS B 1 10 ? 13.062 3.141 -19.5 1 96 10 LYS B CA 1
ATOM 2595 C C . LYS B 1 10 ? 12.164 2.238 -20.328 1 96 10 LYS B C 1
ATOM 2597 O O . LYS B 1 10 ? 12.398 1.031 -20.438 1 96 10 LYS B O 1
ATOM 2602 N N . GLY B 1 11 ? 11.086 2.799 -20.891 1 95.38 11 GLY B N 1
ATOM 2603 C CA . GLY B 1 11 ? 10.156 2.041 -21.719 1 95.38 11 GLY B CA 1
ATOM 2604 C C . GLY B 1 11 ? 9.086 1.328 -20.906 1 95.38 11 GLY B C 1
ATOM 2605 O O . GLY B 1 11 ? 8.195 0.698 -21.484 1 95.38 11 GLY B O 1
ATOM 2606 N N . SER B 1 12 ? 9.18 1.393 -19.578 1 97 12 SER B N 1
ATOM 2607 C CA . SER B 1 12 ? 8.18 0.78 -18.703 1 97 12 SER B CA 1
ATOM 2608 C C . SER B 1 12 ? 6.973 1.692 -18.531 1 97 12 SER B C 1
ATOM 2610 O O . SER B 1 12 ? 6.934 2.795 -19.078 1 97 12 SER B O 1
ATOM 2612 N N . LEU B 1 13 ? 5.957 1.271 -17.766 1 96.25 13 LEU B N 1
ATOM 2613 C CA . LEU B 1 13 ? 4.777 2.078 -17.469 1 96.25 13 LEU B CA 1
ATOM 2614 C C . LEU B 1 13 ? 5.086 3.102 -16.375 1 96.25 13 LEU B C 1
ATOM 2616 O O . LEU B 1 13 ? 4.27 3.982 -16.094 1 96.25 13 LEU B O 1
ATOM 2620 N N . LEU B 1 14 ? 6.305 3.023 -15.797 1 97.06 14 LEU B N 1
ATOM 2621 C CA . LEU B 1 14 ? 6.699 3.922 -14.719 1 97.06 14 LEU B CA 1
ATOM 2622 C C . LEU B 1 14 ? 7.551 5.07 -15.25 1 97.06 14 LEU B C 1
ATOM 2624 O O . LEU B 1 14 ? 7.926 5.973 -14.5 1 97.06 14 LEU B O 1
ATOM 2628 N N . GLU B 1 15 ? 7.883 4.922 -16.531 1 96.06 15 GLU B N 1
ATOM 2629 C CA . GLU B 1 15 ? 8.656 6.02 -17.094 1 96.06 15 GLU B CA 1
ATOM 2630 C C . GLU B 1 15 ? 7.906 7.344 -16.984 1 96.06 15 GLU B C 1
ATOM 2632 O O . GLU B 1 15 ? 6.828 7.5 -17.562 1 96.06 15 GLU B O 1
ATOM 2637 N N . GLY B 1 16 ? 8.422 8.289 -16.203 1 94.38 16 GLY B N 1
ATOM 2638 C CA . GLY B 1 16 ? 7.785 9.578 -16 1 94.38 16 GLY B CA 1
ATOM 2639 C C . GLY B 1 16 ? 6.719 9.562 -14.922 1 94.38 16 GLY B C 1
ATOM 2640 O O . GLY B 1 16 ? 5.977 10.531 -14.758 1 94.38 16 GLY B O 1
ATOM 2641 N N . PHE B 1 17 ? 6.574 8.414 -14.227 1 96.56 17 PHE B N 1
ATOM 2642 C CA . PHE B 1 17 ? 5.516 8.258 -13.242 1 96.56 17 PHE B CA 1
ATOM 2643 C C . PHE B 1 17 ? 5.816 9.062 -11.984 1 96.56 17 PHE B C 1
ATOM 2645 O O . PHE B 1 17 ? 4.922 9.68 -11.398 1 96.56 17 PHE B O 1
ATOM 2652 N N . TYR B 1 18 ? 7.094 9.023 -11.531 1 96.56 18 TYR B N 1
ATOM 2653 C CA . TYR B 1 18 ? 7.508 9.758 -10.344 1 96.56 18 TYR B CA 1
ATOM 2654 C C . TYR B 1 18 ? 7.895 11.195 -10.688 1 96.56 18 TYR B C 1
ATOM 2656 O O . TYR B 1 18 ? 8.086 11.523 -11.859 1 96.56 18 TYR B O 1
ATOM 2664 N N . PRO B 1 19 ? 7.941 12.023 -9.594 1 95.5 19 PRO B N 1
ATOM 2665 C CA . PRO B 1 19 ? 8.289 13.422 -9.875 1 95.5 19 PRO B CA 1
ATOM 2666 C C . PRO B 1 19 ? 9.594 13.562 -10.641 1 95.5 19 PRO B C 1
ATOM 2668 O O . PRO B 1 19 ? 10.57 12.867 -10.344 1 95.5 19 PRO B O 1
ATOM 2671 N N . LYS B 1 20 ? 9.594 14.414 -11.664 1 92.94 20 LYS B N 1
ATOM 2672 C CA . LYS B 1 20 ? 10.758 14.625 -12.516 1 92.94 20 LYS B CA 1
ATOM 2673 C C . LYS B 1 20 ? 11.977 15.016 -11.695 1 92.94 20 LYS B C 1
ATOM 2675 O O . LYS B 1 20 ? 13.109 14.68 -12.047 1 92.94 20 LYS B O 1
ATOM 2680 N N . GLY B 1 21 ? 11.766 15.68 -10.578 1 94.75 21 GLY B N 1
ATOM 2681 C CA . GLY B 1 21 ? 12.867 16.156 -9.758 1 94.75 21 GLY B CA 1
ATOM 2682 C C . GLY B 1 21 ? 13.438 15.094 -8.844 1 94.75 21 GLY B C 1
ATOM 2683 O O . GLY B 1 21 ? 14.453 15.312 -8.18 1 94.75 21 GLY B O 1
ATOM 2684 N N . TRP B 1 22 ? 12.828 13.906 -8.805 1 96.94 22 TRP B N 1
ATOM 2685 C CA . TRP B 1 22 ? 13.367 12.82 -7.992 1 96.94 22 TRP B CA 1
ATOM 2686 C C . TRP B 1 22 ? 14.609 12.227 -8.648 1 96.94 22 TRP B C 1
ATOM 2688 O O . TRP B 1 22 ? 14.578 11.82 -9.812 1 96.94 22 TRP B O 1
ATOM 2698 N N . ASP B 1 23 ? 15.695 12.281 -7.934 1 97.06 23 ASP B N 1
ATOM 2699 C CA . ASP B 1 23 ? 16.906 11.555 -8.305 1 97.06 23 ASP B CA 1
ATOM 2700 C C . ASP B 1 23 ? 16.938 10.172 -7.664 1 97.06 23 ASP B C 1
ATOM 2702 O O . ASP B 1 23 ? 17.312 10.023 -6.496 1 97.06 23 ASP B O 1
ATOM 2706 N N . MET B 1 24 ? 16.641 9.141 -8.438 1 96.81 24 MET B N 1
ATOM 2707 C CA . MET B 1 24 ? 16.453 7.793 -7.914 1 96.81 24 MET B CA 1
ATOM 2708 C C . MET B 1 24 ? 17.75 7.227 -7.371 1 96.81 24 MET B C 1
ATOM 2710 O O . MET B 1 24 ? 17.75 6.445 -6.418 1 96.81 24 MET B O 1
ATOM 2714 N N . ALA B 1 25 ? 18.812 7.586 -7.926 1 96.69 25 ALA B N 1
ATOM 2715 C CA . ALA B 1 25 ? 20.109 7.133 -7.414 1 96.69 25 ALA B CA 1
ATOM 2716 C C . ALA B 1 25 ? 20.391 7.738 -6.043 1 96.69 25 ALA B C 1
ATOM 2718 O O . ALA B 1 25 ? 20.859 7.043 -5.137 1 96.69 25 ALA B O 1
ATOM 2719 N N . LYS B 1 26 ? 20.172 9.031 -5.883 1 97.88 26 LYS B N 1
ATOM 2720 C CA . LYS B 1 26 ? 20.359 9.695 -4.598 1 97.88 26 LYS B CA 1
ATOM 2721 C C . LYS B 1 26 ? 19.406 9.156 -3.543 1 97.88 26 LYS B C 1
ATOM 2723 O O . LYS B 1 26 ? 19.797 8.953 -2.389 1 97.88 26 LYS B O 1
ATOM 2728 N N . ILE B 1 27 ? 18.188 8.93 -3.943 1 98.19 27 ILE B N 1
ATOM 2729 C CA . ILE B 1 27 ? 17.188 8.352 -3.051 1 98.19 27 ILE B CA 1
ATOM 2730 C C . ILE B 1 27 ? 17.672 6.98 -2.564 1 98.19 27 ILE B C 1
ATOM 2732 O O . ILE B 1 27 ? 17.609 6.684 -1.369 1 98.19 27 ILE B O 1
ATOM 2736 N N . ASP B 1 28 ? 18.203 6.176 -3.492 1 97.62 28 ASP B N 1
ATOM 2737 C CA . ASP B 1 28 ? 18.719 4.855 -3.133 1 97.62 28 ASP B CA 1
ATOM 2738 C C . ASP B 1 28 ? 19.875 4.969 -2.154 1 97.62 28 ASP B C 1
ATOM 2740 O O . ASP B 1 28 ? 19.984 4.176 -1.218 1 97.62 28 ASP B O 1
ATOM 2744 N N . GLU B 1 29 ? 20.703 5.914 -2.383 1 97.81 29 GLU B N 1
ATOM 2745 C CA . GLU B 1 29 ? 21.828 6.148 -1.486 1 97.81 29 GLU B CA 1
ATOM 2746 C C . GLU B 1 29 ? 21.359 6.504 -0.081 1 97.81 29 GLU B C 1
ATOM 2748 O O . GLU B 1 29 ? 21.891 6.004 0.908 1 97.81 29 GLU B O 1
ATOM 2753 N N . CYS B 1 30 ? 20.344 7.285 0.046 1 98.19 30 CYS B N 1
ATOM 2754 C CA . CYS B 1 30 ? 19.781 7.641 1.344 1 98.19 30 CYS B CA 1
ATOM 2755 C C . CYS B 1 30 ? 19.328 6.402 2.104 1 98.19 30 CYS B C 1
ATOM 2757 O O . CYS B 1 30 ? 19.484 6.324 3.324 1 98.19 30 CYS B O 1
ATOM 2759 N N . CYS B 1 31 ? 18.828 5.426 1.381 1 97.94 31 CYS B N 1
ATOM 2760 C CA . CYS B 1 31 ? 18.203 4.258 1.985 1 97.94 31 CYS B CA 1
ATOM 2761 C C . CYS B 1 31 ? 19.219 3.15 2.223 1 97.94 31 CYS B C 1
ATOM 2763 O O . CYS B 1 31 ? 18.875 2.062 2.682 1 97.94 31 CYS B O 1
ATOM 2765 N N . SER B 1 32 ? 20.453 3.373 1.854 1 97.38 32 SER B N 1
ATOM 2766 C CA . SER B 1 32 ? 21.453 2.311 1.859 1 97.38 32 SER B CA 1
ATOM 2767 C C . SER B 1 32 ? 22.25 2.309 3.158 1 97.38 32 SER B C 1
ATOM 2769 O O . SER B 1 32 ? 23.156 1.489 3.338 1 97.38 32 SER B O 1
ATOM 2771 N N . HIS B 1 33 ? 21.938 3.152 4.07 1 97.62 33 HIS B N 1
ATOM 2772 C CA . HIS B 1 33 ? 22.672 3.27 5.328 1 97.62 33 HIS B CA 1
ATOM 2773 C C . HIS B 1 33 ? 22.156 2.266 6.355 1 97.62 33 HIS B C 1
ATOM 2775 O O . HIS B 1 33 ? 21.062 1.733 6.215 1 97.62 33 HIS B O 1
ATOM 2781 N N . ALA B 1 34 ? 23 2.016 7.363 1 97.75 34 ALA B N 1
ATOM 2782 C CA . ALA B 1 34 ? 22.594 1.174 8.477 1 97.75 34 ALA B CA 1
ATOM 2783 C C . ALA B 1 34 ? 21.484 1.851 9.297 1 97.75 34 ALA B C 1
ATOM 2785 O O . ALA B 1 34 ? 21.5 3.07 9.477 1 97.75 34 ALA B O 1
ATOM 2786 N N . PRO B 1 35 ? 20.562 1.034 9.773 1 97.75 35 PRO B N 1
ATOM 2787 C CA . PRO B 1 35 ? 19.422 1.602 10.508 1 97.75 35 PRO B CA 1
ATOM 2788 C C . PRO B 1 35 ? 19.859 2.545 11.625 1 97.75 35 PRO B C 1
ATOM 2790 O O . PRO B 1 35 ? 19.219 3.568 11.867 1 97.75 35 PRO B O 1
ATOM 2793 N N . GLU B 1 36 ? 20.969 2.309 12.281 1 97.25 36 GLU B N 1
ATOM 2794 C CA . GLU B 1 36 ? 21.438 3.092 13.422 1 97.25 36 GLU B CA 1
ATOM 2795 C C . GLU B 1 36 ? 21.875 4.484 12.992 1 97.25 36 GLU B C 1
ATOM 2797 O O . GLU B 1 36 ? 22.047 5.375 13.836 1 97.25 36 GLU B O 1
ATOM 2802 N N . GLU B 1 37 ? 22.031 4.676 11.719 1 98.12 37 GLU B N 1
ATOM 2803 C CA . GLU B 1 37 ? 22.562 5.941 11.211 1 98.12 37 GLU B CA 1
ATOM 2804 C C . GLU B 1 37 ? 21.438 6.922 10.898 1 98.12 37 GLU B C 1
ATOM 2806 O O . GLU B 1 37 ? 21.688 8.062 10.516 1 98.12 37 GLU B O 1
ATOM 2811 N N . ILE B 1 38 ? 20.234 6.535 11.102 1 98.25 38 ILE B N 1
ATOM 2812 C CA . ILE B 1 38 ? 19.094 7.316 10.664 1 98.25 38 ILE B CA 1
ATOM 2813 C C . ILE B 1 38 ? 19.047 8.648 11.414 1 98.25 38 ILE B C 1
ATOM 2815 O O . ILE B 1 38 ? 18.578 9.656 10.883 1 98.25 38 ILE B O 1
ATOM 2819 N N . THR B 1 39 ? 19.609 8.734 12.617 1 97.88 39 THR B N 1
ATOM 2820 C CA . THR B 1 39 ? 19.516 9.945 13.422 1 97.88 39 THR B CA 1
ATOM 2821 C C . THR B 1 39 ? 20.844 10.711 13.383 1 97.88 39 THR B C 1
ATOM 2823 O O . THR B 1 39 ? 21.062 11.625 14.18 1 97.88 39 THR B O 1
ATOM 2826 N N . GLU B 1 40 ? 21.75 10.227 12.547 1 98 40 GLU B N 1
ATOM 2827 C CA . GLU B 1 40 ? 22.984 10.992 12.391 1 98 40 GLU B CA 1
ATOM 2828 C C . GLU B 1 40 ? 22.688 12.398 11.852 1 98 40 GLU B C 1
ATOM 2830 O O . GLU B 1 40 ? 22.125 12.547 10.766 1 98 40 GLU B O 1
ATOM 2835 N N . LYS B 1 41 ? 23.125 13.336 12.602 1 97.88 41 LYS B N 1
ATOM 2836 C CA . LYS B 1 41 ? 22.844 14.727 12.258 1 97.88 41 LYS B CA 1
ATOM 2837 C C . LYS B 1 41 ? 23.406 15.078 10.883 1 97.88 41 LYS B C 1
ATOM 2839 O O . LYS B 1 41 ? 24.531 14.711 10.562 1 97.88 41 LYS B O 1
ATOM 2844 N N . GLN B 1 42 ? 22.594 15.68 10.125 1 98.31 42 GLN B N 1
ATOM 2845 C CA . GLN B 1 42 ? 23 16.219 8.828 1 98.31 42 GLN B CA 1
ATOM 2846 C C . GLN B 1 42 ? 23.219 17.719 8.898 1 98.31 42 GLN B C 1
ATOM 2848 O O . GLN B 1 42 ? 22.703 18.391 9.781 1 98.31 42 GLN B O 1
ATOM 2853 N N . ASP B 1 43 ? 23.906 18.312 7.934 1 98.19 43 ASP B N 1
ATOM 2854 C CA . ASP B 1 43 ? 24.312 19.719 7.945 1 98.19 43 ASP B CA 1
ATOM 2855 C C . ASP B 1 43 ? 23.109 20.641 7.82 1 98.19 43 ASP B C 1
ATOM 2857 O O . ASP B 1 43 ? 23.125 21.766 8.312 1 98.19 43 ASP B O 1
ATOM 2861 N N . PHE B 1 44 ? 22.062 20.109 7.211 1 98.31 44 PHE B N 1
ATOM 2862 C CA . PHE B 1 44 ? 20.922 21 6.926 1 98.31 44 PHE B CA 1
ATOM 2863 C C . PHE B 1 44 ? 19.906 20.953 8.062 1 98.31 44 PHE B C 1
ATOM 2865 O O . PHE B 1 44 ? 18.906 21.672 8.023 1 98.31 44 PHE B O 1
ATOM 2872 N N . TRP B 1 45 ? 20.141 20.156 9.07 1 98.75 45 TRP B N 1
ATOM 2873 C CA . TRP B 1 45 ? 19.219 20.109 10.211 1 98.75 45 TRP B CA 1
ATOM 2874 C C . TRP B 1 45 ? 19.328 21.375 11.047 1 98.75 45 TRP B C 1
ATOM 2876 O O . TRP B 1 45 ? 20.438 21.859 11.328 1 98.75 45 TRP B O 1
ATOM 2886 N N . ASN B 1 46 ? 18.172 21.891 11.375 1 98.75 46 ASN B N 1
ATOM 2887 C CA . ASN B 1 46 ? 18.188 22.906 12.43 1 98.75 46 ASN B CA 1
ATOM 2888 C C . ASN B 1 46 ? 18.766 22.328 13.727 1 98.75 46 ASN B C 1
ATOM 2890 O O . ASN B 1 46 ? 18.516 21.188 14.07 1 98.75 46 ASN B O 1
ATOM 2894 N N . ASP B 1 47 ? 19.438 23.141 14.547 1 98.38 47 ASP B N 1
ATOM 2895 C CA . ASP B 1 47 ? 20.062 22.688 15.789 1 98.38 47 ASP B CA 1
ATOM 2896 C C . ASP B 1 47 ? 19.016 22.188 16.781 1 98.38 47 ASP B C 1
ATOM 2898 O O . ASP B 1 47 ? 19.312 21.328 17.609 1 98.38 47 ASP B O 1
ATOM 2902 N N . ASP B 1 48 ? 17.828 22.656 16.625 1 98.44 48 ASP B N 1
ATOM 2903 C CA . ASP B 1 48 ? 16.766 22.312 17.578 1 98.44 48 ASP B CA 1
ATOM 2904 C C . ASP B 1 48 ? 15.82 21.281 17 1 98.44 48 ASP B C 1
ATOM 2906 O O . ASP B 1 48 ? 14.688 21.141 17.469 1 98.44 48 ASP B O 1
ATOM 2910 N N . PHE B 1 49 ? 16.219 20.688 15.875 1 98.62 49 PHE B N 1
ATOM 2911 C CA . PHE B 1 49 ? 15.461 19.562 15.328 1 98.62 49 PHE B CA 1
ATOM 2912 C C . PHE B 1 49 ? 15.977 18.25 15.891 1 98.62 49 PHE B C 1
ATOM 2914 O O . PHE B 1 49 ? 17.188 18.016 15.953 1 98.62 49 PHE B O 1
ATOM 2921 N N . HIS B 1 50 ? 14.961 17.359 16.297 1 97.56 50 HIS B N 1
ATOM 2922 C CA . HIS B 1 50 ? 15.352 16.094 16.891 1 97.56 50 HIS B CA 1
ATOM 2923 C C . HIS B 1 50 ? 14.461 14.953 16.406 1 97.56 50 HIS B C 1
ATOM 2925 O O . HIS B 1 50 ? 13.258 14.953 16.672 1 97.56 50 HIS B O 1
ATOM 2931 N N . PRO B 1 51 ? 15.078 13.945 15.727 1 98.62 51 PRO B N 1
ATOM 2932 C CA . PRO B 1 51 ? 14.336 12.711 15.484 1 98.62 51 PRO B CA 1
ATOM 2933 C C . PRO B 1 51 ? 14.305 11.797 16.719 1 98.62 51 PRO B C 1
ATOM 2935 O O . PRO B 1 51 ? 15.297 11.703 17.438 1 98.62 51 PRO B O 1
ATOM 2938 N N . VAL B 1 52 ? 13.18 11.172 16.953 1 98.62 52 VAL B N 1
ATOM 2939 C CA . VAL B 1 52 ? 13 10.305 18.109 1 98.62 52 VAL B CA 1
ATOM 2940 C C . VAL B 1 52 ? 12.391 8.977 17.672 1 98.62 52 VAL B C 1
ATOM 2942 O O . VAL B 1 52 ? 11.289 8.945 17.109 1 98.62 52 VAL B O 1
ATOM 2945 N N . SER B 1 53 ? 13.07 7.93 17.953 1 98.25 53 SER B N 1
ATOM 2946 C CA . SER B 1 53 ? 12.578 6.605 17.594 1 98.25 53 SER B CA 1
ATOM 2947 C C . SER B 1 53 ? 11.57 6.094 18.625 1 98.25 53 SER B C 1
ATOM 2949 O O . SER B 1 53 ? 11.688 6.395 19.812 1 98.25 53 SER B O 1
ATOM 2951 N N . CYS B 1 54 ? 10.57 5.422 18.172 1 98.62 54 CYS B N 1
ATOM 2952 C CA . CYS B 1 54 ? 9.57 4.734 18.984 1 98.62 54 CYS B CA 1
ATOM 2953 C C . CYS B 1 54 ? 9.539 3.242 18.672 1 98.62 54 CYS B C 1
ATOM 2955 O O . CYS B 1 54 ? 9.547 2.852 17.5 1 98.62 54 CYS B O 1
ATOM 2957 N N . LYS B 1 55 ? 9.453 2.396 19.672 1 97.44 55 LYS B N 1
ATOM 2958 C CA . LYS B 1 55 ? 9.5 0.948 19.5 1 97.44 55 LYS B CA 1
ATOM 2959 C C . LYS B 1 55 ? 8.156 0.4 19.031 1 97.44 55 LYS B C 1
ATOM 2961 O O . LYS B 1 55 ? 8.102 -0.616 18.344 1 97.44 55 LYS B O 1
ATOM 2966 N N . THR B 1 56 ? 7.086 1.034 19.531 1 97.31 56 THR B N 1
ATOM 2967 C CA . THR B 1 56 ? 5.738 0.559 19.234 1 97.31 56 THR B CA 1
ATOM 2968 C C . THR B 1 56 ? 4.848 1.711 18.781 1 97.31 56 THR B C 1
ATOM 2970 O O . THR B 1 56 ? 5.164 2.879 19.016 1 97.31 56 THR B O 1
ATOM 2973 N N . ILE B 1 57 ? 3.77 1.327 18.141 1 97.06 57 ILE B N 1
ATOM 2974 C CA . ILE B 1 57 ? 2.799 2.32 17.703 1 97.06 57 ILE B CA 1
ATOM 2975 C C . ILE B 1 57 ? 2.201 3.035 18.906 1 97.06 57 ILE B C 1
ATOM 2977 O O . ILE B 1 57 ? 1.896 4.227 18.844 1 97.06 57 ILE B O 1
ATOM 2981 N N . GLU B 1 58 ? 2.061 2.371 20 1 97.69 58 GLU B N 1
ATOM 2982 C CA . GLU B 1 58 ? 1.556 2.979 21.219 1 97.69 58 GLU B CA 1
ATOM 2983 C C . GLU B 1 58 ? 2.52 4.039 21.75 1 97.69 58 GLU B C 1
ATOM 2985 O O . GLU B 1 58 ? 2.1 5.141 22.109 1 97.69 58 GLU B O 1
ATOM 2990 N N . GLU B 1 59 ? 3.756 3.695 21.812 1 98.75 59 GLU B N 1
ATOM 2991 C CA . GLU B 1 59 ? 4.766 4.66 22.234 1 98.75 59 GLU B CA 1
ATOM 2992 C C . GLU B 1 59 ? 4.766 5.891 21.344 1 98.75 59 GLU B C 1
ATOM 2994 O O . GLU B 1 59 ? 4.828 7.023 21.828 1 98.75 59 GLU B O 1
ATOM 2999 N N . PHE B 1 60 ? 4.68 5.617 20.047 1 98.69 60 PHE B N 1
ATOM 3000 C CA . PHE B 1 60 ? 4.613 6.684 19.062 1 98.69 60 PHE B CA 1
ATOM 3001 C C . PHE B 1 60 ? 3.445 7.621 19.344 1 98.69 60 PHE B C 1
ATOM 3003 O O . PHE B 1 60 ? 3.627 8.836 19.422 1 98.69 60 PHE B O 1
ATOM 3010 N N . ASN B 1 61 ? 2.277 7.051 19.531 1 98.44 61 ASN B N 1
ATOM 3011 C CA . ASN B 1 61 ? 1.068 7.832 19.781 1 98.44 61 ASN B CA 1
ATOM 3012 C C . ASN B 1 61 ? 1.171 8.633 21.078 1 98.44 61 ASN B C 1
ATOM 3014 O O . ASN B 1 61 ? 0.822 9.82 21.109 1 98.44 61 ASN B O 1
ATOM 3018 N N . VAL B 1 62 ? 1.69 8.062 22.094 1 98.81 62 VAL B N 1
ATOM 3019 C CA . VAL B 1 62 ? 1.785 8.703 23.391 1 98.81 62 VAL B CA 1
ATOM 3020 C C . VAL B 1 62 ? 2.783 9.859 23.328 1 98.81 62 VAL B C 1
ATOM 3022 O O . VAL B 1 62 ? 2.479 10.977 23.766 1 98.81 62 VAL B O 1
ATOM 3025 N N . LYS B 1 63 ? 3.971 9.602 22.828 1 98.88 63 LYS B N 1
ATOM 3026 C CA . LYS B 1 63 ? 5.012 10.625 22.781 1 98.88 63 LYS B CA 1
ATOM 3027 C C . LYS B 1 63 ? 4.59 11.805 21.922 1 98.88 63 LYS B C 1
ATOM 3029 O O . LYS B 1 63 ? 4.742 12.961 22.312 1 98.88 63 LYS B O 1
ATOM 3034 N N . LEU B 1 64 ? 4.09 11.492 20.797 1 98.75 64 LEU B N 1
ATOM 3035 C CA . LEU B 1 64 ? 3.646 12.555 19.906 1 98.75 64 LEU B CA 1
ATOM 3036 C C . LEU B 1 64 ? 2.488 13.336 20.516 1 98.75 64 LEU B C 1
ATOM 3038 O O . LEU B 1 64 ? 2.494 14.57 20.5 1 98.75 64 LEU B O 1
ATOM 3042 N N . GLY B 1 65 ? 1.521 12.625 21.016 1 98.81 65 GLY B N 1
ATOM 3043 C CA . GLY B 1 65 ? 0.407 13.273 21.688 1 98.81 65 GLY B CA 1
ATOM 3044 C C . GLY B 1 65 ? 0.836 14.141 22.859 1 98.81 65 GLY B C 1
ATOM 3045 O O . GLY B 1 65 ? 0.332 15.258 23.031 1 98.81 65 GLY B O 1
ATOM 3046 N N . HIS B 1 66 ? 1.751 13.617 23.641 1 98.88 66 HIS B N 1
ATOM 3047 C CA . HIS B 1 66 ? 2.277 14.367 24.781 1 98.88 66 HIS B CA 1
ATOM 3048 C C . HIS B 1 66 ? 2.936 15.664 24.328 1 98.88 66 HIS B C 1
ATOM 3050 O O . HIS B 1 66 ? 2.713 16.719 24.938 1 98.88 66 HIS B O 1
ATOM 3056 N N . GLU B 1 67 ? 3.713 15.57 23.344 1 98.69 67 GLU B N 1
ATOM 3057 C CA . GLU B 1 67 ? 4.43 16.75 22.859 1 98.69 67 GLU B CA 1
ATOM 3058 C C . GLU B 1 67 ? 3.463 17.828 22.391 1 98.69 67 GLU B C 1
ATOM 3060 O O . GLU B 1 67 ? 3.666 19.016 22.656 1 98.69 67 GLU B O 1
ATOM 3065 N N . ILE B 1 68 ? 2.457 17.438 21.656 1 98.81 68 ILE B N 1
ATOM 3066 C CA . ILE B 1 68 ? 1.449 18.375 21.172 1 98.81 68 ILE B CA 1
ATOM 3067 C C . ILE B 1 68 ? 0.731 19.016 22.375 1 98.81 68 ILE B C 1
ATOM 3069 O O . ILE B 1 68 ? 0.581 20.234 22.438 1 98.81 68 ILE B O 1
ATOM 3073 N N . ALA B 1 69 ? 0.316 18.188 23.312 1 98.88 69 ALA B N 1
ATOM 3074 C CA . ALA B 1 69 ? -0.37 18.688 24.516 1 98.88 69 ALA B CA 1
ATOM 3075 C C . ALA B 1 69 ? 0.518 19.641 25.297 1 98.88 69 ALA B C 1
ATOM 3077 O O . ALA B 1 69 ? 0.042 20.656 25.812 1 98.88 69 ALA B O 1
ATOM 3078 N N . LEU B 1 70 ? 1.751 19.297 25.359 1 98.81 70 LEU B N 1
ATOM 3079 C CA . LEU B 1 70 ? 2.697 20.141 26.094 1 98.81 70 LEU B CA 1
ATOM 3080 C C . LEU B 1 70 ? 2.828 21.5 25.422 1 98.81 70 LEU B C 1
ATOM 3082 O O . LEU B 1 70 ? 2.943 22.516 26.109 1 98.81 70 LEU B O 1
ATOM 3086 N N . GLU B 1 71 ? 2.877 21.562 24.156 1 98.56 71 GLU B N 1
ATOM 3087 C CA . GLU B 1 71 ? 2.9 22.844 23.438 1 98.56 71 GLU B CA 1
ATOM 3088 C C . GLU B 1 71 ? 1.693 23.703 23.797 1 98.56 71 GLU B C 1
ATOM 3090 O O . GLU B 1 71 ? 1.827 24.906 24.016 1 98.56 71 GLU B O 1
ATOM 3095 N N . ILE B 1 72 ? 0.547 23.094 23.766 1 98.88 72 ILE B N 1
ATOM 3096 C CA . ILE B 1 72 ? -0.695 23.797 24.078 1 98.88 72 ILE B CA 1
ATOM 3097 C C . ILE B 1 72 ? -0.639 24.312 25.516 1 98.88 72 ILE B C 1
ATOM 3099 O O . ILE B 1 72 ? -0.952 25.484 25.766 1 98.88 72 ILE B O 1
ATOM 3103 N N . LYS B 1 73 ? -0.196 23.516 26.422 1 98.88 73 LYS B N 1
ATOM 3104 C CA . LYS B 1 73 ? -0.109 23.891 27.828 1 98.88 73 LYS B CA 1
ATOM 3105 C C . LYS B 1 73 ? 0.902 25.016 28.031 1 98.88 73 LYS B C 1
ATOM 3107 O O . LYS B 1 73 ? 0.646 25.953 28.797 1 98.88 73 LYS B O 1
ATOM 3112 N N . THR B 1 74 ? 2.023 24.828 27.438 1 98.5 74 THR B N 1
ATOM 3113 C CA . THR B 1 74 ? 3.078 25.812 27.578 1 98.5 74 THR B CA 1
ATOM 3114 C C . THR B 1 74 ? 2.607 27.188 27.094 1 98.5 74 THR B C 1
ATOM 3116 O O . THR B 1 74 ? 2.865 28.203 27.75 1 98.5 74 THR B O 1
ATOM 3119 N N . ALA B 1 75 ? 1.941 27.219 25.969 1 98.5 75 ALA B N 1
ATOM 3120 C CA . ALA B 1 75 ? 1.398 28.484 25.469 1 98.5 75 ALA B CA 1
ATOM 3121 C C . ALA B 1 75 ? 0.42 29.094 26.469 1 98.5 75 ALA B C 1
ATOM 3123 O O . ALA B 1 75 ? 0.46 30.297 26.719 1 98.5 75 ALA B O 1
ATOM 3124 N N . ARG B 1 76 ? -0.466 28.281 27.016 1 97.94 76 ARG B N 1
ATOM 3125 C CA . ARG B 1 76 ? -1.411 28.75 28.031 1 97.94 76 ARG B CA 1
ATOM 3126 C C . ARG B 1 76 ? -0.682 29.328 29.234 1 97.94 76 ARG B C 1
ATOM 3128 O O . ARG B 1 76 ? -0.986 30.438 29.688 1 97.94 76 ARG B O 1
ATOM 3135 N N . ASP B 1 77 ? 0.269 28.594 29.703 1 98.06 77 ASP B N 1
ATOM 3136 C CA . ASP B 1 77 ? 0.975 28.953 30.922 1 98.06 77 ASP B CA 1
ATOM 3137 C C . ASP B 1 77 ? 1.779 30.25 30.734 1 98.06 77 ASP B C 1
ATOM 3139 O O . ASP B 1 77 ? 2.07 30.953 31.703 1 98.06 77 ASP B O 1
ATOM 3143 N N . THR B 1 78 ? 2.092 30.578 29.594 1 97.75 78 THR B N 1
ATOM 3144 C CA . THR B 1 78 ? 2.881 31.781 29.328 1 97.75 78 THR B CA 1
ATOM 3145 C C . THR B 1 78 ? 2.01 32.875 28.734 1 97.75 78 THR B C 1
ATOM 3147 O O . THR B 1 78 ? 2.525 33.875 28.203 1 97.75 78 THR B O 1
ATOM 3150 N N . ASP B 1 79 ? 0.775 32.719 28.703 1 97.12 79 ASP B N 1
ATOM 3151 C CA . ASP B 1 79 ? -0.212 33.688 28.219 1 97.12 79 ASP B CA 1
ATOM 3152 C C . ASP B 1 79 ? 0.058 34.062 26.766 1 97.12 79 ASP B C 1
ATOM 3154 O O . ASP B 1 79 ? 0.079 35.25 26.438 1 97.12 79 ASP B O 1
ATOM 3158 N N . GLN B 1 80 ? 0.322 33.125 25.969 1 97.88 80 GLN B N 1
ATOM 3159 C CA . GLN B 1 80 ? 0.582 33.281 24.547 1 97.88 80 GLN B CA 1
ATOM 3160 C C . GLN B 1 80 ? -0.49 32.594 23.703 1 97.88 80 GLN B C 1
ATOM 3162 O O . GLN B 1 80 ? -0.944 31.484 24.047 1 97.88 80 GLN B O 1
ATOM 3167 N N . LYS B 1 81 ? -0.867 33.188 22.625 1 98.38 81 LYS B N 1
ATOM 3168 C CA . LYS B 1 81 ? -1.738 32.531 21.656 1 98.38 81 LYS B CA 1
ATOM 3169 C C . LYS B 1 81 ? -0.97 31.469 20.859 1 98.38 81 LYS B C 1
ATOM 3171 O O . LYS B 1 81 ? 0.238 31.609 20.656 1 98.38 81 LYS B O 1
ATOM 3176 N N . LEU B 1 82 ? -1.688 30.469 20.5 1 98.81 82 LEU B N 1
ATOM 3177 C CA . LEU B 1 82 ? -1.08 29.375 19.734 1 98.81 82 LEU B CA 1
ATOM 3178 C C . LEU B 1 82 ? -1.889 29.078 18.484 1 98.81 82 LEU B C 1
ATOM 3180 O O . LEU B 1 82 ? -3.096 28.828 18.547 1 98.81 82 LEU B O 1
ATOM 3184 N N . ALA B 1 83 ? -1.278 29.234 17.328 1 98.88 83 ALA B N 1
ATOM 3185 C CA . ALA B 1 83 ? -1.815 28.703 16.062 1 98.88 83 ALA B CA 1
ATOM 3186 C C . ALA B 1 83 ? -1.28 27.312 15.789 1 98.88 83 ALA B C 1
ATOM 3188 O O . ALA B 1 83 ? -0.067 27.078 15.797 1 98.88 83 ALA B O 1
ATOM 3189 N N . LEU B 1 84 ? -2.182 26.375 15.57 1 98.88 84 LEU B N 1
ATOM 3190 C CA . LEU B 1 84 ? -1.81 24.984 15.273 1 98.88 84 LEU B CA 1
ATOM 3191 C C . LEU B 1 84 ? -2.295 24.578 13.891 1 98.88 84 LEU B C 1
ATOM 3193 O O . LEU B 1 84 ? -3.48 24.703 13.578 1 98.88 84 LEU B O 1
ATOM 3197 N N . ILE B 1 85 ? -1.386 24.156 13.039 1 98.88 85 ILE B N 1
ATOM 3198 C CA . ILE B 1 85 ? -1.762 23.422 11.836 1 98.88 85 ILE B CA 1
ATOM 3199 C C . ILE B 1 85 ? -1.839 21.938 12.133 1 98.88 85 ILE B C 1
ATOM 3201 O O . ILE B 1 85 ? -0.894 21.359 12.68 1 98.88 85 ILE B O 1
ATOM 3205 N N . LEU B 1 86 ? -2.959 21.297 11.789 1 98.56 86 LEU B N 1
ATOM 3206 C CA . LEU B 1 86 ? -3.203 19.922 12.234 1 98.56 86 LEU B CA 1
ATOM 3207 C C . LEU B 1 86 ? -3.465 19.016 11.047 1 98.56 86 LEU B C 1
ATOM 3209 O O . LEU B 1 86 ? -4.172 19.391 10.109 1 98.56 86 LEU B O 1
ATOM 3213 N N . PRO B 1 87 ? -2.912 17.859 11.109 1 97.56 87 PRO B N 1
ATOM 3214 C CA . PRO B 1 87 ? -3.158 16.844 10.078 1 97.56 87 PRO B CA 1
ATOM 3215 C C . PRO B 1 87 ? -4.285 15.883 10.453 1 97.56 87 PRO B C 1
ATOM 3217 O O . PRO B 1 87 ? -4.719 15.852 11.602 1 97.56 87 PRO B O 1
ATOM 3220 N N . VAL B 1 88 ? -4.879 15.156 9.445 1 94.44 88 VAL B N 1
ATOM 3221 C CA . VAL B 1 88 ? -5.652 13.938 9.648 1 94.44 88 VAL B CA 1
ATOM 3222 C C . VAL B 1 88 ? -4.844 12.727 9.188 1 94.44 88 VAL B C 1
ATOM 3224 O O . VAL B 1 88 ? -5.148 12.125 8.156 1 94.44 88 VAL B O 1
ATOM 3227 N N . GLY B 1 89 ? -3.834 12.352 9.688 1 90.88 89 GLY B N 1
ATOM 3228 C CA . GLY B 1 89 ? -2.814 11.32 9.531 1 90.88 89 GLY B CA 1
ATOM 32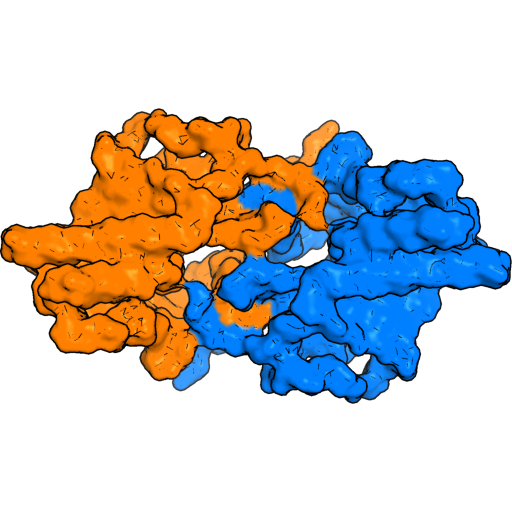29 C C . GLY B 1 89 ? -1.426 11.797 9.914 1 90.88 89 GLY B C 1
ATOM 3230 O O . GLY B 1 89 ? -0.876 12.703 9.281 1 90.88 89 GLY B O 1
ATOM 3231 N N . PRO B 1 90 ? -0.913 11.375 11.055 1 93.69 90 PRO B N 1
ATOM 3232 C CA . PRO B 1 90 ? -1.343 10.289 11.938 1 93.69 90 PRO B CA 1
ATOM 3233 C C . PRO B 1 90 ? -2.541 10.68 12.805 1 93.69 90 PRO B C 1
ATOM 3235 O O . PRO B 1 90 ? -2.781 11.867 13.039 1 93.69 90 PRO B O 1
ATOM 3238 N N . MET B 1 91 ? -3.283 9.688 13.289 1 94.56 91 MET B N 1
ATOM 3239 C CA . MET B 1 91 ? -4.516 9.977 14.023 1 94.56 91 MET B CA 1
ATOM 3240 C C . MET B 1 91 ? -4.438 9.453 15.453 1 94.56 91 MET B C 1
ATOM 3242 O O . MET B 1 91 ? -5.098 9.984 16.344 1 94.56 91 MET B O 1
ATOM 3246 N N . GLY B 1 92 ? -3.627 8.477 15.703 1 95.31 92 GLY B N 1
ATOM 3247 C CA . GLY B 1 92 ? -3.602 7.805 16.984 1 95.31 92 GLY B CA 1
ATOM 3248 C C . GLY B 1 92 ? -3.17 8.711 18.125 1 95.31 92 GLY B C 1
ATOM 3249 O O . GLY B 1 92 ? -3.588 8.516 19.281 1 95.31 92 GLY B O 1
ATOM 3250 N N . MET B 1 93 ? -2.42 9.719 17.875 1 97.69 93 MET B N 1
ATOM 3251 C CA . MET B 1 93 ? -1.872 10.602 18.906 1 97.69 93 MET B CA 1
ATOM 3252 C C . MET B 1 93 ? -2.967 11.469 19.516 1 97.69 93 MET B C 1
ATOM 3254 O O . MET B 1 93 ? -2.832 11.945 20.641 1 97.69 93 MET B O 1
ATOM 3258 N N . TYR B 1 94 ? -4.074 11.727 18.844 1 98.19 94 TYR B N 1
ATOM 3259 C CA . TYR B 1 94 ? -5.082 12.68 19.312 1 98.19 94 TYR B CA 1
ATOM 3260 C C . TYR B 1 94 ? -5.738 12.203 20.594 1 98.19 94 TYR B C 1
ATOM 3262 O O . TYR B 1 94 ? -6.094 13.016 21.453 1 98.19 94 TYR B O 1
ATOM 3270 N N . GLU B 1 95 ? -5.914 10.844 20.703 1 98.06 95 GLU B N 1
ATOM 3271 C CA . GLU B 1 95 ? -6.473 10.344 21.953 1 98.06 95 GLU B CA 1
ATOM 3272 C C . GLU B 1 95 ? -5.602 10.734 23.141 1 98.06 95 GLU B C 1
ATOM 3274 O O . GLU B 1 95 ? -6.109 11 24.234 1 98.06 95 GLU B O 1
ATOM 3279 N N . TRP B 1 96 ? -4.305 10.781 22.891 1 98.75 96 TRP B N 1
ATOM 3280 C CA . TRP B 1 96 ? -3.373 11.102 23.953 1 98.75 96 TRP B CA 1
ATOM 3281 C C . TRP B 1 96 ? -3.289 12.609 24.172 1 98.75 96 TRP B C 1
ATOM 3283 O O . TRP B 1 96 ? -3.098 13.07 25.312 1 98.75 96 TRP B O 1
ATOM 3293 N N . VAL B 1 97 ? -3.381 13.422 23.141 1 98.81 97 VAL B N 1
ATOM 3294 C CA . VAL B 1 97 ? -3.516 14.867 23.328 1 98.81 97 VAL B CA 1
ATOM 3295 C C . VAL B 1 97 ? -4.684 15.156 24.266 1 98.81 97 VAL B C 1
ATOM 3297 O O . VAL B 1 97 ? -4.535 15.898 25.234 1 98.81 97 VAL B O 1
ATOM 3300 N N . VAL B 1 98 ? -5.812 14.578 23.953 1 98.81 98 VAL B N 1
ATOM 3301 C CA . VAL B 1 98 ? -7.031 14.766 24.734 1 98.81 98 VAL B CA 1
ATOM 3302 C C . VAL B 1 98 ? -6.805 14.312 26.172 1 98.81 98 VAL B C 1
ATOM 3304 O O . VAL B 1 98 ? -7.148 15.023 27.109 1 98.81 98 VAL B O 1
ATOM 3307 N N . TYR B 1 99 ? -6.215 13.125 26.312 1 98.88 99 TYR B N 1
ATOM 3308 C CA . TYR B 1 99 ? -5.953 12.57 27.641 1 98.88 99 TYR B CA 1
ATOM 3309 C C . TYR B 1 99 ? -5.141 13.555 28.484 1 98.88 99 TYR B C 1
ATOM 3311 O O . TYR B 1 99 ? -5.527 13.883 29.609 1 98.88 99 TYR B O 1
ATOM 3319 N N . PHE B 1 100 ? -4.039 14.039 27.953 1 98.88 100 PHE B N 1
ATOM 3320 C CA . PHE B 1 100 ? -3.145 14.906 28.719 1 98.88 100 PHE B CA 1
ATOM 3321 C C . PHE B 1 100 ? -3.816 16.234 29.016 1 98.88 100 PHE B C 1
ATOM 3323 O O . PHE B 1 100 ? -3.746 16.734 30.141 1 98.88 100 PHE B O 1
ATOM 3330 N N . LEU B 1 101 ? -4.445 16.828 28.078 1 98.88 101 LEU B N 1
ATOM 3331 C CA . LEU B 1 101 ? -5.074 18.125 28.297 1 98.88 101 LEU B CA 1
ATOM 3332 C C . LEU B 1 101 ? -6.156 18.031 29.359 1 98.88 101 LEU B C 1
ATOM 3334 O O . LEU B 1 101 ? -6.281 18.922 30.203 1 98.88 101 LEU B O 1
ATOM 3338 N N . LYS B 1 102 ? -6.961 17.031 29.297 1 98.81 102 LYS B N 1
ATOM 3339 C CA . LYS B 1 102 ? -7.988 16.828 30.312 1 98.81 102 LYS B CA 1
ATOM 3340 C C . LYS B 1 102 ? -7.367 16.578 31.688 1 98.81 102 LYS B C 1
ATOM 3342 O O . LYS B 1 102 ? -7.801 17.156 32.688 1 98.81 102 LYS B O 1
ATOM 3347 N N . LYS B 1 103 ? -6.363 15.742 31.734 1 98.69 103 LYS B N 1
ATOM 3348 C CA . LYS B 1 103 ? -5.691 15.43 33 1 98.69 103 LYS B CA 1
ATOM 3349 C C . LYS B 1 103 ? -5.055 16.672 33.594 1 98.69 103 LYS B C 1
ATOM 3351 O O . LYS B 1 103 ? -5.066 16.859 34.812 1 98.69 103 LYS B O 1
ATOM 3356 N N . TRP B 1 104 ? -4.5 17.516 32.75 1 98.69 104 TRP B N 1
ATOM 3357 C CA . TRP B 1 104 ? -3.822 18.734 33.188 1 98.69 104 TRP B CA 1
ATOM 3358 C C . TRP B 1 104 ? -4.809 19.875 33.344 1 98.69 104 TRP B C 1
ATOM 3360 O O . TRP B 1 104 ? -4.438 20.969 33.781 1 98.69 104 TRP B O 1
ATOM 3370 N N . ASN B 1 105 ? -6.012 19.656 33 1 98.44 105 ASN B N 1
ATOM 3371 C CA . ASN B 1 105 ? -7.059 20.672 33.031 1 98.44 105 ASN B CA 1
ATOM 3372 C C . ASN B 1 105 ? -6.648 21.922 32.25 1 98.44 105 ASN B C 1
ATOM 3374 O O . ASN B 1 105 ? -6.691 23.031 32.812 1 98.44 105 ASN B O 1
ATOM 3378 N N . VAL B 1 106 ? -6.289 21.703 31.062 1 98.56 106 VAL B N 1
ATOM 3379 C CA . VAL B 1 106 ? -5.844 22.797 30.203 1 98.56 106 VAL B CA 1
ATOM 3380 C C . VAL B 1 106 ? -6.926 23.125 29.172 1 98.56 106 VAL B C 1
ATOM 3382 O O . VAL B 1 106 ? -7.266 22.297 28.344 1 98.56 106 VAL B O 1
ATOM 3385 N N . SER B 1 107 ? -7.438 24.328 29.266 1 98.12 107 SER B N 1
ATOM 3386 C CA . SER B 1 107 ? -8.367 24.828 28.266 1 98.12 107 SER B CA 1
ATOM 3387 C C . SER B 1 107 ? -7.637 25.234 26.984 1 98.12 107 SER B C 1
ATOM 3389 O O . SER B 1 107 ? -6.52 25.75 27.047 1 98.12 107 SER B O 1
ATOM 3391 N N . CYS B 1 108 ? -8.352 25.094 25.844 1 98.75 108 CYS B N 1
ATOM 3392 C CA . CYS B 1 108 ? -7.758 25.422 24.562 1 98.75 108 CYS B CA 1
ATOM 3393 C C . CYS B 1 108 ? -8.32 26.734 24.016 1 98.75 108 CYS B C 1
ATOM 3395 O O . CYS B 1 108 ? -8.297 26.969 22.812 1 98.75 108 CYS B O 1
ATOM 3397 N N . LYS B 1 109 ? -8.781 27.562 24.844 1 98.44 109 LYS B N 1
ATOM 3398 C CA . LYS B 1 109 ? -9.391 28.828 24.422 1 98.44 109 LYS B CA 1
ATOM 3399 C C . LYS B 1 109 ? -8.383 29.703 23.703 1 98.44 109 LYS B C 1
ATOM 3401 O O . LYS B 1 109 ? -8.758 30.531 22.859 1 98.44 109 LYS B O 1
ATOM 3406 N N . HIS B 1 110 ? -7.105 29.594 24.047 1 98.62 110 HIS B N 1
ATOM 3407 C CA . HIS B 1 110 ? -6.066 30.422 23.453 1 98.62 110 HIS B CA 1
ATOM 3408 C C . HIS B 1 110 ? -5.566 29.844 22.141 1 98.62 110 HIS B C 1
ATOM 3410 O O . HIS B 1 110 ? -4.691 30.438 21.484 1 98.62 110 HIS B O 1
ATOM 3416 N N . VAL B 1 111 ? -6.086 28.719 21.672 1 98.88 111 VAL B N 1
ATOM 3417 C CA . VAL B 1 111 ? -5.586 27.969 20.516 1 98.88 111 VAL B CA 1
ATOM 3418 C C . VAL B 1 111 ? -6.48 28.234 19.312 1 98.88 111 VAL B C 1
ATOM 3420 O O . VAL B 1 111 ? -7.707 28.25 19.438 1 98.88 111 VAL B O 1
ATOM 3423 N N . THR B 1 112 ? -5.906 28.531 18.172 1 98.94 112 THR B N 1
ATOM 3424 C CA . THR B 1 112 ? -6.574 28.547 16.875 1 98.94 112 THR B CA 1
ATOM 3425 C C . THR B 1 112 ? -6.012 27.438 15.977 1 98.94 112 THR B C 1
ATOM 3427 O O . THR B 1 112 ? -4.801 27.359 15.773 1 98.94 112 THR B O 1
ATOM 3430 N N . CYS B 1 113 ? -6.891 26.609 15.5 1 98.88 113 CYS B N 1
ATOM 3431 C CA . CYS B 1 113 ? -6.465 25.453 14.734 1 98.88 113 CYS B CA 1
ATOM 3432 C C . CYS B 1 113 ? -6.746 25.641 13.242 1 98.88 113 CYS B C 1
ATOM 3434 O O . CYS B 1 113 ? -7.773 26.203 12.875 1 98.88 113 CYS B O 1
ATOM 3436 N N . PHE B 1 114 ? -5.848 25.172 12.438 1 98.88 114 PHE B N 1
ATOM 3437 C CA . PHE B 1 114 ? -5.949 25.156 10.984 1 98.88 114 PHE B CA 1
ATOM 3438 C C . PHE B 1 114 ? -5.723 23.734 10.453 1 98.88 114 PHE B C 1
ATOM 3440 O O . PHE B 1 114 ? -4.582 23.297 10.336 1 98.88 114 PHE B O 1
ATOM 3447 N N . ASN B 1 115 ? -6.793 23.047 10.094 1 98.38 115 ASN B N 1
ATOM 3448 C CA . ASN B 1 115 ? -6.645 21.734 9.484 1 98.38 115 ASN B CA 1
ATOM 3449 C C . ASN B 1 115 ? -6.043 21.828 8.086 1 98.38 115 ASN B C 1
ATOM 3451 O O . ASN B 1 115 ? -6.48 22.641 7.273 1 98.38 115 ASN B O 1
ATOM 3455 N N . MET B 1 116 ? -5.113 20.969 7.773 1 98.25 116 MET B N 1
ATOM 3456 C CA . MET B 1 116 ? -4.172 21.281 6.695 1 98.25 116 MET B CA 1
ATOM 3457 C C . MET B 1 116 ? -4.754 20.891 5.34 1 98.25 116 MET B C 1
ATOM 3459 O O . MET B 1 116 ? -4.277 21.344 4.301 1 98.25 116 MET B O 1
ATOM 3463 N N . ASP B 1 117 ? -5.754 19.938 5.312 1 97.88 117 ASP B N 1
ATOM 3464 C CA . ASP B 1 117 ? -6.281 19.531 4.016 1 97.88 117 ASP B CA 1
ATOM 3465 C C . ASP B 1 117 ? -7.688 18.953 4.152 1 97.88 117 ASP B C 1
ATOM 3467 O O . ASP B 1 117 ? -8.164 18.719 5.266 1 97.88 117 ASP B O 1
ATOM 3471 N N . GLU B 1 118 ? -8.406 18.875 3.041 1 97.75 118 GLU B N 1
ATOM 3472 C CA . GLU B 1 118 ? -9.742 18.312 2.93 1 97.75 118 GLU B CA 1
ATOM 3473 C C . GLU B 1 118 ? -9.992 17.75 1.532 1 97.75 118 GLU B C 1
ATOM 3475 O O . GLU B 1 118 ? -9.578 18.344 0.535 1 97.75 118 GLU B O 1
ATOM 3480 N N . TRP B 1 119 ? -10.617 16.516 1.511 1 97.06 119 TRP B N 1
ATOM 3481 C CA . TRP B 1 119 ? -11.047 16.031 0.208 1 97.06 119 TRP B CA 1
ATOM 3482 C C . TRP B 1 119 ? -11.898 17.062 -0.518 1 97.06 119 TRP B C 1
ATOM 3484 O O . TRP B 1 119 ? -12.742 17.719 0.096 1 97.06 119 TRP B O 1
ATOM 3494 N N . ALA B 1 120 ? -11.656 17.219 -1.835 1 98.06 120 ALA B N 1
ATOM 3495 C CA . ALA B 1 120 ? -12.383 18.203 -2.615 1 98.06 120 ALA B CA 1
ATOM 3496 C C . ALA B 1 120 ? -12.422 17.828 -4.094 1 98.06 120 ALA B C 1
ATOM 3498 O O . ALA B 1 120 ? -11.648 16.984 -4.543 1 98.06 120 ALA B O 1
ATOM 3499 N N . ASP B 1 121 ? -13.359 18.406 -4.812 1 97.75 121 ASP B N 1
ATOM 3500 C CA . ASP B 1 121 ? -13.32 18.297 -6.27 1 97.75 121 ASP B CA 1
ATOM 3501 C C . ASP B 1 121 ? -12.383 19.344 -6.871 1 97.75 121 ASP B C 1
ATOM 3503 O O . ASP B 1 121 ? -11.719 20.078 -6.141 1 97.75 121 ASP B O 1
ATOM 3507 N N . GLY B 1 122 ? -12.234 19.375 -8.172 1 96.75 122 GLY B N 1
ATOM 3508 C CA . GLY B 1 122 ? -11.289 20.234 -8.875 1 96.75 122 GLY B CA 1
ATOM 3509 C C . GLY B 1 122 ? -11.547 21.719 -8.648 1 96.75 122 GLY B C 1
ATOM 3510 O O . GLY B 1 122 ? -10.656 22.531 -8.828 1 96.75 122 GLY B O 1
ATOM 3511 N N . GLU B 1 123 ? -12.766 22.078 -8.164 1 96.94 123 GLU B N 1
ATOM 3512 C CA . GLU B 1 123 ? -13.141 23.469 -7.945 1 96.94 123 GLU B CA 1
ATOM 3513 C C . GLU B 1 123 ? -12.984 23.859 -6.477 1 96.94 123 GLU B C 1
ATOM 3515 O O . GLU B 1 123 ? -13.195 25.016 -6.105 1 96.94 123 GLU B O 1
ATOM 3520 N N . GLY B 1 124 ? -12.656 22.906 -5.672 1 98.06 124 GLY B N 1
ATOM 3521 C CA . GLY B 1 124 ? -12.391 23.172 -4.266 1 98.06 124 GLY B CA 1
ATOM 3522 C C . GLY B 1 124 ? -13.578 22.906 -3.367 1 98.06 124 GLY B C 1
ATOM 3523 O O . GLY B 1 124 ? -13.523 23.156 -2.162 1 98.06 124 GLY B O 1
ATOM 3524 N N . ASN B 1 125 ? -14.688 22.406 -3.947 1 98.12 125 ASN B N 1
ATOM 3525 C CA . ASN B 1 125 ? -15.797 21.984 -3.1 1 98.12 125 ASN B CA 1
ATOM 3526 C C . ASN B 1 125 ? -15.438 20.766 -2.262 1 98.12 125 ASN B C 1
ATOM 3528 O O . ASN B 1 125 ? -14.898 19.781 -2.781 1 98.12 125 ASN B O 1
ATOM 3532 N N . THR B 1 126 ? -15.773 20.844 -1.001 1 97.94 126 THR B N 1
ATOM 3533 C CA . THR B 1 126 ? -15.336 19.781 -0.101 1 97.94 126 THR B CA 1
ATOM 3534 C C . THR B 1 126 ? -16.5 18.875 0.276 1 97.94 126 THR B C 1
ATOM 3536 O O . THR B 1 126 ? -17.656 19.188 -0.015 1 97.94 126 THR B O 1
ATOM 3539 N N . LEU B 1 127 ? -16.219 17.75 0.905 1 95.19 127 LEU B N 1
ATOM 3540 C CA . LEU B 1 127 ? -17.219 16.812 1.417 1 95.19 127 LEU B CA 1
ATOM 3541 C C . LEU B 1 127 ? -18.047 17.453 2.516 1 95.19 127 LEU B C 1
ATOM 3543 O O . LEU B 1 127 ? -17.578 18.359 3.201 1 95.19 127 LEU B O 1
ATOM 3547 N N . ASP B 1 128 ? -19.234 16.906 2.598 1 93.44 128 ASP B N 1
ATOM 3548 C CA . ASP B 1 128 ? -20.062 17.281 3.744 1 93.44 128 ASP B CA 1
ATOM 3549 C C . ASP B 1 128 ? -19.344 16.969 5.059 1 93.44 128 ASP B C 1
ATOM 3551 O O . ASP B 1 128 ? -18.75 15.898 5.199 1 93.44 128 ASP B O 1
ATOM 3555 N N . PRO B 1 129 ? -19.391 17.891 5.961 1 92.25 129 PRO B N 1
ATOM 3556 C CA . PRO B 1 129 ? -18.703 17.656 7.234 1 92.25 129 PRO B CA 1
ATOM 3557 C C . PRO B 1 129 ? -19.234 16.453 7.992 1 92.25 129 PRO B C 1
ATOM 3559 O O . PRO B 1 129 ? -18.562 15.938 8.891 1 92.25 129 PRO B O 1
ATOM 3562 N N . SER B 1 130 ? -20.406 16 7.711 1 92.12 130 SER B N 1
ATOM 3563 C CA . SER B 1 130 ? -20.984 14.844 8.383 1 92.12 130 SER B CA 1
ATOM 3564 C C . SER B 1 130 ? -20.547 13.539 7.711 1 92.12 130 SER B C 1
ATOM 3566 O O . SER B 1 130 ? -20.781 12.453 8.242 1 92.12 130 SER B O 1
ATOM 3568 N N . ASN B 1 131 ? -19.953 13.633 6.523 1 92.44 131 ASN B N 1
ATOM 3569 C CA . ASN B 1 131 ? -19.422 12.453 5.855 1 92.44 131 ASN B CA 1
ATOM 3570 C C . ASN B 1 131 ? -18.266 11.836 6.641 1 92.44 131 ASN B C 1
ATOM 3572 O O . ASN B 1 131 ? -17.281 12.516 6.934 1 92.44 131 ASN B O 1
ATOM 3576 N N . PRO B 1 132 ? -18.297 10.547 6.91 1 91.31 132 PRO B N 1
ATOM 3577 C CA . PRO B 1 132 ? -17.25 9.922 7.711 1 91.31 132 PRO B CA 1
ATOM 3578 C C . PRO B 1 132 ? -15.891 9.938 7.016 1 91.31 132 PRO B C 1
ATOM 3580 O O . PRO B 1 132 ? -14.859 9.742 7.664 1 91.31 132 PRO B O 1
ATOM 3583 N N . ALA B 1 133 ? -15.922 10.18 5.777 1 92.38 133 ALA B N 1
ATOM 3584 C CA . ALA B 1 133 ? -14.672 10.219 5.027 1 92.38 133 ALA B CA 1
ATOM 3585 C C . ALA B 1 133 ? -13.992 11.586 5.148 1 92.38 133 ALA B C 1
ATOM 3587 O O . ALA B 1 133 ? -12.82 11.734 4.797 1 92.38 133 ALA B O 1
ATOM 3588 N N . SER B 1 134 ? -14.719 12.586 5.594 1 94.38 134 SER B N 1
ATOM 3589 C CA . SER B 1 134 ? -14.172 13.93 5.617 1 94.38 134 SER B CA 1
ATOM 3590 C C . SER B 1 134 ? -13.164 14.102 6.754 1 94.38 134 SER B C 1
ATOM 3592 O O . SER B 1 134 ? -13.312 13.484 7.812 1 94.38 134 SER B O 1
ATOM 3594 N N . PHE B 1 135 ? -12.18 14.914 6.5 1 96.12 135 PHE B N 1
ATOM 3595 C CA . PHE B 1 135 ? -11.195 15.211 7.531 1 96.12 135 PHE B CA 1
ATOM 3596 C C . PHE B 1 135 ? -11.812 16.047 8.656 1 96.12 135 PHE B C 1
ATOM 3598 O O . PHE B 1 135 ? -11.438 15.898 9.82 1 96.12 135 PHE B O 1
ATOM 3605 N N . GLN B 1 136 ? -12.727 16.875 8.312 1 96.62 136 GLN B N 1
ATOM 3606 C CA . GLN B 1 136 ? -13.438 17.641 9.336 1 96.62 136 GLN B CA 1
ATOM 3607 C C . GLN B 1 136 ? -14.148 16.703 10.312 1 96.62 136 GLN B C 1
ATOM 3609 O O . GLN B 1 136 ? -14.062 16.891 11.531 1 96.62 136 GLN B O 1
ATOM 3614 N N . TYR B 1 137 ? -14.844 15.727 9.773 1 95.62 137 TYR B N 1
ATOM 3615 C CA . TYR B 1 137 ? -15.5 14.734 10.617 1 95.62 137 TYR B CA 1
ATOM 3616 C C . TYR B 1 137 ? -14.5 14.039 11.531 1 95.62 137 TYR B C 1
ATOM 3618 O O . TYR B 1 137 ? -14.75 13.883 12.727 1 95.62 137 TYR B O 1
ATOM 3626 N N . ALA B 1 138 ? -13.406 13.664 10.992 1 96.5 138 ALA B N 1
ATOM 3627 C CA . ALA B 1 138 ? -12.367 12.961 11.742 1 96.5 138 ALA B CA 1
ATOM 3628 C C . ALA B 1 138 ? -11.867 13.812 12.914 1 96.5 138 ALA B C 1
ATOM 3630 O O . ALA B 1 138 ? -11.727 13.312 14.031 1 96.5 138 ALA B O 1
ATOM 3631 N N . MET B 1 139 ? -11.625 15.07 12.703 1 97.62 139 MET B N 1
ATOM 3632 C CA . MET B 1 139 ? -11.086 15.953 13.734 1 97.62 139 MET B CA 1
ATOM 3633 C C . MET B 1 139 ? -12.133 16.219 14.812 1 97.62 139 MET B C 1
ATOM 3635 O O . MET B 1 139 ? -11.797 16.297 16 1 97.62 139 MET B O 1
ATOM 3639 N N . GLU B 1 140 ? -13.344 16.391 14.383 1 97 140 GLU B N 1
ATOM 3640 C CA . GLU B 1 140 ? -14.414 16.578 15.352 1 97 140 GLU B CA 1
ATOM 3641 C C . GLU B 1 140 ? -14.516 15.375 16.297 1 97 140 GLU B C 1
ATOM 3643 O O . GLU B 1 140 ? -14.656 15.547 17.5 1 97 140 GLU B O 1
ATOM 3648 N N . GLN B 1 141 ? -14.352 14.219 15.742 1 96.19 141 GLN B N 1
ATOM 3649 C CA . GLN B 1 141 ? -14.523 12.992 16.516 1 96.19 141 GLN B CA 1
ATOM 3650 C C . GLN B 1 141 ? -13.289 12.688 17.359 1 96.19 141 GLN B C 1
ATOM 3652 O O . GLN B 1 141 ? -13.406 12.172 18.469 1 96.19 141 GLN B O 1
ATOM 3657 N N . ALA B 1 142 ? -12.141 13.039 16.875 1 97.12 142 ALA B N 1
ATOM 3658 C CA . ALA B 1 142 ? -10.906 12.555 17.484 1 97.12 142 ALA B CA 1
ATOM 3659 C C . ALA B 1 142 ? -10.336 13.586 18.469 1 97.12 142 ALA B C 1
ATOM 3661 O O . ALA B 1 142 ? -9.648 13.227 19.422 1 97.12 142 ALA B O 1
ATOM 3662 N N . PHE B 1 143 ? -10.594 14.852 18.219 1 98.25 143 PHE B N 1
ATOM 3663 C CA . PHE B 1 143 ? -9.883 15.883 18.969 1 98.25 143 PHE B CA 1
ATOM 3664 C C . PHE B 1 143 ? -10.867 16.844 19.625 1 98.25 143 PHE B C 1
ATOM 3666 O O . PHE B 1 143 ? -10.961 16.891 20.859 1 98.25 143 PHE B O 1
ATOM 3673 N N . TYR B 1 144 ? -11.766 17.516 18.891 1 98.44 144 TYR B N 1
ATOM 3674 C CA . TYR B 1 144 ? -12.539 18.641 19.391 1 98.44 144 TYR B CA 1
ATOM 3675 C C . TYR B 1 144 ? -13.625 18.172 20.359 1 98.44 144 TYR B C 1
ATOM 3677 O O . TYR B 1 144 ? -13.75 18.688 21.469 1 98.44 144 TYR B O 1
ATOM 3685 N N . ASN B 1 145 ? -14.406 17.172 19.922 1 98.25 145 ASN B N 1
ATOM 3686 C CA . ASN B 1 145 ? -15.539 16.719 20.734 1 98.25 145 ASN B CA 1
ATOM 3687 C C . ASN B 1 145 ? -15.078 16.078 22.031 1 98.25 145 ASN B C 1
ATOM 3689 O O . ASN B 1 145 ? -15.594 16.391 23.109 1 98.25 145 ASN B O 1
ATOM 3693 N N . PRO B 1 146 ? -14.125 15.258 21.984 1 98.5 146 PRO B N 1
ATOM 3694 C CA . PRO B 1 146 ? -13.727 14.562 23.219 1 98.5 146 PRO B CA 1
ATOM 3695 C C . PRO B 1 146 ? -13.18 15.516 24.281 1 98.5 146 PRO B C 1
ATOM 3697 O O . PRO B 1 146 ? -13.125 15.164 25.469 1 98.5 146 PRO B O 1
ATOM 3700 N N . LEU B 1 147 ? -12.758 16.703 23.953 1 98.56 147 LEU B N 1
ATOM 3701 C CA . LEU B 1 147 ? -12.188 17.672 24.891 1 98.56 147 LEU B CA 1
ATOM 3702 C C . LEU B 1 147 ? -13.281 18.312 25.734 1 98.56 147 LEU B C 1
ATOM 3704 O O . LEU B 1 147 ? -13 18.938 26.766 1 98.56 147 LEU B O 1
ATOM 3708 N N . GLY B 1 148 ? -14.555 18.266 25.266 1 97.88 148 GLY B N 1
ATOM 3709 C CA . GLY B 1 148 ? -15.664 18.844 26.016 1 97.88 148 GLY B CA 1
ATOM 3710 C C . GLY B 1 148 ? -15.531 20.344 26.219 1 97.88 148 GLY B C 1
ATOM 3711 O O . GLY B 1 148 ? -15.32 21.094 25.25 1 97.88 148 GLY B O 1
ATOM 3712 N N . GLU B 1 149 ? -15.57 20.828 27.438 1 97.94 149 GLU B N 1
ATOM 3713 C CA . GLU B 1 149 ? -15.555 22.25 27.766 1 97.94 149 GLU B CA 1
ATOM 3714 C C . GLU B 1 149 ? -14.164 22.844 27.578 1 97.94 149 GLU B C 1
ATOM 3716 O O . GLU B 1 149 ? -14.016 24.062 27.5 1 97.94 149 GLU B O 1
ATOM 3721 N N . LEU B 1 150 ? -13.18 22 27.5 1 98.62 150 LEU B N 1
ATOM 3722 C CA . LEU B 1 150 ? -11.797 22.453 27.359 1 98.62 150 LEU B CA 1
ATOM 3723 C C . LEU B 1 150 ? -11.445 22.688 25.891 1 98.62 150 LEU B C 1
ATOM 3725 O O . LEU B 1 150 ? -10.336 23.141 25.578 1 98.62 150 LEU B O 1
ATOM 3729 N N . THR B 1 151 ? -12.344 22.438 25.016 1 98.75 151 THR B N 1
ATOM 3730 C CA . THR B 1 151 ? -12.07 22.328 23.594 1 98.75 151 THR B CA 1
ATOM 3731 C C . THR B 1 151 ? -11.766 23.688 22.984 1 98.75 151 THR B C 1
ATOM 3733 O O . THR B 1 151 ? -11.914 24.719 23.656 1 98.75 151 THR B O 1
ATOM 3736 N N . VAL B 1 152 ? -11.219 23.672 21.781 1 98.81 152 VAL B N 1
ATOM 3737 C CA . VAL B 1 152 ? -11.008 24.859 20.969 1 98.81 152 VAL B CA 1
ATOM 3738 C C . VAL B 1 152 ? -12.359 25.469 20.594 1 98.81 152 VAL B C 1
ATOM 3740 O O . VAL B 1 152 ? -13.227 24.781 20.062 1 98.81 152 VAL B O 1
ATOM 3743 N N . PRO B 1 153 ? -12.57 26.75 20.828 1 98.56 153 PRO B N 1
ATOM 3744 C CA . PRO B 1 153 ? -13.836 27.359 20.422 1 98.56 153 PRO B CA 1
ATOM 3745 C C . PRO B 1 153 ? -14.133 27.188 18.938 1 98.56 153 PRO B C 1
ATOM 3747 O O . PRO B 1 153 ? -13.211 27.203 18.109 1 98.56 153 PRO B O 1
ATOM 3750 N N . LYS B 1 154 ? -15.375 27.078 18.562 1 98 154 LYS B N 1
ATOM 3751 C CA . LYS B 1 154 ? -15.789 26.766 17.203 1 98 154 LYS B CA 1
ATOM 3752 C C . LYS B 1 154 ? -15.266 27.797 16.219 1 98 154 LYS B C 1
ATOM 3754 O O . LYS B 1 154 ? -14.852 27.453 15.109 1 98 154 LYS B O 1
ATOM 3759 N N . GLU B 1 155 ? -15.281 29.031 16.578 1 98 155 GLU B N 1
ATOM 3760 C CA . GLU B 1 155 ? -14.859 30.109 15.695 1 98 155 GLU B CA 1
ATOM 3761 C C . GLU B 1 155 ? -13.359 30.062 15.438 1 98 155 GLU B C 1
ATOM 3763 O O . GLU B 1 155 ? -12.859 30.734 14.531 1 98 155 GLU B O 1
ATOM 3768 N N . GLN B 1 156 ? -12.594 29.266 16.234 1 98.75 156 GLN B N 1
ATOM 3769 C CA . GLN B 1 156 ? -11.141 29.141 16.109 1 98.75 156 GLN B CA 1
ATOM 3770 C C . GLN B 1 156 ? -10.758 27.828 15.414 1 98.75 156 GLN B C 1
ATOM 3772 O O . GLN B 1 156 ? -9.586 27.484 15.352 1 98.75 156 GLN B O 1
ATOM 3777 N N . ARG B 1 157 ? -11.75 27.094 14.992 1 98.75 157 ARG B N 1
ATOM 3778 C CA . ARG B 1 157 ? -11.531 25.859 14.25 1 98.75 157 ARG B CA 1
ATOM 3779 C C . ARG B 1 157 ? -11.625 26.109 12.742 1 98.75 157 ARG B C 1
ATOM 3781 O O . ARG B 1 157 ? -12.711 26.359 12.219 1 98.75 157 ARG B O 1
ATOM 3788 N N . ASN B 1 158 ? -10.516 26.031 12.047 1 98.81 158 ASN B N 1
ATOM 3789 C CA . ASN B 1 158 ? -10.508 26.266 10.609 1 98.81 158 ASN B CA 1
ATOM 3790 C C . ASN B 1 158 ? -10.312 24.969 9.828 1 98.81 158 ASN B C 1
ATOM 3792 O O . ASN B 1 158 ? -9.398 24.203 10.117 1 98.81 158 ASN B O 1
ATOM 3796 N N . PHE B 1 159 ? -11.172 24.781 8.867 1 98.56 159 PHE B N 1
ATOM 3797 C CA . PHE B 1 159 ? -11.078 23.625 7.965 1 98.56 159 PHE B CA 1
ATOM 3798 C C . PHE B 1 159 ? -10.805 24.094 6.535 1 98.56 159 PHE B C 1
ATOM 3800 O O . PHE B 1 159 ? -11.18 25.203 6.148 1 98.56 159 PHE B O 1
ATOM 3807 N N . ALA B 1 160 ? -10.18 23.25 5.754 1 98.56 160 ALA B N 1
ATOM 3808 C CA . ALA B 1 160 ? -9.664 23.625 4.438 1 98.56 160 ALA B CA 1
ATOM 3809 C C . ALA B 1 160 ? -10.766 23.578 3.383 1 98.56 160 ALA B C 1
ATOM 3811 O O . ALA B 1 160 ? -10.602 22.938 2.338 1 98.56 160 ALA B O 1
ATOM 3812 N N . THR B 1 161 ? -11.805 24.328 3.615 1 98.5 161 THR B N 1
ATOM 3813 C CA . THR B 1 161 ? -12.898 24.438 2.648 1 98.5 161 THR B CA 1
ATOM 3814 C C . THR B 1 161 ? -12.578 25.5 1.595 1 98.5 161 THR B C 1
ATOM 3816 O O . THR B 1 161 ? -11.656 26.297 1.766 1 98.5 161 THR B O 1
ATOM 3819 N N . LYS B 1 162 ? -13.344 25.438 0.578 1 98.19 162 LYS B N 1
ATOM 3820 C CA . LYS B 1 162 ? -13.141 26.312 -0.575 1 98.19 162 LYS B CA 1
ATOM 3821 C C . LYS B 1 162 ? -13.055 27.781 -0.149 1 98.19 162 LYS B C 1
ATOM 3823 O O . LYS B 1 162 ? -12.219 28.531 -0.646 1 98.19 162 LYS B O 1
ATOM 3828 N N . ASN B 1 163 ? -13.883 28.203 0.711 1 98.44 163 ASN B N 1
ATOM 3829 C CA . ASN B 1 163 ? -13.969 29.609 1.064 1 98.44 163 ASN B CA 1
ATOM 3830 C C . ASN B 1 163 ? -13.062 29.953 2.24 1 98.44 163 ASN B C 1
ATOM 3832 O O . ASN B 1 163 ? -12.609 31.094 2.367 1 98.44 163 ASN B O 1
ATOM 3836 N N . ASN B 1 164 ? -12.758 29.031 3.076 1 98.75 164 ASN B N 1
ATOM 3837 C CA . ASN B 1 164 ? -11.992 29.312 4.285 1 98.75 164 ASN B CA 1
ATOM 3838 C C . ASN B 1 164 ? -10.492 29.188 4.035 1 98.75 164 ASN B C 1
ATOM 3840 O O . ASN B 1 164 ? -9.703 29.969 4.555 1 98.75 164 ASN B O 1
ATOM 3844 N N . LEU B 1 165 ? -10.078 28.234 3.244 1 98.81 165 LEU B N 1
ATOM 3845 C CA . LEU B 1 165 ? -8.664 27.953 3.018 1 98.81 165 LEU B CA 1
ATOM 3846 C C . LEU B 1 165 ? -7.93 29.203 2.537 1 98.81 165 LEU B C 1
ATOM 3848 O O . LEU B 1 165 ? -6.844 29.5 3.031 1 98.81 165 LEU B O 1
ATOM 3852 N N . PRO B 1 166 ? -8.539 29.984 1.614 1 98.69 166 PRO B N 1
ATOM 3853 C CA . PRO B 1 166 ? -7.836 31.172 1.124 1 98.69 166 PRO B CA 1
ATOM 3854 C C . PRO B 1 166 ? -7.629 32.219 2.209 1 98.69 166 PRO B C 1
ATOM 3856 O O . PRO B 1 166 ? -6.859 33.156 2.02 1 98.69 166 PRO B O 1
ATOM 3859 N N . THR B 1 167 ? -8.266 32.094 3.348 1 98.88 167 THR B N 1
ATOM 3860 C CA . THR B 1 167 ? -8.156 33.094 4.414 1 98.88 167 THR B CA 1
ATOM 3861 C C . THR B 1 167 ? -7.055 32.688 5.398 1 98.88 167 THR B C 1
ATOM 3863 O O . THR B 1 167 ? -6.68 33.5 6.262 1 98.88 167 THR B O 1
ATOM 3866 N N . TYR B 1 168 ? -6.492 31.469 5.285 1 98.88 168 TYR B N 1
ATOM 3867 C CA . TYR B 1 168 ? -5.516 30.938 6.234 1 98.88 168 TYR B CA 1
ATOM 3868 C C . TYR B 1 168 ? -4.312 31.875 6.352 1 98.88 168 TYR B C 1
ATOM 3870 O O . TYR B 1 168 ? -3.883 32.188 7.461 1 98.88 168 TYR B O 1
ATOM 3878 N N . PRO B 1 169 ? -3.758 32.344 5.176 1 98.75 169 PRO B N 1
ATOM 3879 C CA . PRO B 1 169 ? -2.566 33.188 5.27 1 98.75 169 PRO B CA 1
ATOM 3880 C C . PRO B 1 169 ? -2.801 34.438 6.109 1 98.75 169 PRO B C 1
ATOM 3882 O O . PRO B 1 169 ? -1.994 34.75 6.984 1 98.75 169 PRO B O 1
ATOM 3885 N N . ASP B 1 170 ? -3.891 35.062 5.902 1 98.69 170 ASP B N 1
ATOM 3886 C CA . ASP B 1 170 ? -4.184 36.312 6.621 1 98.69 170 ASP B CA 1
ATOM 3887 C C . ASP B 1 170 ? -4.465 36.031 8.094 1 98.69 170 ASP B C 1
ATOM 3889 O O . ASP B 1 170 ? -4.035 36.781 8.969 1 98.69 170 ASP B O 1
ATOM 3893 N N . LYS B 1 171 ? -5.223 34.969 8.352 1 98.81 171 LYS B N 1
ATOM 3894 C CA . LYS B 1 171 ? -5.531 34.625 9.734 1 98.81 171 LYS B CA 1
ATOM 3895 C C . LYS B 1 171 ? -4.258 34.312 10.523 1 98.81 171 LYS B C 1
ATOM 3897 O O . LYS B 1 171 ? -4.078 34.812 11.641 1 98.81 171 LYS B O 1
ATOM 3902 N N . ILE B 1 172 ? -3.371 33.531 9.938 1 98.75 172 ILE B N 1
ATOM 3903 C CA . ILE B 1 172 ? -2.137 33.156 10.602 1 98.75 172 ILE B CA 1
ATOM 3904 C C . ILE B 1 172 ? -1.225 34.344 10.773 1 98.75 172 ILE B C 1
ATOM 3906 O O . ILE B 1 172 ? -0.627 34.562 11.836 1 98.75 172 ILE B O 1
ATOM 3910 N N . ALA B 1 173 ? -1.167 35.219 9.766 1 98.5 173 ALA B N 1
ATOM 3911 C CA . ALA B 1 173 ? -0.363 36.438 9.859 1 98.5 173 ALA B CA 1
ATOM 3912 C C . ALA B 1 173 ? -0.851 37.312 10.992 1 98.5 173 ALA B C 1
ATOM 3914 O O . ALA B 1 173 ? -0.045 37.906 11.734 1 98.5 173 ALA B O 1
ATOM 3915 N N . ALA B 1 174 ? -2.133 37.469 11.078 1 98.69 174 ALA B N 1
ATOM 3916 C CA . ALA B 1 174 ? -2.715 38.281 12.133 1 98.69 174 ALA B CA 1
ATOM 3917 C C . ALA B 1 174 ? -2.377 37.719 13.516 1 98.69 174 ALA B C 1
ATOM 3919 O O . ALA B 1 174 ? -2.039 38.5 14.43 1 98.69 174 ALA B O 1
ATOM 3920 N N . LEU B 1 175 ? -2.467 36.438 13.672 1 98.62 175 LEU B N 1
ATOM 3921 C CA . LEU B 1 175 ? -2.135 35.781 14.938 1 98.62 175 LEU B CA 1
ATOM 3922 C C . LEU B 1 175 ? -0.667 36 15.289 1 98.62 175 LEU B C 1
ATOM 3924 O O . LEU B 1 175 ? -0.339 36.344 16.422 1 98.62 175 LEU B O 1
ATOM 3928 N N . LYS B 1 176 ? 0.131 35.812 14.328 1 98.06 176 LYS B N 1
ATOM 3929 C CA . LYS B 1 176 ? 1.563 36 14.555 1 98.06 176 LYS B CA 1
ATOM 3930 C C . LYS B 1 176 ? 1.896 37.438 14.922 1 98.06 176 LYS B C 1
ATOM 3932 O O . LYS B 1 176 ? 2.754 37.688 15.766 1 98.06 176 LYS B O 1
ATOM 3937 N N . LYS B 1 177 ? 1.289 38.344 14.273 1 97.94 177 LYS B N 1
ATOM 3938 C CA . LYS B 1 177 ? 1.474 39.75 14.586 1 97.94 177 LYS B CA 1
ATOM 3939 C C . LYS B 1 177 ? 1.11 40.031 16.047 1 97.94 177 LYS B C 1
ATOM 3941 O O . LYS B 1 177 ? 1.727 40.906 16.688 1 97.94 177 LYS B O 1
ATOM 3946 N N . ASP B 1 178 ? 0.193 39.312 16.5 1 97.44 178 ASP B N 1
ATOM 3947 C CA . ASP B 1 178 ? -0.266 39.469 17.875 1 97.44 178 ASP B CA 1
ATOM 3948 C C . ASP B 1 178 ? 0.583 38.656 18.844 1 97.44 178 ASP B C 1
ATOM 3950 O O . ASP B 1 178 ? 0.236 38.531 20.016 1 97.44 178 ASP B O 1
ATOM 3954 N N . GLY B 1 179 ? 1.644 38.062 18.375 1 97.44 179 GLY B N 1
ATOM 3955 C CA . GLY B 1 179 ? 2.602 37.406 19.25 1 97.44 179 GLY B CA 1
ATOM 3956 C C . GLY B 1 179 ? 2.375 35.906 19.344 1 97.44 179 GLY B C 1
ATOM 3957 O O . GLY B 1 179 ? 3.021 35.219 20.156 1 97.44 179 GLY B O 1
ATOM 3958 N N . ALA B 1 180 ? 1.516 35.375 18.562 1 98.44 180 ALA B N 1
ATOM 3959 C CA . ALA B 1 180 ? 1.244 33.938 18.609 1 98.44 180 ALA B CA 1
ATOM 3960 C C . ALA B 1 180 ? 2.406 33.125 18.016 1 98.44 180 ALA B C 1
ATOM 3962 O O . ALA B 1 180 ? 3.098 33.594 17.109 1 98.44 180 ALA B O 1
ATOM 3963 N N . ARG B 1 181 ? 2.65 31.953 18.578 1 98.12 181 ARG B N 1
ATOM 3964 C CA . ARG B 1 181 ? 3.504 30.969 17.922 1 98.12 181 ARG B CA 1
ATOM 3965 C C . ARG B 1 181 ? 2.709 30.125 16.938 1 98.12 181 ARG B C 1
ATOM 3967 O O . ARG B 1 181 ? 1.521 29.859 17.141 1 98.12 181 ARG B O 1
ATOM 3974 N N . LEU B 1 182 ? 3.373 29.766 15.836 1 98.75 182 LEU B N 1
ATOM 3975 C CA . LEU B 1 182 ? 2.812 28.828 14.883 1 98.75 182 LEU B CA 1
ATOM 3976 C C . LEU B 1 182 ? 3.512 27.469 14.977 1 98.75 182 LEU B C 1
ATOM 3978 O O . LEU B 1 182 ? 4.73 27.391 14.805 1 98.75 182 LEU B O 1
ATOM 3982 N N . VAL B 1 183 ? 2.746 26.438 15.297 1 98.88 183 VAL B N 1
ATOM 3983 C CA . VAL B 1 183 ? 3.264 25.078 15.367 1 98.88 183 VAL B CA 1
ATOM 3984 C C . VAL B 1 183 ? 2.527 24.203 14.367 1 98.88 183 VAL B C 1
ATOM 3986 O O . VAL B 1 183 ? 1.295 24.203 14.312 1 98.88 183 VAL B O 1
ATOM 3989 N N . THR B 1 184 ? 3.289 23.5 13.531 1 98.81 184 THR B N 1
ATOM 3990 C CA . THR B 1 184 ? 2.717 22.562 12.57 1 98.81 184 THR B CA 1
ATOM 3991 C C . THR B 1 184 ? 2.896 21.125 13.039 1 98.81 184 THR B C 1
ATOM 3993 O O . THR B 1 184 ? 4.016 20.703 13.336 1 98.81 184 THR B O 1
ATOM 3996 N N . VAL B 1 185 ? 1.787 20.469 13.18 1 98.81 185 VAL B N 1
ATOM 3997 C CA . VAL B 1 185 ? 1.793 19.016 13.375 1 98.81 185 VAL B CA 1
ATOM 3998 C C . VAL B 1 185 ? 1.633 18.312 12.031 1 98.81 185 VAL B C 1
ATOM 4000 O O . VAL B 1 185 ? 0.81 18.719 11.203 1 98.81 185 VAL B O 1
ATOM 4003 N N . TYR B 1 186 ? 2.467 17.281 11.797 1 98.44 186 TYR B N 1
ATOM 4004 C CA . TYR B 1 186 ? 2.465 16.734 10.438 1 98.44 186 TYR B CA 1
ATOM 4005 C C . TYR B 1 186 ? 2.691 15.227 10.453 1 98.44 186 TYR B C 1
ATOM 4007 O O . TYR B 1 186 ? 3.168 14.672 11.445 1 98.44 186 TYR B O 1
ATOM 4015 N N . GLY B 1 187 ? 2.213 14.602 9.477 1 97.69 187 GLY B N 1
ATOM 4016 C CA . GLY B 1 187 ? 2.65 13.289 9.031 1 97.69 187 GLY B CA 1
ATOM 4017 C C . GLY B 1 187 ? 3.348 13.32 7.688 1 97.69 187 GLY B C 1
ATOM 4018 O O . GLY B 1 187 ? 3.162 14.258 6.906 1 97.69 187 GLY B O 1
ATOM 4019 N N . ILE B 1 188 ? 4.156 12.328 7.473 1 97.75 188 ILE B N 1
ATOM 4020 C CA . ILE B 1 188 ? 4.867 12.211 6.203 1 97.75 188 ILE B CA 1
ATOM 4021 C C . ILE B 1 188 ? 4.164 11.188 5.312 1 97.75 188 ILE B C 1
ATOM 4023 O O . ILE B 1 188 ? 3.904 10.062 5.738 1 97.75 188 ILE B O 1
ATOM 4027 N N . GLY B 1 189 ? 3.822 11.586 4.082 1 96.81 189 GLY B N 1
ATOM 4028 C CA . GLY B 1 189 ? 3.184 10.672 3.148 1 96.81 189 GLY B CA 1
ATOM 4029 C C . GLY B 1 189 ? 4.172 9.773 2.428 1 96.81 189 GLY B C 1
ATOM 4030 O O . GLY B 1 189 ? 5.379 10 2.48 1 96.81 189 GLY B O 1
ATOM 4031 N N . ARG B 1 190 ? 3.625 8.836 1.684 1 95.88 190 ARG B N 1
ATOM 4032 C CA . ARG B 1 190 ? 4.402 7.91 0.862 1 95.88 190 ARG B CA 1
ATOM 4033 C C . ARG B 1 190 ? 5.254 8.664 -0.151 1 95.88 190 ARG B C 1
ATOM 4035 O O . ARG B 1 190 ? 6.402 8.289 -0.403 1 95.88 190 ARG B O 1
ATOM 4042 N N . MET B 1 191 ? 4.766 9.75 -0.67 1 95.81 191 MET B N 1
ATOM 4043 C CA . MET B 1 191 ? 5.453 10.555 -1.68 1 95.81 191 MET B CA 1
ATOM 4044 C C . MET B 1 191 ? 6.184 11.727 -1.037 1 95.81 191 MET B C 1
ATOM 4046 O O . MET B 1 191 ? 6.469 12.727 -1.701 1 95.81 191 MET B O 1
ATOM 4050 N N . CYS B 1 192 ? 6.375 11.695 0.299 1 97.5 192 CYS B N 1
ATOM 4051 C CA . CYS B 1 192 ? 7.121 12.695 1.048 1 97.5 192 CYS B CA 1
ATOM 4052 C C . CYS B 1 192 ? 6.348 14.008 1.121 1 97.5 192 CYS B C 1
ATOM 4054 O O . CYS B 1 192 ? 6.938 15.07 1.34 1 97.5 192 CYS B O 1
ATOM 4056 N N . HIS B 1 193 ? 5.078 13.922 0.816 1 97.44 193 HIS B N 1
ATOM 4057 C CA . HIS B 1 193 ? 4.289 15.148 0.928 1 97.44 193 HIS B CA 1
ATOM 4058 C C . HIS B 1 193 ? 3.963 15.461 2.385 1 97.44 193 HIS B C 1
ATOM 4060 O O . HIS B 1 193 ? 3.902 14.555 3.219 1 97.44 193 HIS B O 1
ATOM 4066 N N . ILE B 1 194 ? 3.822 16.625 2.701 1 97.25 194 ILE B N 1
ATOM 4067 C CA . ILE B 1 194 ? 3.141 17.156 3.875 1 97.25 194 ILE B CA 1
ATOM 4068 C C . ILE B 1 194 ? 1.761 17.688 3.48 1 97.25 194 ILE B C 1
ATOM 4070 O O . ILE B 1 194 ? 1.614 18.359 2.461 1 97.25 194 ILE B O 1
ATOM 4074 N N . ALA B 1 195 ? 0.796 17.328 4.223 1 97.19 195 ALA B N 1
ATOM 4075 C CA . ALA B 1 195 ? -0.563 17.531 3.723 1 97.19 195 ALA B CA 1
ATOM 4076 C C . ALA B 1 195 ? -0.738 16.891 2.346 1 97.19 195 ALA B C 1
ATOM 4078 O O . ALA B 1 195 ? -0.447 15.711 2.156 1 97.19 195 ALA B O 1
ATOM 4079 N N . PHE B 1 196 ? -1.279 17.594 1.366 1 97.69 196 PHE B N 1
ATOM 4080 C CA . PHE B 1 196 ? -1.396 17.078 0.004 1 97.69 196 PHE B CA 1
ATOM 4081 C C . PHE B 1 196 ? -0.588 17.938 -0.962 1 97.69 196 PHE B C 1
ATOM 4083 O O . PHE B 1 196 ? -0.886 17.984 -2.158 1 97.69 196 PHE B O 1
ATOM 4090 N N . TRP B 1 197 ? 0.347 18.703 -0.347 1 95.81 197 TRP B N 1
ATOM 4091 C CA . TRP B 1 197 ? 1.245 19.406 -1.266 1 95.81 197 TRP B CA 1
ATOM 4092 C C . TRP B 1 197 ? 2.262 18.438 -1.864 1 95.81 197 TRP B C 1
ATOM 4094 O O . TRP B 1 197 ? 3.352 18.25 -1.316 1 95.81 197 TRP B O 1
ATOM 4104 N N . GLU B 1 198 ? 2.01 17.922 -3.008 1 96.19 198 GLU B N 1
ATOM 4105 C CA . GLU B 1 198 ? 2.664 16.766 -3.631 1 96.19 198 GLU B CA 1
ATOM 4106 C C . GLU B 1 198 ? 3.982 17.172 -4.285 1 96.19 198 GLU B C 1
ATOM 4108 O O . GLU B 1 198 ? 4.098 18.266 -4.836 1 96.19 198 GLU B O 1
ATOM 4113 N N . PRO B 1 199 ? 4.902 16.25 -4.32 1 95.62 199 PRO B N 1
ATOM 4114 C CA . PRO B 1 199 ? 6.234 16.547 -4.84 1 95.62 199 PRO B CA 1
ATOM 4115 C C . PRO B 1 199 ? 6.223 16.906 -6.324 1 95.62 199 PRO B C 1
ATOM 4117 O O . PRO B 1 199 ? 7.051 17.703 -6.777 1 95.62 199 PRO B O 1
ATOM 4120 N N . MET B 1 200 ? 5.309 16.359 -7.082 1 95.06 200 MET B N 1
ATOM 4121 C CA . MET B 1 200 ? 5.32 16.625 -8.516 1 95.06 200 MET B CA 1
ATOM 4122 C C . MET B 1 200 ? 5.012 18.094 -8.805 1 95.06 200 MET B C 1
ATOM 4124 O O . MET B 1 200 ? 5.363 18.609 -9.867 1 95.06 200 MET B O 1
ATOM 4128 N N . MET B 1 201 ? 4.41 18.797 -7.871 1 95.56 201 MET B N 1
ATOM 4129 C CA . MET B 1 201 ? 4.055 20.203 -8.047 1 95.56 201 MET B CA 1
ATOM 4130 C C . MET B 1 201 ? 5.301 21.078 -8.086 1 95.56 201 MET B C 1
ATOM 4132 O O . MET B 1 201 ? 5.242 22.219 -8.523 1 95.56 201 MET B O 1
ATOM 4136 N N . GLY B 1 202 ? 6.414 20.516 -7.52 1 96.75 202 GLY B N 1
ATOM 4137 C CA . GLY B 1 202 ? 7.664 21.266 -7.559 1 96.75 202 GLY B CA 1
ATOM 4138 C C . GLY B 1 202 ? 8.055 21.703 -8.961 1 96.75 202 GLY B C 1
ATOM 4139 O O . GLY B 1 202 ? 8.648 22.766 -9.141 1 96.75 202 GLY B O 1
ATOM 4140 N N . ALA B 1 203 ? 7.66 20.922 -9.945 1 96.25 203 ALA B N 1
ATOM 4141 C CA . ALA B 1 203 ? 8.031 21.188 -11.336 1 96.25 203 ALA B CA 1
ATOM 4142 C C . ALA B 1 203 ? 7.223 22.344 -11.914 1 96.25 203 ALA B C 1
ATOM 4144 O O . ALA B 1 203 ? 7.555 22.875 -12.984 1 96.25 203 ALA B O 1
ATOM 4145 N N . GLU B 1 204 ? 6.148 22.766 -11.234 1 96.38 204 GLU B N 1
ATOM 4146 C CA . GLU B 1 204 ? 5.309 23.859 -11.703 1 96.38 204 GLU B CA 1
ATOM 4147 C C . GLU B 1 204 ? 5.977 25.219 -11.453 1 96.38 204 GLU B C 1
ATOM 4149 O O . GLU B 1 204 ? 5.527 26.234 -11.977 1 96.38 204 GLU B O 1
ATOM 4154 N N . PHE B 1 205 ? 7.016 25.203 -10.688 1 97 205 PHE B N 1
ATOM 4155 C CA . PHE B 1 205 ? 7.664 26.453 -10.289 1 97 205 PHE B CA 1
ATOM 4156 C C . PHE B 1 205 ? 9.07 26.547 -10.867 1 97 205 PHE B C 1
ATOM 4158 O O . PHE B 1 205 ? 9.75 25.516 -11.016 1 97 205 PHE B O 1
ATOM 4165 N N . ASP B 1 206 ? 9.508 27.688 -11.086 1 95.62 206 ASP B N 1
ATOM 4166 C CA . ASP B 1 206 ? 10.82 27.906 -11.688 1 95.62 206 ASP B CA 1
ATOM 4167 C C . ASP B 1 206 ? 11.922 27.844 -10.633 1 95.62 206 ASP B C 1
ATOM 4169 O O . ASP B 1 206 ? 13.047 27.438 -10.922 1 95.62 206 ASP B O 1
ATOM 4173 N N . THR B 1 207 ? 11.531 28.312 -9.477 1 94.69 207 THR B N 1
ATOM 4174 C CA . THR B 1 207 ? 12.531 28.375 -8.422 1 94.69 207 THR B CA 1
ATOM 4175 C C . THR B 1 207 ? 11.961 27.859 -7.098 1 94.69 207 THR B C 1
ATOM 4177 O O . THR B 1 207 ? 10.742 27.812 -6.922 1 94.69 207 THR B O 1
ATOM 4180 N N . ASP B 1 208 ? 12.883 27.5 -6.191 1 93.19 208 ASP B N 1
ATOM 4181 C CA . ASP B 1 208 ? 12.492 27.094 -4.844 1 93.19 208 ASP B CA 1
ATOM 4182 C C . ASP B 1 208 ? 11.797 28.25 -4.113 1 93.19 208 ASP B C 1
ATOM 4184 O O . ASP B 1 208 ? 10.852 28.031 -3.355 1 93.19 208 ASP B O 1
ATOM 4188 N N . GLU B 1 209 ? 12.258 29.438 -4.371 1 95.5 209 GLU B N 1
ATOM 4189 C CA . GLU B 1 209 ? 11.703 30.609 -3.707 1 95.5 209 GLU B CA 1
ATOM 4190 C C . GLU B 1 209 ? 10.234 30.797 -4.07 1 95.5 209 GLU B C 1
ATOM 4192 O O . GLU B 1 209 ? 9.414 31.109 -3.205 1 95.5 209 GLU B O 1
ATOM 4197 N N . GLU B 1 210 ? 9.961 30.594 -5.32 1 97.19 210 GLU B N 1
ATOM 4198 C CA . GLU B 1 210 ? 8.57 30.703 -5.758 1 97.19 210 GLU B CA 1
ATOM 4199 C C . GLU B 1 210 ? 7.711 29.609 -5.152 1 97.19 210 GLU B C 1
ATOM 4201 O O . GLU B 1 210 ? 6.59 29.859 -4.711 1 97.19 210 GLU B O 1
ATOM 4206 N N . TRP B 1 211 ? 8.25 28.422 -5.148 1 97.62 211 TRP B N 1
ATOM 4207 C CA . TRP B 1 211 ? 7.566 27.266 -4.566 1 97.62 211 TRP B CA 1
ATOM 4208 C C . TRP B 1 211 ? 7.281 27.5 -3.084 1 97.62 211 TRP B C 1
ATOM 4210 O O . TRP B 1 211 ? 6.16 27.281 -2.621 1 97.62 211 TRP B O 1
ATOM 4220 N N . LYS B 1 212 ? 8.172 28.094 -2.383 1 97.38 212 LYS B N 1
ATOM 4221 C CA . LYS B 1 212 ? 8.102 28.281 -0.938 1 97.38 212 LYS B CA 1
ATOM 4222 C C . LYS B 1 212 ? 7.023 29.312 -0.569 1 97.38 212 LYS B C 1
ATOM 4224 O O . LYS B 1 212 ? 6.582 29.359 0.58 1 97.38 212 LYS B O 1
ATOM 4229 N N . LYS B 1 213 ? 6.586 30.094 -1.53 1 97.25 213 LYS B N 1
ATOM 4230 C CA . LYS B 1 213 ? 5.645 31.172 -1.243 1 97.25 213 LYS B CA 1
ATOM 4231 C C . LYS B 1 213 ? 4.203 30.688 -1.38 1 97.25 213 LYS B C 1
ATOM 4233 O O . LYS B 1 213 ? 3.271 31.375 -0.957 1 97.25 213 LYS B O 1
ATOM 4238 N N . GLN B 1 214 ? 4.02 29.484 -1.923 1 97.94 214 GLN B N 1
ATOM 4239 C CA . GLN B 1 214 ? 2.672 29 -2.195 1 97.94 214 GLN B CA 1
ATOM 4240 C C . GLN B 1 214 ? 1.95 28.625 -0.902 1 97.94 214 GLN B C 1
ATOM 4242 O O . GLN B 1 214 ? 2.326 27.672 -0.229 1 97.94 214 GLN B O 1
ATOM 4247 N N . PRO B 1 215 ? 0.877 29.328 -0.563 1 98.31 215 PRO B N 1
ATOM 4248 C CA . PRO B 1 215 ? 0.28 29.109 0.756 1 98.31 215 PRO B CA 1
ATOM 4249 C C . PRO B 1 215 ? -0.736 27.969 0.765 1 98.31 215 PRO B C 1
ATOM 4251 O O . PRO B 1 215 ? -0.953 27.328 1.803 1 98.31 215 PRO B O 1
ATOM 4254 N N . TYR B 1 216 ? -1.435 27.766 -0.396 1 98.44 216 TYR B N 1
ATOM 4255 C CA . TYR B 1 216 ? -2.469 26.734 -0.466 1 98.44 216 TYR B CA 1
ATOM 4256 C C . TYR B 1 216 ? -2.816 26.406 -1.913 1 98.44 216 TYR B C 1
ATOM 4258 O O . TYR B 1 216 ? -2.363 27.094 -2.836 1 98.44 216 TYR B O 1
ATOM 4266 N N . ARG B 1 217 ? -3.512 25.422 -2.096 1 98.19 217 ARG B N 1
ATOM 4267 C CA . ARG B 1 217 ? -4.098 25.047 -3.379 1 98.19 217 ARG B CA 1
ATOM 4268 C C . ARG B 1 217 ? -5.488 24.453 -3.195 1 98.19 217 ARG B C 1
ATOM 4270 O O . ARG B 1 217 ? -5.691 23.594 -2.332 1 98.19 217 ARG B O 1
ATOM 4277 N N . LYS B 1 218 ? -6.453 25.016 -3.945 1 98.19 218 LYS B N 1
ATOM 4278 C CA . LYS B 1 218 ? -7.766 24.375 -4.059 1 98.19 218 LYS B CA 1
ATOM 4279 C C . LYS B 1 218 ? -7.789 23.359 -5.195 1 98.19 218 LYS B C 1
ATOM 4281 O O . LYS B 1 218 ? -7.273 23.625 -6.285 1 98.19 218 LYS B O 1
ATOM 4286 N N . GLY B 1 219 ? -8.328 22.203 -4.867 1 97.94 219 GLY B N 1
ATOM 4287 C CA . GLY B 1 219 ? -8.484 21.203 -5.914 1 97.94 219 GLY B CA 1
ATOM 4288 C C . GLY B 1 219 ? -7.156 20.656 -6.418 1 97.94 219 GLY B C 1
ATOM 4289 O O . GLY B 1 219 ? -6.984 20.438 -7.617 1 97.94 219 GLY B O 1
ATOM 4290 N N . MET B 1 220 ? -6.242 20.453 -5.531 1 97.94 220 MET B N 1
ATOM 4291 C CA . MET B 1 220 ? -4.945 19.875 -5.867 1 97.94 220 MET B CA 1
ATOM 4292 C C . MET B 1 220 ? -5.109 18.469 -6.461 1 97.94 220 MET B C 1
ATOM 4294 O O . MET B 1 220 ? -5.766 17.625 -5.871 1 97.94 220 MET B O 1
ATOM 4298 N N . LYS B 1 221 ? -4.547 18.266 -7.676 1 97.94 221 LYS B N 1
ATOM 4299 C CA . LYS B 1 221 ? -4.512 16.922 -8.258 1 97.94 221 LYS B CA 1
ATOM 4300 C C . LYS B 1 221 ? -3.523 16.031 -7.516 1 97.94 221 LYS B C 1
ATOM 4302 O O . LYS B 1 221 ? -2.355 16.391 -7.352 1 97.94 221 LYS B O 1
ATOM 4307 N N . LEU B 1 222 ? -3.977 14.891 -7.082 1 98.25 222 LEU B N 1
ATOM 4308 C CA . LEU B 1 222 ? -3.154 14.023 -6.242 1 98.25 222 LEU B CA 1
ATOM 4309 C C . LEU B 1 222 ? -2.471 12.945 -7.078 1 98.25 222 LEU B C 1
ATOM 4311 O O . LEU B 1 222 ? -3.059 12.422 -8.031 1 98.25 222 LEU B O 1
ATOM 4315 N N . HIS B 1 223 ? -1.246 12.664 -6.75 1 97.69 223 HIS B N 1
ATOM 4316 C CA . HIS B 1 223 ? -0.502 11.586 -7.395 1 97.69 223 HIS B CA 1
ATOM 4317 C C . HIS B 1 223 ? -1.175 10.234 -7.168 1 97.69 223 HIS B C 1
ATOM 4319 O O . HIS B 1 223 ? -1.696 9.977 -6.078 1 97.69 223 HIS B O 1
ATOM 4325 N N . PRO B 1 224 ? -1.128 9.273 -8.133 1 97.06 224 PRO B N 1
ATOM 4326 C CA . PRO B 1 224 ? -1.754 7.965 -7.961 1 97.06 224 PRO B CA 1
ATOM 4327 C C . PRO B 1 224 ? -1.255 7.234 -6.715 1 97.06 224 PRO B C 1
ATOM 4329 O O . PRO B 1 224 ? -2.027 6.539 -6.051 1 97.06 224 PRO B O 1
ATOM 4332 N N . MET B 1 225 ? -0.031 7.402 -6.32 1 95.94 225 MET B N 1
ATOM 4333 C CA . MET B 1 225 ? 0.505 6.727 -5.141 1 95.94 225 MET B CA 1
ATOM 4334 C C . MET B 1 225 ? -0.117 7.285 -3.865 1 95.94 225 MET B C 1
ATOM 4336 O O . MET B 1 225 ? -0.292 6.555 -2.885 1 95.94 225 MET B O 1
ATOM 4340 N N . THR B 1 226 ? -0.443 8.562 -3.861 1 96.88 226 THR B N 1
ATOM 4341 C CA . THR B 1 226 ? -1.146 9.156 -2.73 1 96.88 226 THR B CA 1
ATOM 4342 C C . THR B 1 226 ? -2.564 8.609 -2.623 1 96.88 226 THR B C 1
ATOM 4344 O O . THR B 1 226 ? -3.041 8.312 -1.525 1 96.88 226 THR B O 1
ATOM 4347 N N . ILE B 1 227 ? -3.189 8.445 -3.764 1 96.25 227 ILE B N 1
ATOM 4348 C CA . ILE B 1 227 ? -4.527 7.859 -3.795 1 96.25 227 ILE B CA 1
ATOM 4349 C C . ILE B 1 227 ? -4.473 6.422 -3.289 1 96.25 227 ILE B C 1
ATOM 4351 O O . ILE B 1 227 ? -5.301 6.016 -2.469 1 96.25 227 ILE B O 1
ATOM 4355 N N . GLU B 1 228 ? -3.463 5.703 -3.734 1 95.06 228 GLU B N 1
ATOM 4356 C CA . GLU B 1 228 ? -3.309 4.312 -3.307 1 95.06 228 GLU B CA 1
ATOM 4357 C C . GLU B 1 228 ? -3.072 4.223 -1.803 1 95.06 228 GLU B C 1
ATOM 4359 O O . GLU B 1 228 ? -3.686 3.395 -1.123 1 95.06 228 GLU B O 1
ATOM 4364 N N . GLN B 1 229 ? -2.188 5.035 -1.299 1 94.88 229 GLN B N 1
ATOM 4365 C CA . GLN B 1 229 ? -1.945 5.059 0.139 1 94.88 229 GLN B CA 1
ATOM 4366 C C . GLN B 1 229 ? -3.242 5.273 0.913 1 94.88 229 GLN B C 1
ATOM 4368 O O . GLN B 1 229 ? -3.516 4.566 1.886 1 94.88 229 GLN B O 1
ATOM 4373 N N . ASN B 1 230 ? -4.043 6.211 0.481 1 95.12 230 ASN B N 1
ATOM 4374 C CA . ASN B 1 230 ? -5.273 6.527 1.199 1 95.12 230 ASN B CA 1
ATOM 4375 C C . ASN B 1 230 ? -6.32 5.434 1.028 1 95.12 230 ASN B C 1
ATOM 4377 O O . ASN B 1 230 ? -7.105 5.172 1.941 1 95.12 230 ASN B O 1
ATOM 4381 N N . ALA B 1 231 ? -6.32 4.781 -0.129 1 95.31 231 ALA B N 1
ATOM 4382 C CA . ALA B 1 231 ? -7.203 3.633 -0.32 1 95.31 231 ALA B CA 1
ATOM 4383 C C . ALA B 1 231 ? -6.922 2.545 0.713 1 95.31 231 ALA B C 1
ATOM 4385 O O . ALA B 1 231 ? -7.848 1.976 1.293 1 95.31 231 ALA B O 1
ATOM 4386 N N . ILE B 1 232 ? -5.676 2.314 1.001 1 94.06 232 ILE B N 1
ATOM 4387 C CA . ILE B 1 232 ? -5.238 1.262 1.911 1 94.06 232 ILE B CA 1
ATOM 4388 C C . ILE B 1 232 ? -5.504 1.683 3.354 1 94.06 232 ILE B C 1
ATOM 4390 O O . ILE B 1 232 ? -6.027 0.898 4.148 1 94.06 232 ILE B O 1
ATOM 4394 N N . THR B 1 233 ? -5.254 2.918 3.67 1 92.88 233 THR B N 1
ATOM 4395 C CA . THR B 1 233 ? -5.223 3.336 5.066 1 92.88 233 THR B CA 1
ATOM 4396 C C . THR B 1 233 ? -6.617 3.734 5.543 1 92.88 233 THR B C 1
ATOM 4398 O O . THR B 1 233 ? -6.973 3.504 6.699 1 92.88 233 THR B O 1
ATOM 4401 N N . SER B 1 234 ? -7.438 4.297 4.586 1 93.5 234 SER B N 1
ATOM 4402 C CA . SER B 1 234 ? -8.648 4.926 5.098 1 93.5 234 SER B CA 1
ATOM 4403 C C . SER B 1 234 ? -9.898 4.375 4.41 1 93.5 234 SER B C 1
ATOM 4405 O O . SER B 1 234 ? -11 4.488 4.938 1 93.5 234 SER B O 1
ATOM 4407 N N . PHE B 1 235 ? -9.703 3.783 3.234 1 95.62 235 PHE B N 1
ATOM 4408 C CA . PHE B 1 235 ? -10.883 3.449 2.455 1 95.62 235 PHE B CA 1
ATOM 4409 C C . PHE B 1 235 ? -11 1.942 2.258 1 95.62 235 PHE B C 1
ATOM 4411 O O . PHE B 1 235 ? -11.711 1.479 1.363 1 95.62 235 PHE B O 1
ATOM 4418 N N . LYS B 1 236 ? -10.258 1.174 3.055 1 95.25 236 LYS B N 1
ATOM 4419 C CA . LYS B 1 236 ? -10.344 -0.283 3.098 1 95.25 236 LYS B CA 1
ATOM 4420 C C . LYS B 1 236 ? -10.219 -0.883 1.7 1 95.25 236 LYS B C 1
ATOM 4422 O O . LYS B 1 236 ? -11.008 -1.751 1.319 1 95.25 236 LYS B O 1
ATOM 4427 N N . SER B 1 237 ? -9.344 -0.288 0.915 1 96.5 237 SER B N 1
ATOM 4428 C CA . SER B 1 237 ? -8.93 -0.72 -0.417 1 96.5 237 SER B CA 1
ATOM 4429 C C . SER B 1 237 ? -9.938 -0.286 -1.475 1 96.5 237 SER B C 1
ATOM 4431 O O . SER B 1 237 ? -9.719 -0.495 -2.67 1 96.5 237 SER B O 1
ATOM 4433 N N . ARG B 1 238 ? -11.062 0.313 -1.167 1 97.19 238 ARG B N 1
ATOM 4434 C CA . ARG B 1 238 ? -12.156 0.617 -2.09 1 97.19 238 ARG B CA 1
ATOM 4435 C C . ARG B 1 238 ? -11.883 1.914 -2.846 1 97.19 238 ARG B C 1
ATOM 4437 O O . ARG B 1 238 ? -12.383 2.977 -2.463 1 97.19 238 ARG B O 1
ATOM 4444 N N . ILE B 1 239 ? -11.328 1.851 -4.023 1 97.12 239 ILE B N 1
ATOM 4445 C CA . ILE B 1 239 ? -10.805 2.945 -4.836 1 97.12 239 ILE B CA 1
ATOM 4446 C C . ILE B 1 239 ? -11.953 3.869 -5.25 1 97.12 239 ILE B C 1
ATOM 4448 O O . ILE B 1 239 ? -11.812 5.094 -5.199 1 97.12 239 ILE B O 1
ATOM 4452 N N . PRO B 1 240 ? -13.102 3.406 -5.547 1 96.94 240 PRO B N 1
ATOM 4453 C CA . PRO B 1 240 ? -14.18 4.273 -6.027 1 96.94 240 PRO B CA 1
ATOM 4454 C C . PRO B 1 240 ? -14.602 5.316 -4.996 1 96.94 240 PRO B C 1
ATOM 4456 O O . PRO B 1 240 ? -15.25 6.305 -5.344 1 96.94 240 PRO B O 1
ATOM 4459 N N . LEU B 1 241 ? -14.219 5.133 -3.77 1 96.25 241 LEU B N 1
ATOM 4460 C CA . LEU B 1 241 ? -14.617 6.07 -2.725 1 96.25 241 LEU B CA 1
ATOM 4461 C C . LEU B 1 241 ? -13.594 7.191 -2.578 1 96.25 241 LEU B C 1
ATOM 4463 O O . LEU B 1 241 ? -13.859 8.203 -1.925 1 96.25 241 LEU B O 1
ATOM 4467 N N . VAL B 1 242 ? -12.453 7.098 -3.195 1 96.38 242 VAL B N 1
ATOM 4468 C CA . VAL B 1 242 ? -11.344 8.008 -2.939 1 96.38 242 VAL B CA 1
ATOM 4469 C C . VAL B 1 242 ? -11.375 9.156 -3.949 1 96.38 242 VAL B C 1
ATOM 4471 O O . VAL B 1 242 ? -11.195 8.938 -5.148 1 96.38 242 VAL B O 1
ATOM 4474 N N . PRO B 1 243 ? -11.539 10.375 -3.504 1 97.12 243 PRO B N 1
ATOM 4475 C CA . PRO B 1 243 ? -11.43 11.492 -4.445 1 97.12 243 PRO B CA 1
ATOM 4476 C C . PRO B 1 243 ? -10.031 11.633 -5.039 1 97.12 243 PRO B C 1
ATOM 4478 O O . PRO B 1 243 ? -9.039 11.344 -4.367 1 97.12 243 PRO B O 1
ATOM 4481 N N . CYS B 1 244 ? -9.945 12.188 -6.262 1 98.12 244 CYS B N 1
ATOM 4482 C CA . CYS B 1 244 ? -8.664 12.32 -6.953 1 98.12 244 CYS B CA 1
ATOM 4483 C C . CYS B 1 244 ? -8.023 13.672 -6.672 1 98.12 244 CYS B C 1
ATOM 4485 O O . CYS B 1 244 ? -6.875 13.906 -7.043 1 98.12 244 CYS B O 1
ATOM 4487 N N . THR B 1 245 ? -8.789 14.578 -5.996 1 98.25 245 THR B N 1
ATOM 4488 C CA . THR B 1 245 ? -8.328 15.938 -5.715 1 98.25 245 THR B CA 1
ATOM 4489 C C . THR B 1 245 ? -8.648 16.328 -4.273 1 98.25 245 THR B C 1
ATOM 4491 O O . THR B 1 245 ? -9.461 15.672 -3.613 1 98.25 245 THR B O 1
ATOM 4494 N N . ALA B 1 246 ? -7.961 17.328 -3.789 1 98.38 246 ALA B N 1
ATOM 4495 C CA . ALA B 1 246 ? -8.141 17.812 -2.418 1 98.38 246 ALA B CA 1
ATOM 4496 C C . ALA B 1 246 ? -7.723 19.266 -2.283 1 98.38 246 ALA B C 1
ATOM 4498 O O . ALA B 1 246 ? -6.973 19.781 -3.115 1 98.38 246 ALA B O 1
ATOM 4499 N N . ASN B 1 247 ? -8.312 19.953 -1.324 1 98.75 247 ASN B N 1
ATOM 4500 C CA . ASN B 1 247 ? -7.754 21.219 -0.852 1 98.75 247 ASN B CA 1
ATOM 4501 C C . ASN B 1 247 ? -6.586 20.984 0.104 1 98.75 247 ASN B C 1
ATOM 4503 O O . ASN B 1 247 ? -6.594 20.031 0.879 1 98.75 247 ASN B O 1
ATOM 4507 N N . THR B 1 248 ? -5.578 21.859 0.049 1 98.75 248 THR B N 1
ATOM 4508 C CA . THR B 1 248 ? -4.422 21.625 0.912 1 98.75 248 THR B CA 1
ATOM 4509 C C . THR B 1 248 ? -3.676 22.938 1.168 1 98.75 248 THR B C 1
ATOM 4511 O O . THR B 1 248 ? -3.633 23.812 0.301 1 98.75 248 THR B O 1
ATOM 4514 N N . ILE B 1 249 ? -3.105 23 2.344 1 98.75 249 ILE B N 1
ATOM 4515 C CA . ILE B 1 249 ? -2.145 24.062 2.598 1 98.75 249 ILE B CA 1
ATOM 4516 C C . ILE B 1 249 ? -0.872 23.812 1.79 1 98.75 249 ILE B C 1
ATOM 4518 O O . ILE B 1 249 ? -0.692 22.734 1.222 1 98.75 249 ILE B O 1
ATOM 4522 N N . GLY B 1 250 ? -0.043 24.906 1.706 1 98 250 GLY B N 1
ATOM 4523 C CA . GLY B 1 250 ? 1.215 24.781 0.985 1 98 250 GLY B CA 1
ATOM 4524 C C . GLY B 1 250 ? 2.416 25.203 1.809 1 98 250 GLY B C 1
ATOM 4525 O O . GLY B 1 250 ? 2.277 25.562 2.982 1 98 250 GLY B O 1
ATOM 4526 N N . PRO B 1 251 ? 3.584 25.094 1.198 1 97.75 251 PRO B N 1
ATOM 4527 C CA . PRO B 1 251 ? 4.828 25.406 1.906 1 97.75 251 PRO B CA 1
ATOM 4528 C C . PRO B 1 251 ? 4.855 26.844 2.443 1 97.75 251 PRO B C 1
ATOM 4530 O O . PRO B 1 251 ? 5.5 27.109 3.461 1 97.75 251 PRO B O 1
ATOM 4533 N N . GLY B 1 252 ? 4.16 27.766 1.812 1 97.62 252 GLY B N 1
ATOM 4534 C CA . GLY B 1 252 ? 4.125 29.141 2.268 1 97.62 252 GLY B CA 1
ATOM 4535 C C . GLY B 1 252 ? 3.52 29.297 3.65 1 97.62 252 GLY B C 1
ATOM 4536 O O . GLY B 1 252 ? 3.719 30.312 4.309 1 97.62 252 GLY B O 1
ATOM 4537 N N . LEU B 1 253 ? 2.791 28.281 4.047 1 97.75 253 LEU B N 1
ATOM 4538 C CA . LEU B 1 253 ? 2.184 28.312 5.375 1 97.75 253 LEU B CA 1
ATOM 4539 C C . LEU B 1 253 ? 3.004 27.5 6.371 1 97.75 253 LEU B C 1
ATOM 4541 O O . LEU B 1 253 ? 3.441 28.031 7.395 1 97.75 253 LEU B O 1
ATOM 4545 N N . PHE B 1 254 ? 3.354 26.219 6.059 1 95.25 254 PHE B N 1
ATOM 4546 C CA . PHE B 1 254 ? 3.912 25.375 7.113 1 95.25 254 PHE B CA 1
ATOM 4547 C C . PHE B 1 254 ? 5.402 25.641 7.285 1 95.25 254 PHE B C 1
ATOM 4549 O O . PHE B 1 254 ? 5.977 25.344 8.336 1 95.25 254 PHE B O 1
ATOM 4556 N N . LEU B 1 255 ? 6.051 26.312 6.332 1 97.19 255 LEU B N 1
ATOM 4557 C CA . LEU B 1 255 ? 7.484 26.562 6.465 1 97.19 255 LEU B CA 1
ATOM 4558 C C . LEU B 1 255 ? 7.738 27.766 7.383 1 97.19 255 LEU B C 1
ATOM 4560 O O . LEU B 1 255 ? 8.867 27.984 7.82 1 97.19 255 LEU B O 1
ATOM 4564 N N . GLN B 1 256 ? 6.805 28.562 7.703 1 96.75 256 GLN B N 1
ATOM 4565 C CA . GLN B 1 256 ? 7.008 29.688 8.609 1 96.75 256 GLN B CA 1
ATOM 4566 C C . GLN B 1 256 ? 6.742 29.297 10.055 1 96.75 256 GLN B C 1
ATOM 4568 O O . GLN B 1 256 ? 6.676 30.141 10.945 1 96.75 256 GLN B O 1
ATOM 4573 N N . SER B 1 257 ? 6.566 28.031 10.312 1 98.44 257 SER B N 1
ATOM 4574 C CA . SER B 1 257 ? 6.297 27.531 11.656 1 98.44 257 SER B CA 1
ATOM 4575 C C . SER B 1 257 ? 7.465 27.812 12.594 1 98.44 257 SER B C 1
ATOM 4577 O O . SER B 1 257 ? 8.625 27.719 12.195 1 98.44 257 SER B O 1
ATOM 4579 N N . ASP B 1 258 ? 7.125 28.141 13.828 1 98.44 258 ASP B N 1
ATOM 4580 C CA . ASP B 1 258 ? 8.141 28.281 14.867 1 98.44 258 ASP B CA 1
ATOM 4581 C C . ASP B 1 258 ? 8.664 26.906 15.305 1 98.44 258 ASP B C 1
ATOM 4583 O O . ASP B 1 258 ? 9.789 26.797 15.797 1 98.44 258 ASP B O 1
ATOM 4587 N N . ARG B 1 259 ? 7.863 25.922 15.148 1 98.5 259 ARG B N 1
ATOM 4588 C CA . ARG B 1 259 ? 8.172 24.547 15.516 1 98.5 259 ARG B CA 1
ATOM 4589 C C . ARG B 1 259 ? 7.328 23.562 14.703 1 98.5 259 ARG B C 1
ATOM 4591 O O . ARG B 1 259 ? 6.18 23.859 14.359 1 98.5 259 ARG B O 1
ATOM 4598 N N . MET B 1 260 ? 7.926 22.438 14.359 1 98.62 260 MET B N 1
ATOM 4599 C CA . MET B 1 260 ? 7.188 21.359 13.719 1 98.62 260 MET B CA 1
ATOM 4600 C C . MET B 1 260 ? 7.289 20.062 14.523 1 98.62 260 MET B C 1
ATOM 4602 O O . MET B 1 260 ? 8.375 19.688 14.969 1 98.62 260 MET B O 1
ATOM 4606 N N . ILE B 1 261 ? 6.137 19.453 14.766 1 98.75 261 ILE B N 1
ATOM 4607 C CA . ILE B 1 261 ? 6.047 18.203 15.508 1 98.75 261 ILE B CA 1
ATOM 4608 C C . ILE B 1 261 ? 5.32 17.156 14.664 1 98.75 261 ILE B C 1
ATOM 4610 O O . ILE B 1 261 ? 4.191 17.375 14.227 1 98.75 261 ILE B O 1
ATOM 4614 N N . GLY B 1 262 ? 5.945 16.094 14.344 1 98.06 262 GLY B N 1
ATOM 4615 C CA . GLY B 1 262 ? 5.25 15.133 13.516 1 98.06 262 GLY B CA 1
ATOM 4616 C C . GLY B 1 262 ? 5.883 13.758 13.539 1 98.06 262 GLY B C 1
ATOM 4617 O O . GLY B 1 262 ? 6.543 13.391 14.516 1 98.06 262 GLY B O 1
ATOM 4618 N N . GLY B 1 263 ? 5.488 12.984 12.555 1 97.12 263 GLY B N 1
ATOM 4619 C CA . GLY B 1 263 ? 6.086 11.656 12.617 1 97.12 263 GLY B CA 1
ATOM 4620 C C . GLY B 1 263 ? 5.719 10.773 11.438 1 97.12 263 GLY B C 1
ATOM 4621 O O . GLY B 1 263 ? 5.055 11.227 10.5 1 97.12 263 GLY B O 1
ATOM 4622 N N . ALA B 1 264 ? 6.297 9.617 11.422 1 97.94 264 ALA B N 1
ATOM 4623 C CA . ALA B 1 264 ? 6.113 8.531 10.461 1 97.94 264 ALA B CA 1
ATOM 4624 C C . ALA B 1 264 ? 5.816 7.211 11.172 1 97.94 264 ALA B C 1
ATOM 4626 O O . ALA B 1 264 ? 6.656 6.699 11.914 1 97.94 264 ALA B O 1
ATOM 4627 N N . ASP B 1 265 ? 4.609 6.695 10.898 1 97 265 ASP B N 1
ATOM 4628 C CA . ASP B 1 265 ? 4.199 5.453 11.555 1 97 265 ASP B CA 1
ATOM 4629 C C . ASP B 1 265 ? 3.754 4.414 10.523 1 97 265 ASP B C 1
ATOM 4631 O O . ASP B 1 265 ? 2.92 3.557 10.828 1 97 265 ASP B O 1
ATOM 4635 N N . GLY B 1 266 ? 4.266 4.496 9.305 1 96.38 266 GLY B N 1
ATOM 4636 C CA . GLY B 1 266 ? 3.791 3.713 8.172 1 96.38 266 GLY B CA 1
ATOM 4637 C C . GLY B 1 266 ? 4.277 2.275 8.195 1 96.38 266 GLY B C 1
ATOM 4638 O O . GLY B 1 266 ? 4.594 1.706 7.148 1 96.38 266 GLY B O 1
ATOM 4639 N N . ALA B 1 267 ? 4.461 1.697 9.445 1 94.75 267 ALA B N 1
ATOM 4640 C CA . ALA B 1 267 ? 4.68 0.26 9.586 1 94.75 267 ALA B CA 1
ATOM 4641 C C . ALA B 1 267 ? 3.355 -0.497 9.609 1 94.75 267 ALA B C 1
ATOM 4643 O O . ALA B 1 267 ? 2.379 -0.033 10.203 1 94.75 267 ALA B O 1
ATOM 4644 N N . LEU B 1 268 ? 3.326 -1.521 8.938 1 91.56 268 LEU B N 1
ATOM 4645 C CA . LEU B 1 268 ? 2.129 -2.354 8.875 1 91.56 268 LEU B CA 1
ATOM 4646 C C . LEU B 1 268 ? 2.326 -3.648 9.656 1 91.56 268 LEU B C 1
ATOM 4648 O O . LEU B 1 268 ? 2.863 -3.631 10.766 1 91.56 268 LEU B O 1
ATOM 4652 N N . SER B 1 269 ? 2.086 -4.828 9.312 1 87.69 269 SER B N 1
ATOM 4653 C CA . SER B 1 269 ? 2.348 -6.117 9.945 1 87.69 269 SER B CA 1
ATOM 4654 C C . SER B 1 269 ? 3.234 -6.996 9.07 1 87.69 269 SER B C 1
ATOM 4656 O O . SER B 1 269 ? 3.461 -6.688 7.902 1 87.69 269 SER B O 1
ATOM 4658 N N . ARG B 1 270 ? 3.873 -7.977 9.648 1 89.56 270 ARG B N 1
ATOM 4659 C CA . ARG B 1 270 ? 4.598 -9.031 8.938 1 89.56 270 ARG B CA 1
ATOM 4660 C C . ARG B 1 270 ? 5.777 -8.453 8.164 1 89.56 270 ARG B C 1
ATOM 4662 O O . ARG B 1 270 ? 6.035 -8.859 7.027 1 89.56 270 ARG B O 1
ATOM 4669 N N . GLY B 1 271 ? 6.336 -7.344 8.734 1 90.62 271 GLY B N 1
ATOM 4670 C CA . GLY B 1 271 ? 7.523 -6.762 8.125 1 90.62 271 GLY B CA 1
ATOM 4671 C C . GLY B 1 271 ? 7.203 -5.824 6.973 1 90.62 271 GLY B C 1
ATOM 4672 O O . GLY B 1 271 ? 8.109 -5.305 6.316 1 90.62 271 GLY B O 1
ATOM 4673 N N . MET B 1 272 ? 5.941 -5.535 6.73 1 93.75 272 MET B N 1
ATOM 4674 C CA . MET B 1 272 ? 5.516 -4.637 5.66 1 93.75 272 MET B CA 1
ATOM 4675 C C . MET B 1 272 ? 5.496 -3.189 6.141 1 93.75 272 MET B C 1
ATOM 4677 O O . MET B 1 272 ? 5.188 -2.922 7.305 1 93.75 272 MET B O 1
ATOM 4681 N N . GLN B 1 273 ? 5.887 -2.268 5.238 1 95.81 273 GLN B N 1
ATOM 4682 C CA . GLN B 1 273 ? 5.859 -0.845 5.562 1 95.81 273 GLN B CA 1
ATOM 4683 C C . GLN B 1 273 ? 5.816 0.008 4.297 1 95.81 273 GLN B C 1
ATOM 4685 O O . GLN B 1 273 ? 6.246 -0.433 3.229 1 95.81 273 GLN B O 1
ATOM 4690 N N . TRP B 1 274 ? 5.324 1.243 4.445 1 95.75 274 TRP B N 1
ATOM 4691 C CA . TRP B 1 274 ? 5.238 2.09 3.26 1 95.75 274 TRP B CA 1
ATOM 4692 C C . TRP B 1 274 ? 6.02 3.385 3.455 1 95.75 274 TRP B C 1
ATOM 4694 O O . TRP B 1 274 ? 6.043 4.242 2.568 1 95.75 274 TRP B O 1
ATOM 4704 N N . GLN B 1 275 ? 6.781 3.564 4.609 1 97.62 275 GLN B N 1
ATOM 4705 C CA . GLN B 1 275 ? 7.32 4.898 4.852 1 97.62 275 GLN B CA 1
ATOM 4706 C C . GLN B 1 275 ? 8.82 4.84 5.129 1 97.62 275 GLN B C 1
ATOM 4708 O O . GLN B 1 275 ? 9.453 5.871 5.371 1 97.62 275 GLN B O 1
ATOM 4713 N N . GLY B 1 276 ? 9.453 3.686 5.113 1 98.38 276 GLY B N 1
ATOM 4714 C CA . GLY B 1 276 ? 10.891 3.646 5.328 1 98.38 276 GLY B CA 1
ATOM 4715 C C . GLY B 1 276 ? 11.656 4.559 4.387 1 98.38 276 GLY B C 1
ATOM 4716 O O . GLY B 1 276 ? 12.422 5.414 4.836 1 98.38 276 GLY B O 1
ATOM 4717 N N . MET B 1 277 ? 11.438 4.465 3.131 1 98.5 277 MET B N 1
ATOM 4718 C CA . MET B 1 277 ? 12.117 5.281 2.125 1 98.5 277 MET B CA 1
ATOM 4719 C C . MET B 1 277 ? 11.812 6.762 2.328 1 98.5 277 MET B C 1
ATOM 4721 O O . MET B 1 277 ? 12.719 7.594 2.318 1 98.5 277 MET B O 1
ATOM 4725 N N . SER B 1 278 ? 10.547 7.098 2.6 1 98.5 278 SER B N 1
ATOM 4726 C CA . SER B 1 278 ? 10.156 8.484 2.811 1 98.5 278 SER B CA 1
ATOM 4727 C C . SER B 1 278 ? 10.867 9.086 4.02 1 98.5 278 SER B C 1
ATOM 4729 O O . SER B 1 278 ? 11.258 10.258 4.004 1 98.5 278 SER B O 1
ATOM 4731 N N . LEU B 1 279 ? 10.984 8.25 5.047 1 98.81 279 LEU B N 1
ATOM 4732 C CA . LEU B 1 279 ? 11.672 8.695 6.254 1 98.81 279 LEU B CA 1
ATOM 4733 C C . LEU B 1 279 ? 13.141 9.016 5.961 1 98.81 279 LEU B C 1
ATOM 4735 O O . LEU B 1 279 ? 13.625 10.086 6.32 1 98.81 279 LEU B O 1
ATOM 4739 N N . TRP B 1 280 ? 13.812 8.133 5.297 1 98.88 280 TRP B N 1
ATOM 4740 C CA . TRP B 1 280 ? 15.219 8.328 4.953 1 98.88 280 TRP B CA 1
ATOM 4741 C C . TRP B 1 280 ? 15.391 9.539 4.043 1 98.88 280 TRP B C 1
ATOM 4743 O O . TRP B 1 280 ? 16.328 10.328 4.223 1 98.88 280 TRP B O 1
ATOM 4753 N N . MET B 1 281 ? 14.531 9.672 3.084 1 98.75 281 MET B N 1
ATOM 4754 C CA . MET B 1 281 ? 14.578 10.836 2.203 1 98.75 281 MET B CA 1
ATOM 4755 C C . MET B 1 281 ? 14.422 12.125 2.998 1 98.75 281 MET B C 1
ATOM 4757 O O . MET B 1 281 ? 15.172 13.078 2.795 1 98.75 281 MET B O 1
ATOM 4761 N N . THR B 1 282 ? 13.484 12.117 3.914 1 98.75 282 THR B N 1
ATOM 4762 C CA . THR B 1 282 ? 13.203 13.297 4.73 1 98.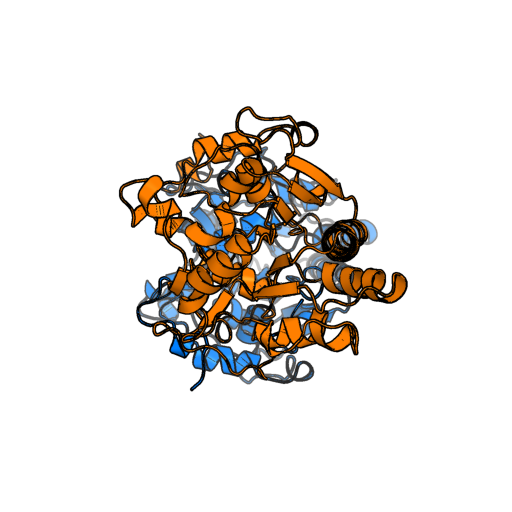75 282 THR B CA 1
ATOM 4763 C C . THR B 1 282 ? 14.438 13.703 5.527 1 98.75 282 THR B C 1
ATOM 4765 O O . THR B 1 282 ? 14.781 14.883 5.594 1 98.75 282 THR B O 1
ATOM 4768 N N . LEU B 1 283 ? 15.117 12.766 6.047 1 98.81 283 LEU B N 1
ATOM 4769 C CA . LEU B 1 283 ? 16.156 13.039 7.035 1 98.81 283 LEU B CA 1
ATOM 4770 C C . LEU B 1 283 ? 17.516 13.211 6.359 1 98.81 283 LEU B C 1
ATOM 4772 O O . LEU B 1 283 ? 18.422 13.828 6.93 1 98.81 283 LEU B O 1
ATOM 4776 N N . ARG B 1 284 ? 17.656 12.727 5.078 1 98.56 284 ARG B N 1
ATOM 4777 C CA . ARG B 1 284 ? 19.016 12.656 4.578 1 98.56 284 ARG B CA 1
ATOM 4778 C C . ARG B 1 284 ? 19.141 13.297 3.201 1 98.56 284 ARG B C 1
ATOM 4780 O O . ARG B 1 284 ? 20.234 13.672 2.773 1 98.56 284 ARG B O 1
ATOM 4787 N N . TYR B 1 285 ? 18.125 13.461 2.461 1 98.31 285 TYR B N 1
ATOM 4788 C CA . TYR B 1 285 ? 18.203 13.883 1.068 1 98.31 285 TYR B CA 1
ATOM 4789 C C . TYR B 1 285 ? 18.703 15.32 0.962 1 98.31 285 TYR B C 1
ATOM 4791 O O . TYR B 1 285 ? 19.5 15.633 0.082 1 98.31 285 TYR B O 1
ATOM 4799 N N . GLY B 1 286 ? 18.281 16.156 1.837 1 98.25 286 GLY B N 1
ATOM 4800 C CA . GLY B 1 286 ? 18.469 17.594 1.754 1 98.25 286 GLY B CA 1
ATOM 4801 C C . GLY B 1 286 ? 17.25 18.344 1.23 1 98.25 286 GLY B C 1
ATOM 4802 O O . GLY B 1 286 ? 16.453 17.781 0.484 1 98.25 286 GLY B O 1
ATOM 4803 N N . PRO B 1 287 ? 17.141 19.594 1.688 1 97.5 287 PRO B N 1
ATOM 4804 C CA . PRO B 1 287 ? 15.961 20.359 1.285 1 97.5 287 PRO B CA 1
ATOM 4805 C C . PRO B 1 287 ? 15.812 20.469 -0.231 1 97.5 287 PRO B C 1
ATOM 4807 O O . PRO B 1 287 ? 16.766 20.844 -0.925 1 97.5 287 PRO B O 1
ATOM 4810 N N . ASP B 1 288 ? 14.633 20.062 -0.702 1 96.94 288 ASP B N 1
ATOM 4811 C CA . ASP B 1 288 ? 14.32 20 -2.127 1 96.94 288 ASP B CA 1
ATOM 4812 C C . ASP B 1 288 ? 12.82 20.078 -2.363 1 96.94 288 ASP B C 1
ATOM 4814 O O . ASP B 1 288 ? 12.039 19.359 -1.726 1 96.94 288 ASP B O 1
ATOM 4818 N N . ARG B 1 289 ? 12.406 20.984 -3.271 1 97.38 289 ARG B N 1
ATOM 4819 C CA . ARG B 1 289 ? 10.984 21.203 -3.5 1 97.38 289 ARG B CA 1
ATOM 4820 C C . ARG B 1 289 ? 10.312 19.969 -4.074 1 97.38 289 ARG B C 1
ATOM 4822 O O . ARG B 1 289 ? 9.086 19.875 -4.102 1 97.38 289 ARG B O 1
ATOM 4829 N N . HIS B 1 290 ? 11.078 18.953 -4.559 1 97.06 290 HIS B N 1
ATOM 4830 C CA . HIS B 1 290 ? 10.539 17.703 -5.059 1 97.06 290 HIS B CA 1
ATOM 4831 C C . HIS B 1 290 ? 10.508 16.641 -3.963 1 97.06 290 HIS B C 1
ATOM 4833 O O . HIS B 1 290 ? 10.102 15.5 -4.203 1 97.06 290 HIS B O 1
ATOM 4839 N N . ILE B 1 291 ? 11 16.922 -2.816 1 97.19 291 ILE B N 1
ATOM 4840 C CA . ILE B 1 291 ? 10.906 16.156 -1.581 1 97.19 291 ILE B CA 1
ATOM 4841 C C . ILE B 1 291 ? 10.391 17.047 -0.454 1 97.19 291 ILE B C 1
ATOM 4843 O O . ILE B 1 291 ? 11.164 17.469 0.415 1 97.19 291 ILE B O 1
ATOM 4847 N N . THR B 1 292 ? 9.141 17.25 -0.43 1 97.25 292 THR B N 1
ATOM 4848 C CA . THR B 1 292 ? 8.523 18.281 0.406 1 97.25 292 THR B CA 1
ATOM 4849 C C . THR B 1 292 ? 8.883 18.062 1.873 1 97.25 292 THR B C 1
ATOM 4851 O O . THR B 1 292 ? 9.266 19.016 2.564 1 97.25 292 THR B O 1
ATOM 4854 N N . SER B 1 293 ? 8.922 16.875 2.346 1 98.19 293 SER B N 1
ATOM 4855 C CA . SER B 1 293 ? 9.18 16.594 3.752 1 98.19 293 SER B CA 1
ATOM 4856 C C . SER B 1 293 ? 10.633 16.859 4.117 1 98.19 293 SER B C 1
ATOM 4858 O O . SER B 1 293 ? 10.977 16.938 5.297 1 98.19 293 SER B O 1
ATOM 4860 N N . SER B 1 294 ? 11.5 17.062 3.139 1 97.94 294 SER B N 1
ATOM 4861 C CA . SER B 1 294 ? 12.914 17.297 3.396 1 97.94 294 SER B CA 1
ATOM 4862 C C . SER B 1 294 ? 13.141 18.672 4.023 1 97.94 294 SER B C 1
ATOM 4864 O O . SER B 1 294 ? 14.227 18.953 4.523 1 97.94 294 SER B O 1
ATOM 4866 N N . PHE B 1 295 ? 12.164 19.5 4.082 1 98.06 295 PHE B N 1
ATOM 4867 C CA . PHE B 1 295 ? 12.281 20.812 4.707 1 98.06 295 PHE B CA 1
ATOM 4868 C C . PHE B 1 295 ? 11.992 20.734 6.199 1 98.06 295 PHE B C 1
ATOM 4870 O O . PHE B 1 295 ? 12.289 21.672 6.949 1 98.06 295 PHE B O 1
ATOM 4877 N N . VAL B 1 296 ? 11.445 19.625 6.684 1 98.38 296 VAL B N 1
ATOM 4878 C CA . VAL B 1 296 ? 11.039 19.469 8.078 1 98.38 296 VAL B CA 1
ATOM 4879 C C . VAL B 1 296 ? 12.242 19.625 8.992 1 98.38 296 VAL B C 1
ATOM 4881 O O . VAL B 1 296 ? 12.203 20.406 9.945 1 98.38 296 VAL B O 1
ATOM 4884 N N . PRO B 1 297 ? 13.383 19.016 8.672 1 98.69 297 PRO B N 1
ATOM 4885 C CA . PRO B 1 297 ? 14.523 19.094 9.586 1 98.69 297 PRO B CA 1
ATOM 4886 C C . PRO B 1 297 ? 15.148 20.484 9.633 1 98.69 297 PRO B C 1
ATOM 4888 O O . PRO B 1 297 ? 15.977 20.766 10.5 1 98.69 297 PRO B O 1
ATOM 4891 N N . THR B 1 298 ? 14.773 21.328 8.719 1 98.56 298 THR B N 1
ATOM 4892 C CA . THR B 1 298 ? 15.336 22.672 8.68 1 98.56 298 THR B CA 1
ATOM 4893 C C . THR B 1 298 ? 14.641 23.578 9.688 1 98.56 298 THR B C 1
ATOM 4895 O O . THR B 1 298 ? 15.047 24.734 9.883 1 98.56 298 THR B O 1
ATOM 4898 N N . ILE B 1 299 ? 13.633 23.172 10.328 1 98.62 299 ILE B N 1
ATOM 4899 C CA . ILE B 1 299 ? 12.812 23.906 11.281 1 98.62 299 ILE B CA 1
ATOM 4900 C C . ILE B 1 299 ? 12.938 23.266 12.664 1 98.62 299 ILE B C 1
ATOM 4902 O O . ILE B 1 299 ? 13 22.047 12.789 1 98.62 299 ILE B O 1
ATOM 4906 N N . PRO B 1 300 ? 12.961 24.109 13.742 1 98.69 300 PRO B N 1
ATOM 4907 C CA . PRO B 1 300 ? 12.953 23.516 15.078 1 98.69 300 PRO B CA 1
ATOM 4908 C C . PRO B 1 300 ? 11.789 22.531 15.281 1 98.69 300 PRO B C 1
ATOM 4910 O O . PRO B 1 300 ? 10.68 22.781 14.797 1 98.69 300 PRO B O 1
ATOM 4913 N N . GLY B 1 301 ? 12.125 21.422 15.938 1 98.44 301 GLY B N 1
ATOM 4914 C CA . GLY B 1 301 ? 11.016 20.516 16.172 1 98.44 301 GLY B CA 1
ATOM 4915 C C . GLY B 1 301 ? 11.461 19.094 16.422 1 98.44 301 GLY B C 1
ATOM 4916 O O . GLY B 1 301 ? 12.641 18.828 16.688 1 98.44 301 GLY B O 1
ATOM 4917 N N . THR B 1 302 ? 10.492 18.188 16.469 1 98.69 302 THR B N 1
ATOM 4918 C CA . THR B 1 302 ? 10.711 16.781 16.75 1 98.69 302 THR B CA 1
ATOM 4919 C C . THR B 1 302 ? 10 15.906 15.719 1 98.69 302 THR B C 1
ATOM 4921 O O . THR B 1 302 ? 8.852 16.188 15.352 1 98.69 302 THR B O 1
ATOM 4924 N N . LEU B 1 303 ? 10.68 14.953 15.211 1 98.81 303 LEU B N 1
ATOM 4925 C CA . LEU B 1 303 ? 10.109 13.938 14.336 1 98.81 303 LEU B CA 1
ATOM 4926 C C . LEU B 1 303 ? 10.117 12.57 15.016 1 98.81 303 LEU B C 1
ATOM 4928 O O . LEU B 1 303 ? 11.18 11.984 15.219 1 98.81 303 LEU B O 1
ATOM 4932 N N . PHE B 1 304 ? 8.945 12.07 15.367 1 98.88 304 PHE B N 1
ATOM 4933 C CA . PHE B 1 304 ? 8.805 10.727 15.922 1 98.88 304 PHE B CA 1
ATOM 4934 C C . PHE B 1 304 ? 8.641 9.695 14.812 1 98.88 304 PHE B C 1
ATOM 4936 O O . PHE B 1 304 ? 7.914 9.93 13.844 1 98.88 304 PHE B O 1
ATOM 4943 N N . PHE B 1 305 ? 9.344 8.578 14.922 1 98.75 305 PHE B N 1
ATOM 4944 C CA . PHE B 1 305 ? 9.18 7.535 13.914 1 98.75 305 PHE B CA 1
ATOM 4945 C C . PHE B 1 305 ? 9.273 6.152 14.547 1 98.75 305 PHE B C 1
ATOM 4947 O O . PHE B 1 305 ? 9.914 5.977 15.586 1 98.75 305 PHE B O 1
ATOM 4954 N N . LEU B 1 306 ? 8.555 5.176 14.008 1 98.19 306 LEU B N 1
ATOM 4955 C CA . LEU B 1 306 ? 8.727 3.791 14.43 1 98.19 306 LEU B CA 1
ATOM 4956 C C . LEU B 1 306 ? 10.109 3.273 14.047 1 98.19 306 LEU B C 1
ATOM 4958 O O . LEU B 1 306 ? 10.523 3.395 12.891 1 98.19 306 LEU B O 1
ATOM 4962 N N . GLU B 1 307 ? 10.695 2.676 14.984 1 97.62 307 GLU B N 1
ATOM 4963 C CA . GLU B 1 307 ? 12.078 2.221 14.828 1 97.62 307 GLU B CA 1
ATOM 4964 C C . GLU B 1 307 ? 12.211 1.282 13.625 1 97.62 307 GLU B C 1
ATOM 4966 O O . GLU B 1 307 ? 13.219 1.317 12.914 1 97.62 307 GLU B O 1
ATOM 4971 N N . GLU B 1 308 ? 11.281 0.454 13.383 1 96.75 308 GLU B N 1
ATOM 4972 C CA . GLU B 1 308 ? 11.352 -0.539 12.312 1 96.75 308 GLU B CA 1
ATOM 4973 C C . GLU B 1 308 ? 11.391 0.128 10.945 1 96.75 308 GLU B C 1
ATOM 4975 O O . GLU B 1 308 ? 11.82 -0.484 9.961 1 96.75 308 GLU B O 1
ATOM 4980 N N . LEU B 1 309 ? 10.969 1.387 10.82 1 98.38 309 LEU B N 1
ATOM 4981 C CA . LEU B 1 309 ? 10.984 2.084 9.539 1 98.38 309 LEU B CA 1
ATOM 4982 C C . LEU B 1 309 ? 12.414 2.389 9.109 1 98.38 309 LEU B C 1
ATOM 4984 O O . LEU B 1 309 ? 12.68 2.592 7.922 1 98.38 309 LEU B O 1
ATOM 4988 N N . ALA B 1 310 ? 13.305 2.445 10.047 1 98.06 310 ALA B N 1
ATOM 4989 C CA . ALA B 1 310 ? 14.695 2.703 9.711 1 98.06 310 ALA B CA 1
ATOM 4990 C C . ALA B 1 310 ? 15.297 1.535 8.938 1 98.06 310 ALA B C 1
ATOM 4992 O O . ALA B 1 310 ? 16.297 1.7 8.227 1 98.06 310 ALA B O 1
ATOM 4993 N N . GLY B 1 311 ? 14.719 0.389 9.023 1 94.94 311 GLY B N 1
ATOM 4994 C CA . GLY B 1 311 ? 15.164 -0.731 8.211 1 94.94 311 GLY B CA 1
ATOM 4995 C C . GLY B 1 311 ? 15.93 -1.775 9 1 94.94 311 GLY B C 1
ATOM 4996 O O . GLY B 1 311 ? 15.758 -1.895 10.211 1 94.94 311 GLY B O 1
ATOM 4997 N N . PRO B 1 312 ? 16.75 -2.654 8.312 1 95.69 312 PRO B N 1
ATOM 4998 C CA . PRO B 1 312 ? 17.266 -2.342 6.98 1 95.69 312 PRO B CA 1
ATOM 4999 C C . PRO B 1 312 ? 16.203 -2.439 5.898 1 95.69 312 PRO B C 1
ATOM 5001 O O . PRO B 1 312 ? 15.312 -3.297 5.973 1 95.69 312 PRO B O 1
ATOM 5004 N N . LEU B 1 313 ? 16.281 -1.536 4.895 1 96.69 313 LEU B N 1
ATOM 5005 C CA . LEU B 1 313 ? 15.359 -1.52 3.768 1 96.69 313 LEU B CA 1
ATOM 5006 C C . LEU B 1 313 ? 15.867 -2.396 2.631 1 96.69 313 LEU B C 1
ATOM 5008 O O . LEU B 1 313 ? 16.188 -1.895 1.549 1 96.69 313 LEU B O 1
ATOM 5012 N N . VAL B 1 314 ? 15.898 -3.67 2.838 1 94.56 314 VAL B N 1
ATOM 5013 C CA . VAL B 1 314 ? 16.344 -4.652 1.858 1 94.56 314 VAL B CA 1
ATOM 5014 C C . VAL B 1 314 ? 15.203 -5.605 1.517 1 94.56 314 VAL B C 1
ATOM 5016 O O . VAL B 1 314 ? 14.258 -5.75 2.293 1 94.56 314 VAL B O 1
ATOM 5019 N N . ALA B 1 315 ? 15.352 -6.199 0.339 1 90.44 315 ALA B N 1
ATOM 5020 C CA . ALA B 1 315 ? 14.328 -7.137 -0.11 1 90.44 315 ALA B CA 1
ATOM 5021 C C . ALA B 1 315 ? 14.25 -8.352 0.815 1 90.44 315 ALA B C 1
ATOM 5023 O O . ALA B 1 315 ? 15.281 -8.867 1.259 1 90.44 315 ALA B O 1
ATOM 5024 N N . GLU B 1 316 ? 13.086 -8.758 1.159 1 84.56 316 GLU B N 1
ATOM 5025 C CA . GLU B 1 316 ? 12.828 -9.938 1.972 1 84.56 316 GLU B CA 1
ATOM 5026 C C . GLU B 1 316 ? 11.586 -10.688 1.485 1 84.56 316 GLU B C 1
ATOM 5028 O O . GLU B 1 316 ? 10.641 -10.07 0.993 1 84.56 316 GLU B O 1
ATOM 5033 N N . CYS B 1 317 ? 11.781 -11.945 1.553 1 74.88 317 CYS B N 1
ATOM 5034 C CA . CYS B 1 317 ? 10.617 -12.766 1.245 1 74.88 317 CYS B CA 1
ATOM 5035 C C . CYS B 1 317 ? 9.648 -12.797 2.42 1 74.88 317 CYS B C 1
ATOM 5037 O O . CYS B 1 317 ? 9.922 -13.414 3.445 1 74.88 317 CYS B O 1
ATOM 5039 N N . ASN B 1 318 ? 8.648 -11.984 2.354 1 66.75 318 ASN B N 1
ATOM 5040 C CA . ASN B 1 318 ? 7.676 -11.914 3.439 1 66.75 318 ASN B CA 1
ATOM 5041 C C . ASN B 1 318 ? 6.387 -12.656 3.086 1 66.75 318 ASN B C 1
ATOM 5043 O O . ASN B 1 318 ? 5.996 -12.703 1.918 1 66.75 318 ASN B O 1
#

Solvent-accessible surface area (backbone atoms only — not comparable to full-atom values): 31649 Å² total; per-residue (Å²): 134,81,70,19,19,80,72,24,26,78,90,29,69,50,53,80,64,58,44,85,72,58,53,62,68,61,52,45,56,44,46,66,52,60,40,86,52,69,73,57,84,48,90,68,44,25,91,60,34,43,76,41,76,19,92,41,71,63,52,41,21,43,54,53,8,46,52,53,32,47,52,54,45,50,29,56,76,65,76,34,42,35,37,34,35,37,52,89,43,71,48,69,23,34,59,33,23,43,49,48,29,61,74,68,66,46,64,28,72,55,38,33,38,35,37,32,40,24,55,13,28,71,85,9,54,51,62,56,58,83,38,62,72,22,45,62,29,43,43,42,66,49,44,45,56,73,38,53,92,31,26,55,48,71,94,35,58,42,56,32,36,60,79,47,43,78,45,46,67,59,53,53,50,52,42,41,74,72,61,25,48,37,36,32,40,44,25,60,37,70,65,19,13,45,70,65,38,49,20,56,58,38,74,79,38,95,42,65,70,62,48,43,59,37,44,57,42,65,17,35,67,41,54,63,68,57,49,50,52,42,18,23,52,31,20,29,26,31,56,57,63,44,44,34,18,22,15,20,40,24,48,38,49,64,68,71,33,66,29,38,44,34,32,42,72,47,64,51,49,84,76,19,21,51,30,22,39,32,50,30,37,26,65,59,66,51,74,39,63,43,33,42,38,15,48,54,39,54,33,32,28,38,37,38,28,40,48,73,44,48,37,74,49,52,56,40,82,86,134,81,71,18,20,81,71,24,27,78,90,28,71,51,54,80,64,60,44,85,72,58,53,62,68,61,53,45,56,44,47,67,52,60,40,88,52,68,73,56,84,49,90,69,44,26,92,59,36,42,76,41,76,18,91,41,72,65,53,42,21,44,54,53,8,45,54,54,32,46,52,55,46,51,27,57,76,66,75,32,41,34,37,35,34,36,54,91,42,71,48,69,22,36,58,35,23,43,50,49,28,61,74,66,66,45,64,27,72,56,37,34,40,36,36,33,40,25,55,14,29,72,85,9,55,52,62,57,59,84,38,60,72,23,43,62,29,42,43,41,65,49,44,44,55,75,36,55,93,32,25,55,47,71,94,34,58,42,55,32,34,60,79,48,43,79,44,45,67,58,55,51,50,54,42,42,73,71,62,24,48,38,36,32,40,42,23,60,37,69,66,19,13,43,70,63,39,48,19,57,58,38,73,79,39,93,43,66,70,62,48,44,60,36,45,58,40,64,18,34,66,42,54,62,68,58,49,49,51,43,17,23,50,30,20,28,26,31,54,56,63,46,45,33,16,21,15,20,41,24,49,38,49,63,68,70,34,66,29,37,43,34,34,42,73,46,64,53,48,83,78,21,20,50,29,22,38,32,50,30,38,28,65,58,66,51,72,39,63,43,33,40,37,14,48,55,40,53,33,34,29,39,38,38,28,39,47,73,43,50,39,73,49,52,57,42,84,87

InterPro domains:
  IPR004547 Glucosamine-6-phosphate isomerase [PTHR11280] (72-257)
  IPR037171 NagB/RpiA transferase-like [SSF100950] (53-311)

Radius of gyration: 25.75 Å; Cα contacts (8 Å, |Δi|>4): 1479; chains: 2; bounding box: 48×83×63 Å

Sequence (636 aa):
MSIDFNSTVKGSLLEGFYPKGWDMAKIDECCSHAPEEITEKQDFWNDDFHPVSCKTIEEFNVKLGHEIALEIKTARDTDQKLALILPVGPMGMYEWVVYFLKKWNVSCKHVTCFNMDEWADGEGNTLDPSNPASFQYAMEQAFYNPLGELTVPKEQRNFATKNNLPTYPDKIAALKKDGARLVTVYGIGRMCHIAFWEPMMGAEFDTDEEWKKQPYRKGMKLHPMTIEQNAITSFKSRIPLVPCTANTIGPGLFLQSDRMIGGADGALSRGMQWQGMSLWMTLRYGPDRHITSSFVPTIPGTLFFLEELAGPLVAECNMSIDFNSTVKGSLLEGFYPKGWDMAKIDECCSHAPEEITEKQDFWNDDFHPVSCKTIEEFNVKLGHEIALEIKTARDTDQKLALILPVGPMGMYEWVVYFLKKWNVSCKHVTCFNMDEWADGEGNTLDPSNPASFQYAMEQAFYNPLGELTVPKEQRNFATKNNLPTYPDKIAALKKDGARLVTVYGIGRMCHIAFWEPMMGAEFDTDEEWKKQPYRKGMKLHPMTIEQNAITSFKSRIPLVPCTANTIGPGLFLQSDRMIGGADGALSRGMQWQGMSLWMTLRYGPDRHITSSFVPTIPGTLFFLEELAGPLVAECN

Secondary structure (DSSP, 8-state):
---SHHHH-TTSTTTTTS-TT--HHHHHHHTTS-GGGGGPPPTTS-TTEEEEEESSHHHHHHHHHHHHHHHHHHHHHTT--EEEEE-SSS-THHHHHHHHHHHHT---TTEEEEE-EEEE-TT--B--TTSTTSHHHHHIIIIIGGGGGGSPPGGGEE---TTTGGGHHHHHHHHHHTT-EEEEEEE--TTS-BTTB-GGGGGG-SSHHHHHT--EEEEEEPPHHHHHHHHHHHSTT-GGGS-SEEEEE-HHHHTT-SEEEEEE--B-STT-BSSHHHHHHHHHT-SBTTBGGGGGGGSSEEEEEEGGGG--------/---SHHHH-TTSTTTTTS-TT--HHHHHHHTTS-GGGTTPPPTTS-TTEEEEEESSHHHHHHHHHHHHHHHHHHHHHTT--EEEEE-SSS-THHHHHHHHHHHHT---TTEEEEE-EEEE-TT--B--TTSTTSHHHHHIIIIIGGGGGGSPPGGGEE---TTTGGGHHHHHHHHHHTT-EEEEEEE--TTS-BTTB-GGGGGG-SSHHHHHT--EEEEEEPPHHHHHHHHHHHSTT-GGGS-SEEEEE-HHHHTT-SEEEEEE--B-STT-BSSHHHHHHHHHS-SBTTBGGGGGGGSSEEEEEEGGGG--------

Organism: NCBI:txid40520

Foldseek 3Di:
DDDDCVVPVVVDPCVPQAAPPDDVVLLVVLLQDDLVCLQPADPLFDPQEGEDADADPVRLLQVLLVVVLVVQVVCVVVVAAAEEEDEVPPQSNQQNVLVVCVVVVAANQSYAYAHFKWFDAQQQAGDDCCDPLTSNVSCCVRHAVSNPPRGYDPVRYHYLGNPGVVCVVVVVVVSVVVVYAYEYEFEADLQLDTWQLHLNCLVVDDDPVVQQQQFWDGFAFHRVSRLQVCCVPPVVVDSVVGHRTMIGTGNNPNLVGQEYRYEYEQDDPPLDGRCLSLSSCLRPVADDSSNHSVSRSNHRYYYYYHSCSSDNPDDDDD/DDDDCVVPVVVDPCVPQAAPPDDVVLLVVLLQDDLVCLQPADPLFDPQEGEDADADPVRLLQVLLVVVLVVQVVCVVVVAAAEEEDEPPPQSNQQNVLVVCVVVVAANQSYAYAHFKWDDAQQQAGDDCCDPLTSNVSCCVRHAVSNPPRGYDPVRYHYLGNPGVVCVVVVVVVSVVVPYAYEYEFEADLQLDTWQLHLNCLVVDDDPVVQQQQFWDGFAFHRVRRLQVCCVPPVVVDSVVGHRTMIGTGNNHNLVGQEYRYEYEQDDPPLDGRCLSLSSCLRPVADDSSNHSVSRSNHRYYYYYHSCSSDNPDDDDD